Protein AF-A0A139Y897-F1 (afdb_monomer_lite)

InterPro domains:
  IPR004273 Dynein heavy chain, D6 P-loop domain [PF03028] (336-416)
  IPR026983 Dynein heavy chain [PTHR22878] (2-415)
  IPR027417 P-loop containing nucleoside triphosphate hydrolase [G3DSA:3.40.50.300] (324-421)
  IPR035706 Dynein heavy chain, ATP-binding dynein motor region [PF12781] (3-88)

Organism: NCBI:txid1074872

Foldseek 3Di:
DPPDDDDDPDADLVNQLVVVLLVLCCLPPVVLSVVLVVLVVLLVVLVVLLVVLVVVLVVLVVPDDDDCVPPPVNVVSNVVSVVVNVVSVVVNVVSVVSNVVSVVVSVLLSLLSSLLSLLVCLQCCCCVVPVQSHDDPVLSVLQLNVLLVPFDDDPDSVVSSVSSSLSSNLSSLLVSLLSDDPVCLLVSLLSSLQSVCVSVVNDDVLLVVCLPPQQPDPDDDDDDDPLVVLADPSLSNSLVVLCVSDVLNPCVVVVCVVPVVQQVVLLPDPQSLPPAHPDVSNNVSDDLSSSLSNCCSGPVVCNSVNSQVSSCVSRRNSSSDRDDDDVVVVVVSDDPLHDDDDDDDPPDDCVVVVVVVCVVVVQDDPQEAEDEDDPPCLVVLLVVVVCCLVPVGHYHYHPVVNPVVCVVVVVVSSVVSVVVPD

pLDDT: mean 90.71, std 8.41, range [31.39, 98.44]

Sequence (422 aa):
MGKTVVINYAVTMSGLAEQLLGHVVGFELPELEKERQEIVQNMSDCHQMMKHLEDVILHELAVSKGSILDNQDLIQTLQTTKAKATEITITLEEAKKTAAQIEKSRQEYYSVAKRGSIMYFAMSSLRNISSMLEYSLASYLAIFQAALREARPDRILENRLKNVIEKITQLSYDYVCLGLFEKEKLMYTFHMTTMIMDGEGSLDREELEFFFMGNPALDQLREKPARLAWLPDSGWKDLQRLEELNASFRGILESILTAAEAWKTWYDLENLESMPLPEEKWNNKLSPFQKLLLIRVFRVDRVPTALKNFIARRLNEHYVQSPSLQYSKILAQSSAHCPILLILSPGADPQSDIYKLAAARGFVGNNFRFLALGQGMAPLAQKHIEKGCQRGCWVLLQNCHLLASWLKSLAKLLEGGRAEAS

Secondary structure (DSSP, 8-state):
--S------PPPHHHHHHHHHHHHHHHH-HHHHHHHHHHHHHHHHHHHHHHHHHHHHHHHHHH--S-GGG-HHHHHHHHHHHHHHHHHHHHHHHHHHHHHHHHHHHHTTHHHHHHHHHHHHHHHGGGGT-TT----HHHHHHHHHHHHHHSPP-SSHHHHHHHHHHHHHHHHHHHHHTTS-HHHHHHHHHHHHHHHHHHTT---HHHHHHHHH-----S-PPPPPGGGTTS-HHHHHHHHHHHHH-GGGTTHHHHHHHSHHHHHHHHT-TTGGGSPPSSHHHHHHS-HHHHHHHHHHH-GGGHHHHHHHHHHHHS-GGGTSPPPP-HHHHHHH-BTTBPPP----TT---HHHHHHHHHHTT--GGGEEEEE--TT-HHHHHHHHHHHHHHT-EEEEE-GGGGHHHHHHHHHHHHHHHHT--

Radius of gyration: 31.18 Å; chains: 1; bounding box: 70×70×87 Å

Structure (mmCIF, N/CA/C/O backbone):
data_AF-A0A139Y897-F1
#
_entry.id   AF-A0A139Y897-F1
#
loop_
_atom_site.group_PDB
_atom_site.id
_atom_site.type_symbol
_atom_site.label_atom_id
_atom_site.label_alt_id
_atom_site.label_comp_id
_atom_site.label_asym_id
_atom_site.label_entity_id
_atom_site.label_seq_id
_atom_site.pdbx_PDB_ins_code
_atom_site.Cartn_x
_atom_site.Cartn_y
_atom_site.Cartn_z
_atom_site.occupancy
_atom_site.B_iso_or_equiv
_atom_site.auth_seq_id
_atom_site.auth_comp_id
_atom_site.auth_asym_id
_atom_site.auth_atom_id
_atom_site.pdbx_PDB_model_num
ATOM 1 N N . MET A 1 1 ? -28.845 31.264 7.252 1.00 53.44 1 MET A N 1
ATOM 2 C CA . MET A 1 1 ? -28.588 30.062 8.074 1.00 53.44 1 MET A CA 1
ATOM 3 C C . MET A 1 1 ? -28.407 28.879 7.140 1.00 53.44 1 MET A C 1
ATOM 5 O O . MET A 1 1 ? -29.313 28.610 6.358 1.00 53.44 1 MET A O 1
ATOM 9 N N . GLY A 1 2 ? -27.240 28.229 7.150 1.00 67.94 2 GLY A N 1
ATOM 10 C CA . GLY A 1 2 ? -27.051 26.978 6.412 1.00 67.94 2 GLY A CA 1
ATOM 11 C C . GLY A 1 2 ? -27.981 25.910 6.989 1.00 67.94 2 GLY A C 1
ATOM 12 O O . GLY A 1 2 ? -27.930 25.647 8.184 1.00 67.94 2 GLY A O 1
ATOM 13 N N . LYS A 1 3 ? -28.870 25.348 6.162 1.00 79.50 3 LYS A N 1
ATOM 14 C CA . LYS A 1 3 ? -29.869 24.339 6.572 1.00 79.50 3 LYS A CA 1
ATOM 15 C C . LYS A 1 3 ? -29.284 22.925 6.705 1.00 79.50 3 LYS A C 1
ATOM 17 O O . LYS A 1 3 ? -30.020 21.981 6.974 1.00 79.50 3 LYS A O 1
ATOM 22 N N . THR A 1 4 ? -27.984 22.753 6.471 1.00 86.69 4 THR A N 1
ATOM 23 C CA . THR A 1 4 ? -27.337 21.440 6.436 1.00 86.69 4 THR A CA 1
ATOM 24 C C . THR A 1 4 ? -25.897 21.557 6.904 1.00 86.69 4 THR A C 1
ATOM 26 O O . THR A 1 4 ? -25.173 22.453 6.471 1.00 86.69 4 THR A O 1
ATOM 29 N N . VAL A 1 5 ? -25.497 20.635 7.775 1.00 88.31 5 VAL A N 1
ATOM 30 C CA . VAL A 1 5 ? -24.108 20.427 8.183 1.00 88.31 5 VAL A CA 1
ATOM 31 C C . VAL A 1 5 ? -23.614 19.181 7.457 1.00 88.31 5 VAL A C 1
ATOM 33 O O . VAL A 1 5 ? -24.259 18.137 7.517 1.00 88.31 5 VAL A O 1
ATOM 36 N N . VAL A 1 6 ? -22.497 19.296 6.741 1.00 89.25 6 VAL A N 1
ATOM 37 C CA . VAL A 1 6 ? -21.845 18.166 6.069 1.00 89.25 6 VAL A CA 1
ATOM 38 C C . VAL A 1 6 ? -20.714 17.678 6.964 1.00 89.25 6 VAL A C 1
ATOM 40 O O . VAL A 1 6 ? -19.840 18.460 7.330 1.00 89.25 6 VAL A O 1
ATOM 43 N N . ILE A 1 7 ? -20.728 16.392 7.310 1.00 88.88 7 ILE A N 1
ATOM 44 C CA . ILE A 1 7 ? -19.672 15.752 8.099 1.00 88.88 7 ILE A CA 1
ATOM 45 C C . ILE A 1 7 ? -18.819 14.913 7.149 1.00 88.88 7 ILE A C 1
ATOM 47 O O . ILE A 1 7 ? -19.331 14.023 6.470 1.00 88.88 7 ILE A O 1
ATOM 51 N N . ASN A 1 8 ? -17.520 15.207 7.083 1.00 83.00 8 ASN A N 1
ATOM 52 C CA . ASN A 1 8 ? -16.584 14.449 6.264 1.00 83.00 8 ASN A CA 1
ATOM 53 C C . ASN A 1 8 ? -16.067 13.228 7.040 1.00 83.00 8 ASN A C 1
ATOM 55 O O . ASN A 1 8 ? -15.264 13.373 7.956 1.00 83.00 8 ASN A O 1
ATOM 59 N N . TYR A 1 9 ? -16.508 12.035 6.640 1.00 80.62 9 TYR A N 1
ATOM 60 C CA . TYR A 1 9 ? -16.037 10.751 7.176 1.00 80.62 9 TYR A CA 1
ATOM 61 C C . TYR A 1 9 ? -14.867 10.154 6.374 1.00 80.62 9 TYR A C 1
ATOM 63 O O . TYR A 1 9 ? -14.577 8.964 6.492 1.00 80.62 9 TYR A O 1
ATOM 71 N N . ALA A 1 10 ? -14.196 10.948 5.531 1.00 82.94 10 ALA A N 1
ATOM 72 C CA . ALA A 1 10 ? -13.005 10.491 4.829 1.00 82.94 10 ALA A CA 1
ATOM 73 C C . ALA A 1 10 ? -11.908 10.128 5.834 1.00 82.94 10 ALA A C 1
ATOM 75 O O . ALA A 1 10 ? -11.456 10.947 6.635 1.00 82.94 10 ALA A O 1
ATOM 76 N N . VAL A 1 11 ? -11.475 8.876 5.763 1.00 86.94 11 VAL A N 1
ATOM 77 C CA . VAL A 1 11 ? -10.389 8.352 6.581 1.00 86.94 11 VAL A CA 1
ATOM 78 C C . VAL A 1 11 ? -9.076 8.982 6.112 1.00 86.94 11 VAL A C 1
ATOM 80 O O . VAL A 1 11 ? -8.801 9.026 4.913 1.00 86.94 11 VAL A O 1
ATOM 83 N N . THR A 1 12 ? -8.253 9.460 7.046 1.00 93.88 12 THR A N 1
ATOM 84 C CA . THR A 1 12 ? -6.898 9.966 6.773 1.00 93.88 12 THR A CA 1
ATOM 85 C C . THR A 1 12 ? -5.850 8.914 7.133 1.00 93.88 12 THR A C 1
ATOM 87 O O . THR A 1 12 ? -6.109 8.029 7.949 1.00 93.88 12 THR A O 1
ATOM 90 N N . MET A 1 13 ? -4.645 9.003 6.556 1.00 94.19 13 MET A N 1
ATOM 91 C CA . MET A 1 13 ? -3.560 8.058 6.867 1.00 94.19 13 MET A CA 1
ATOM 92 C C . MET A 1 13 ? -3.207 8.042 8.358 1.00 94.19 13 MET A C 1
ATOM 94 O O . MET A 1 13 ? -3.056 6.969 8.940 1.00 94.19 13 MET A O 1
ATOM 98 N N . SER A 1 14 ? -3.108 9.214 8.987 1.00 94.62 14 SER A N 1
ATOM 99 C CA . SER A 1 14 ? -2.840 9.324 10.42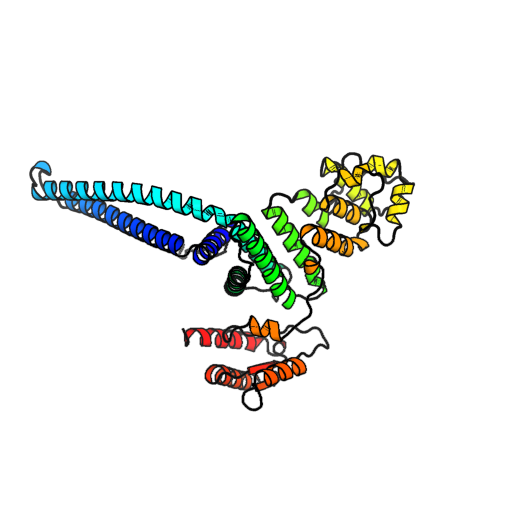3 1.00 94.62 14 SER A CA 1
ATOM 100 C C . SER A 1 14 ? -4.014 8.821 11.261 1.00 94.62 14 SER A C 1
ATOM 102 O O . SER A 1 14 ? -3.805 8.024 12.168 1.00 94.62 14 SER A O 1
ATOM 104 N N . GLY A 1 15 ? -5.249 9.208 10.921 1.00 95.06 15 GLY A N 1
ATOM 105 C CA . GLY A 1 15 ? -6.445 8.769 11.643 1.00 95.06 15 GLY A CA 1
ATOM 106 C C . GLY A 1 15 ? -6.628 7.251 11.606 1.00 95.06 15 GLY A C 1
ATOM 107 O O . GLY A 1 15 ? -6.915 6.637 12.631 1.00 95.06 15 GLY A O 1
ATOM 108 N N . LEU A 1 16 ? -6.383 6.623 10.452 1.00 96.50 16 LEU A N 1
ATOM 109 C CA . LEU A 1 16 ? -6.410 5.166 10.351 1.00 96.50 16 LEU A CA 1
ATOM 110 C C . LEU A 1 16 ? -5.262 4.509 11.112 1.00 96.50 16 LEU A C 1
ATOM 112 O O . LEU A 1 16 ? -5.472 3.459 11.706 1.00 96.50 16 LEU A O 1
ATOM 116 N N . ALA A 1 17 ? -4.060 5.092 11.106 1.00 97.31 17 ALA A N 1
ATOM 117 C CA . ALA A 1 17 ? -2.950 4.553 11.887 1.00 97.31 17 ALA A CA 1
ATOM 118 C C . ALA A 1 17 ? -3.297 4.532 13.385 1.00 97.31 17 ALA A C 1
ATOM 120 O O . ALA A 1 17 ? -3.098 3.511 14.028 1.00 97.31 17 ALA A O 1
ATOM 121 N N . GLU A 1 18 ? -3.913 5.585 13.924 1.00 94.75 18 GLU A N 1
ATOM 122 C CA . GLU A 1 18 ? -4.381 5.595 15.319 1.00 94.75 18 GLU A CA 1
ATOM 123 C C . GLU A 1 18 ? -5.469 4.547 15.590 1.00 94.75 18 GLU A C 1
ATOM 125 O O . GLU A 1 18 ? -5.446 3.855 16.612 1.00 94.75 18 GLU A O 1
ATOM 130 N N . GLN A 1 19 ? -6.402 4.360 14.652 1.00 94.69 19 GLN A N 1
ATOM 131 C CA . GLN A 1 19 ? -7.413 3.309 14.768 1.00 94.69 19 GLN A CA 1
ATOM 132 C C . GLN A 1 19 ? -6.773 1.910 14.762 1.00 94.69 19 GLN A C 1
ATOM 134 O O . GLN A 1 19 ? -7.091 1.066 15.602 1.00 94.69 19 GLN A O 1
ATOM 139 N N . LEU A 1 20 ? -5.854 1.655 13.828 1.00 97.38 20 LEU A N 1
ATOM 140 C CA . LEU A 1 20 ? -5.133 0.387 13.729 1.00 97.38 20 LEU A CA 1
ATOM 141 C C . LEU A 1 20 ? -4.233 0.152 14.939 1.00 97.38 20 LEU A C 1
ATOM 143 O O . LEU A 1 20 ? -4.073 -0.997 15.336 1.00 97.38 20 LEU A O 1
ATOM 147 N N . LEU A 1 21 ? -3.708 1.202 15.573 1.00 97.06 21 LEU A N 1
ATOM 148 C CA . LEU A 1 21 ? -2.955 1.076 16.814 1.00 97.06 21 LEU A CA 1
ATOM 149 C C . LEU A 1 21 ? -3.812 0.449 17.915 1.00 97.06 21 LEU A C 1
ATOM 151 O O . LEU A 1 21 ? -3.357 -0.475 18.582 1.00 97.06 21 LEU A O 1
ATOM 155 N N . GLY A 1 22 ? -5.068 0.883 18.053 1.00 94.44 22 GLY A N 1
ATOM 156 C CA . GLY A 1 22 ? -6.031 0.238 18.952 1.00 94.44 22 GLY A CA 1
ATOM 157 C C . GLY A 1 22 ? -6.233 -1.247 18.634 1.00 94.44 22 GLY A C 1
ATOM 158 O O . GLY A 1 22 ? -6.248 -2.073 19.541 1.00 94.44 22 GLY A O 1
ATOM 159 N N . HIS A 1 23 ? -6.305 -1.616 17.350 1.00 95.06 23 HIS A N 1
ATOM 160 C CA . HIS A 1 23 ? -6.410 -3.024 16.946 1.00 95.06 23 HIS A CA 1
ATOM 161 C C . HIS A 1 23 ? -5.156 -3.848 17.275 1.00 95.06 23 HIS A C 1
ATOM 163 O O . HIS A 1 23 ? -5.288 -4.996 17.693 1.00 95.06 23 HIS A O 1
ATOM 169 N N . VAL A 1 24 ? -3.954 -3.294 17.084 1.00 96.88 24 VAL A N 1
ATOM 170 C CA . VAL A 1 24 ? -2.690 -3.984 17.395 1.00 96.88 24 VAL A CA 1
ATOM 171 C C . VAL A 1 24 ? -2.532 -4.154 18.901 1.00 96.88 24 VAL A C 1
ATOM 173 O O . VAL A 1 24 ? -2.291 -5.264 19.363 1.00 96.88 24 VAL A O 1
ATOM 176 N N . VAL A 1 25 ? -2.710 -3.076 19.669 1.00 96.25 25 VAL A N 1
ATOM 177 C CA . VAL A 1 25 ? -2.575 -3.104 21.131 1.00 96.25 25 VAL A CA 1
ATOM 178 C C . VAL A 1 25 ? -3.643 -3.997 21.747 1.00 96.25 25 VAL A C 1
ATOM 180 O O . VAL A 1 25 ? -3.312 -4.824 22.582 1.00 96.25 25 VAL A O 1
ATOM 183 N N . GLY A 1 26 ? -4.897 -3.922 21.296 1.00 95.44 26 GLY A N 1
ATOM 184 C CA . GLY A 1 26 ? -5.951 -4.813 21.785 1.00 95.44 26 GLY A CA 1
ATOM 185 C C . GLY A 1 26 ? -5.701 -6.294 21.481 1.00 95.44 26 GLY A C 1
ATOM 186 O O . GLY A 1 26 ? -6.225 -7.154 22.184 1.00 95.44 26 GLY A O 1
ATOM 187 N N . PHE A 1 27 ? -4.896 -6.606 20.460 1.00 95.38 27 PHE A N 1
ATOM 188 C CA . PHE A 1 27 ? -4.495 -7.975 20.145 1.00 95.38 27 PHE A CA 1
ATOM 189 C C . PHE A 1 27 ? -3.286 -8.444 20.969 1.00 95.38 27 PHE A C 1
ATOM 191 O O . PHE A 1 27 ? -3.307 -9.549 21.501 1.00 95.38 27 PHE A O 1
ATOM 198 N N . GLU A 1 28 ? -2.235 -7.626 21.064 1.00 94.38 28 GLU A N 1
ATOM 199 C CA . GLU A 1 28 ? -0.976 -7.993 21.734 1.00 94.38 28 GLU A CA 1
ATOM 200 C C . GLU A 1 28 ? -1.040 -7.798 23.265 1.00 94.38 28 GLU A C 1
ATOM 202 O O . GLU A 1 28 ? -0.469 -8.583 24.018 1.00 94.38 28 GLU A O 1
ATOM 207 N N . LEU A 1 29 ? -1.752 -6.768 23.736 1.00 94.44 29 LEU A N 1
ATOM 208 C CA . LEU A 1 29 ? -1.878 -6.349 25.138 1.00 94.44 29 LEU A CA 1
ATOM 209 C C . LEU A 1 29 ? -3.349 -6.033 25.497 1.00 94.44 29 LEU A C 1
ATOM 211 O O . LEU A 1 29 ? -3.696 -4.876 25.755 1.00 94.44 29 LEU A O 1
ATOM 215 N N . PRO A 1 30 ? -4.233 -7.046 25.545 1.00 94.62 30 PRO A N 1
ATOM 216 C CA . PRO A 1 30 ? -5.668 -6.840 25.754 1.00 94.62 30 PRO A CA 1
ATOM 217 C C . PRO A 1 30 ? -5.997 -6.148 27.085 1.00 94.62 30 PRO A C 1
ATOM 219 O O . PRO A 1 30 ? -6.872 -5.287 27.122 1.00 94.62 30 PRO A O 1
ATOM 222 N N . GLU A 1 31 ? -5.271 -6.467 28.162 1.00 93.50 31 GLU A N 1
ATOM 223 C CA . GLU A 1 31 ? -5.479 -5.842 29.477 1.00 93.50 31 GLU A CA 1
ATOM 224 C C . GLU A 1 31 ? -5.147 -4.343 29.465 1.00 93.50 31 GLU A C 1
ATOM 226 O O . GLU A 1 31 ? -5.895 -3.548 30.026 1.00 93.50 31 GLU A O 1
ATOM 231 N N . LEU A 1 32 ? -4.082 -3.938 28.759 1.00 92.69 32 LEU A N 1
ATOM 232 C CA . LEU A 1 32 ? -3.707 -2.526 28.621 1.00 92.69 32 LEU A CA 1
ATOM 233 C C . LEU A 1 32 ? -4.783 -1.742 27.852 1.00 92.69 32 LEU A C 1
ATOM 235 O O . LEU A 1 32 ? -5.118 -0.614 28.206 1.00 92.69 32 LEU A O 1
ATOM 239 N N . GLU A 1 33 ? -5.341 -2.337 26.793 1.00 90.12 33 GLU A N 1
ATOM 240 C CA . GLU A 1 33 ? -6.413 -1.706 26.018 1.00 90.12 33 GLU A CA 1
ATOM 241 C C . GLU A 1 33 ? -7.721 -1.623 26.818 1.00 90.12 33 GLU A C 1
ATOM 243 O O . GLU A 1 33 ? -8.441 -0.628 26.710 1.00 90.12 33 GLU A O 1
ATOM 248 N N . LYS A 1 34 ? -8.010 -2.619 27.663 1.00 92.00 34 LYS A N 1
ATOM 249 C CA . LYS A 1 34 ? -9.146 -2.586 28.590 1.00 92.00 34 LYS A CA 1
ATOM 250 C C . LYS A 1 34 ? -8.982 -1.482 29.638 1.00 92.00 34 LYS A C 1
ATOM 252 O O . LYS A 1 34 ? -9.889 -0.669 29.798 1.00 92.00 34 LYS A O 1
ATOM 257 N N . GLU A 1 35 ? -7.816 -1.391 30.275 1.00 92.62 35 GLU A N 1
ATOM 258 C CA . GLU A 1 35 ? -7.492 -0.327 31.236 1.00 92.62 35 GLU A CA 1
ATOM 259 C C . GLU A 1 35 ? -7.620 1.063 30.591 1.00 92.62 35 GLU A C 1
ATOM 261 O O . GLU A 1 35 ? -8.206 1.982 31.167 1.00 92.62 35 GLU A O 1
ATOM 266 N N . ARG A 1 36 ? -7.161 1.216 29.342 1.00 91.75 36 ARG A N 1
ATOM 267 C CA . ARG A 1 36 ? -7.336 2.455 28.572 1.00 91.75 36 ARG A CA 1
ATOM 268 C C . ARG A 1 36 ? -8.812 2.824 28.408 1.00 91.75 36 ARG A C 1
ATOM 270 O O . ARG A 1 36 ? -9.167 3.990 28.568 1.00 91.75 36 ARG A O 1
ATOM 277 N N . GLN A 1 37 ? -9.662 1.862 28.053 1.00 91.06 37 GLN A N 1
ATOM 278 C CA . GLN A 1 37 ? -11.099 2.093 27.873 1.00 91.06 37 GLN A CA 1
ATOM 279 C C . GLN A 1 37 ? -11.773 2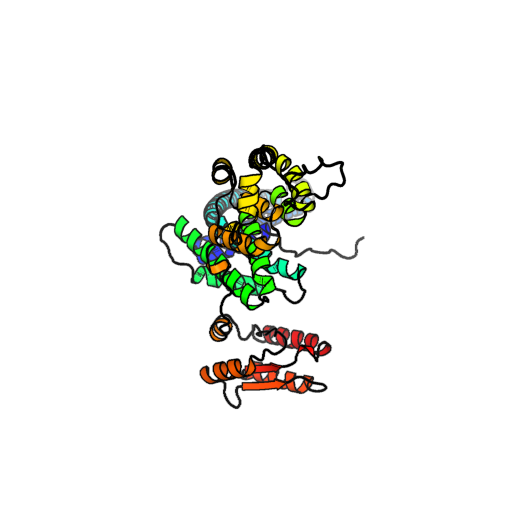.495 29.188 1.00 91.06 37 GLN A C 1
ATOM 281 O O . GLN A 1 37 ? -12.552 3.448 29.198 1.00 91.06 37 GLN A O 1
ATOM 286 N N . GLU A 1 38 ? -11.423 1.834 30.292 1.00 94.00 38 GLU A N 1
ATOM 287 C CA . GLU A 1 38 ? -11.915 2.168 31.633 1.00 94.00 38 GLU A CA 1
ATOM 288 C C . GLU A 1 38 ? -11.497 3.586 32.048 1.00 94.00 38 GLU A C 1
ATOM 290 O O . GLU A 1 38 ? -12.336 4.372 32.484 1.00 94.00 38 GLU A O 1
ATOM 295 N N . ILE A 1 39 ? -10.233 3.970 31.835 1.00 93.38 39 ILE A N 1
ATOM 296 C CA . ILE A 1 39 ? -9.749 5.325 32.142 1.00 93.38 39 ILE A CA 1
ATOM 297 C C . ILE A 1 39 ? -10.460 6.379 31.293 1.00 93.38 39 ILE A C 1
ATOM 299 O O . ILE A 1 39 ? -10.849 7.421 31.818 1.00 93.38 39 ILE A O 1
ATOM 303 N N . VAL A 1 40 ? -10.666 6.125 29.998 1.00 92.12 40 VAL A N 1
ATOM 304 C CA . VAL A 1 40 ? -11.384 7.058 29.115 1.00 92.12 40 VAL A CA 1
ATOM 305 C C . VAL A 1 40 ? -12.830 7.245 29.574 1.00 92.12 40 VAL A C 1
ATOM 307 O O . VAL A 1 40 ? -13.306 8.382 29.617 1.00 92.12 40 VAL A O 1
ATOM 310 N N . GLN A 1 41 ? -13.511 6.162 29.956 1.00 92.88 41 GLN A N 1
ATOM 311 C CA . GLN A 1 41 ? -14.869 6.237 30.490 1.00 92.88 41 GLN A CA 1
ATOM 312 C C . GLN A 1 41 ? -14.901 7.024 31.808 1.00 92.88 41 GLN A C 1
ATOM 314 O O . GLN A 1 41 ? -15.647 7.995 31.916 1.00 92.88 41 GLN A O 1
ATOM 319 N N . ASN A 1 42 ? -14.013 6.699 32.752 1.00 91.94 42 ASN A N 1
ATOM 320 C CA . ASN A 1 42 ? -13.906 7.398 34.034 1.00 91.94 42 ASN A CA 1
ATOM 321 C C . ASN A 1 42 ? -13.626 8.898 33.849 1.00 91.94 42 ASN A C 1
ATOM 323 O O . ASN A 1 42 ? -14.254 9.736 34.491 1.00 91.94 42 ASN A O 1
ATOM 327 N N . MET A 1 43 ? -12.721 9.267 32.935 1.00 91.19 43 MET A N 1
ATOM 328 C CA . MET A 1 43 ? -12.439 10.670 32.622 1.00 91.19 43 MET A CA 1
ATOM 329 C C . MET A 1 43 ? -13.659 11.389 32.039 1.00 91.19 43 MET A C 1
ATOM 331 O O . MET A 1 43 ? -13.890 12.550 32.384 1.00 91.19 43 MET A O 1
ATOM 335 N N . SER A 1 44 ? -14.427 10.729 31.166 1.00 93.69 44 SER A N 1
ATOM 336 C CA . SER A 1 44 ? -15.674 11.271 30.612 1.00 93.69 44 SER A CA 1
ATOM 337 C C . SER A 1 44 ? -16.706 11.516 31.714 1.00 93.69 44 SER A C 1
ATOM 339 O O . SER A 1 44 ? -17.268 12.609 31.795 1.00 93.69 44 SER A O 1
ATOM 341 N N . ASP A 1 45 ? -16.904 10.541 32.600 1.00 93.69 45 ASP A N 1
ATOM 342 C CA . ASP A 1 45 ? -17.861 10.628 33.705 1.00 93.69 45 ASP A CA 1
ATOM 343 C C . ASP A 1 45 ? -17.462 11.730 34.699 1.00 93.69 45 ASP A C 1
ATOM 345 O O . ASP A 1 45 ? -18.296 12.542 35.105 1.00 93.69 45 ASP A O 1
ATOM 349 N N . CYS A 1 46 ? -16.167 11.852 35.013 1.00 91.94 46 CYS A N 1
ATOM 350 C CA . CYS A 1 46 ? -15.630 12.953 35.812 1.00 91.94 46 CYS A CA 1
ATOM 351 C C . CYS A 1 46 ? -15.861 14.325 35.155 1.00 91.94 46 CYS A C 1
ATOM 353 O O . CYS A 1 46 ? -16.249 15.265 35.847 1.00 91.94 46 CYS A O 1
ATOM 355 N N . HIS A 1 47 ? -15.668 14.464 33.836 1.00 91.94 47 HIS A N 1
ATOM 356 C CA . HIS A 1 47 ? -15.945 15.724 33.130 1.00 91.94 47 HIS A CA 1
ATOM 357 C C . HIS A 1 47 ? -17.436 16.074 33.135 1.00 91.94 47 HIS A C 1
ATOM 359 O O . HIS A 1 47 ? -17.790 17.234 33.348 1.00 91.94 47 HIS A O 1
ATOM 365 N N . GLN A 1 48 ? -18.315 15.089 32.926 1.00 93.62 48 GLN A N 1
ATOM 366 C CA . GLN A 1 48 ? -19.762 15.298 33.010 1.00 93.62 48 GLN A CA 1
ATOM 367 C C . GLN A 1 48 ? -20.181 15.725 34.416 1.00 93.62 48 GLN A C 1
ATOM 369 O O . GLN A 1 48 ? -20.936 16.686 34.560 1.00 93.62 48 GLN A O 1
ATOM 374 N N . MET A 1 49 ? -19.651 15.063 35.447 1.00 91.75 49 MET A N 1
ATOM 375 C CA . MET A 1 49 ? -19.913 15.423 36.837 1.00 91.75 49 MET A CA 1
ATOM 376 C C . MET A 1 49 ? -19.405 16.833 37.150 1.00 91.75 49 MET A C 1
ATOM 378 O O . MET A 1 49 ? -20.116 17.608 37.777 1.00 91.75 49 MET A O 1
ATOM 382 N N . MET A 1 50 ? -18.217 17.208 36.675 1.00 91.00 50 MET A N 1
ATOM 383 C CA . MET A 1 50 ? -17.662 18.547 36.884 1.00 91.00 50 MET A CA 1
ATOM 384 C C . MET A 1 50 ? -18.546 19.633 36.263 1.00 91.00 50 MET A C 1
ATOM 386 O O . MET A 1 50 ? -18.891 20.596 36.943 1.00 91.00 50 MET A O 1
ATOM 390 N N . LYS A 1 51 ? -19.012 19.426 35.026 1.00 92.50 51 LYS A N 1
ATOM 391 C CA . LYS A 1 51 ? -19.981 20.323 34.384 1.00 92.50 51 LYS A CA 1
ATOM 392 C C . LYS A 1 51 ? -21.305 20.382 35.152 1.00 92.50 51 LYS A C 1
ATOM 394 O O . LYS A 1 51 ? -21.871 21.453 35.326 1.00 92.50 51 LYS A O 1
ATOM 399 N N . HIS A 1 52 ? -21.789 19.244 35.646 1.00 92.44 52 HIS A N 1
ATOM 400 C CA . HIS A 1 52 ? -23.002 19.209 36.459 1.00 92.44 52 HIS A CA 1
ATOM 401 C C . HIS A 1 52 ? -22.847 20.014 37.758 1.00 92.44 52 HIS A C 1
ATOM 403 O O . HIS A 1 52 ? -23.743 20.774 38.112 1.00 92.44 52 HIS A O 1
ATOM 409 N N . LEU A 1 53 ? -21.707 19.896 38.446 1.00 90.25 53 LEU A N 1
ATOM 410 C CA . LEU A 1 53 ? -21.407 20.690 39.641 1.00 90.25 53 LEU A CA 1
ATOM 411 C C . LEU A 1 53 ? -21.336 22.194 39.318 1.00 90.25 53 LEU A C 1
ATOM 413 O O . LEU A 1 53 ? -21.828 23.000 40.105 1.00 90.25 53 LEU A O 1
ATOM 417 N N . GLU A 1 54 ? -20.783 22.579 38.163 1.00 88.50 54 GLU A N 1
ATOM 418 C CA . GLU A 1 54 ? -20.804 23.970 37.680 1.00 88.50 54 GLU A CA 1
ATOM 419 C C . GLU A 1 54 ? -22.234 24.474 37.436 1.00 88.50 54 GLU A C 1
ATOM 421 O O . GLU A 1 54 ? -22.5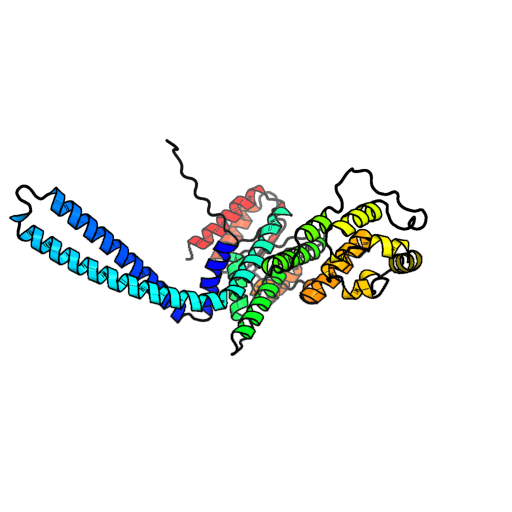95 25.549 37.917 1.00 88.50 54 GLU A O 1
ATOM 426 N N . ASP A 1 55 ? -23.069 23.686 36.753 1.00 90.44 55 ASP A N 1
ATOM 427 C CA . ASP A 1 55 ? -24.471 24.026 36.483 1.00 90.44 55 ASP A CA 1
ATOM 428 C C . ASP A 1 55 ? -25.277 24.176 37.787 1.00 90.44 55 ASP A C 1
ATOM 430 O O . ASP A 1 55 ? -26.090 25.095 37.909 1.00 90.44 55 ASP A O 1
ATOM 434 N N . VAL A 1 56 ? -25.021 23.323 38.790 1.00 87.12 56 VAL A N 1
ATOM 435 C CA . VAL A 1 56 ? -25.629 23.425 40.129 1.00 87.12 56 VAL A CA 1
ATOM 436 C C . VAL A 1 56 ? -25.224 24.730 40.813 1.00 87.12 56 VAL A C 1
ATOM 438 O O . VAL A 1 56 ? -26.092 25.442 41.312 1.00 87.12 56 VAL A O 1
ATOM 441 N N . ILE A 1 57 ? -23.937 25.098 40.792 1.00 85.38 57 ILE A N 1
ATOM 442 C CA . ILE A 1 57 ? -23.467 26.372 41.364 1.00 85.38 57 ILE A CA 1
ATOM 443 C C . ILE A 1 57 ? -24.157 27.557 40.682 1.00 85.38 57 ILE A C 1
ATOM 445 O O . ILE A 1 57 ? -24.641 28.463 41.361 1.00 85.38 57 ILE A O 1
ATOM 449 N N . LEU A 1 58 ? -24.216 27.559 39.348 1.00 87.12 58 LEU A N 1
ATOM 450 C CA . LEU A 1 58 ? -24.845 28.634 38.579 1.00 87.12 58 LEU A CA 1
ATOM 451 C C . LEU A 1 58 ? -26.343 28.742 38.873 1.00 87.12 58 LEU A C 1
ATOM 453 O O . LEU A 1 58 ? -26.858 29.852 39.021 1.00 87.12 58 LEU A O 1
ATOM 457 N N . HIS A 1 59 ? -27.033 27.606 38.979 1.00 86.19 59 HIS A N 1
ATOM 458 C CA . HIS A 1 59 ? -28.452 27.567 39.306 1.00 86.19 59 HIS A CA 1
ATOM 459 C C . HIS A 1 59 ? -28.728 28.115 40.708 1.00 86.19 59 HIS A C 1
ATOM 461 O O . HIS A 1 59 ? -29.545 29.022 40.860 1.00 86.19 59 HIS A O 1
ATOM 467 N N . GLU A 1 60 ? -28.011 27.618 41.714 1.00 82.81 60 GLU A N 1
ATOM 468 C CA . GLU A 1 60 ? -28.167 28.028 43.111 1.00 82.81 60 GLU A CA 1
ATOM 469 C C . GLU A 1 60 ? -27.879 29.528 43.303 1.00 82.81 60 GLU A C 1
ATOM 471 O O . GLU A 1 60 ? -28.634 30.237 43.972 1.00 82.81 60 GLU A O 1
ATOM 476 N N . LEU A 1 61 ? -26.853 30.063 42.627 1.00 82.06 61 LEU A N 1
ATOM 477 C CA . LEU A 1 61 ? -26.568 31.502 42.621 1.00 82.06 61 LEU A CA 1
ATOM 478 C C . LEU A 1 61 ? -27.686 32.320 41.956 1.00 82.06 61 LEU A C 1
ATOM 480 O O . LEU A 1 61 ? -28.050 33.379 42.469 1.00 82.06 61 LEU A O 1
ATOM 484 N N . ALA A 1 62 ? -28.244 31.838 40.841 1.00 84.88 62 ALA A N 1
ATOM 485 C CA . ALA A 1 62 ? -29.293 32.532 40.094 1.00 84.88 62 ALA A CA 1
ATOM 486 C C . ALA A 1 62 ? -30.664 32.508 40.793 1.00 84.88 62 ALA A C 1
ATOM 488 O O . ALA A 1 62 ? -31.447 33.449 40.647 1.00 84.88 62 ALA A O 1
ATOM 489 N N . VAL A 1 63 ? -30.972 31.436 41.530 1.00 81.75 63 VAL A N 1
ATOM 490 C CA . VAL A 1 63 ? -32.239 31.268 42.260 1.00 81.75 63 VAL A CA 1
ATOM 491 C C . VAL A 1 63 ? -32.210 31.966 43.621 1.00 81.75 63 VAL A C 1
ATOM 493 O O . VAL A 1 63 ? -33.268 32.362 44.120 1.00 81.75 63 VAL A O 1
ATOM 496 N N . SER A 1 64 ? -31.025 32.175 44.208 1.00 76.81 64 SER A N 1
ATOM 497 C CA . SER A 1 64 ? -30.901 32.869 45.490 1.00 76.81 64 SER A CA 1
ATOM 498 C C . SER A 1 64 ? -31.476 34.297 45.420 1.00 76.81 64 SER A C 1
ATOM 500 O O . SER A 1 64 ? -31.061 35.133 44.618 1.00 76.81 64 SER A O 1
ATOM 502 N N . LYS A 1 65 ? -32.484 34.582 46.257 1.00 66.75 65 LYS A N 1
ATOM 503 C CA . LYS A 1 65 ? -33.089 35.914 46.417 1.00 66.75 65 LYS A CA 1
ATOM 504 C C . LYS A 1 65 ? -32.785 36.434 47.818 1.00 66.75 65 LYS A C 1
ATOM 506 O O . LYS A 1 65 ? -33.163 35.798 48.796 1.00 66.75 65 LYS A O 1
ATOM 511 N N . GLY A 1 66 ? -32.148 37.600 47.908 1.00 68.38 66 GLY A N 1
ATOM 512 C CA . GLY A 1 66 ? -31.717 38.208 49.172 1.00 68.38 66 GLY A CA 1
ATOM 513 C C . GLY A 1 66 ? -30.193 38.259 49.312 1.00 68.38 66 GLY A C 1
ATOM 514 O O . GLY A 1 66 ? -29.466 38.092 48.336 1.00 68.38 66 GLY A O 1
ATOM 515 N N . SER A 1 67 ? -29.706 38.533 50.522 1.00 70.44 67 SER A N 1
ATOM 516 C CA . SER A 1 67 ? -28.272 38.555 50.828 1.00 70.44 67 SER A CA 1
ATOM 517 C C . SER A 1 67 ? -27.710 37.131 50.786 1.00 70.44 67 SER A C 1
ATOM 519 O O . SER A 1 67 ? -28.055 36.284 51.606 1.00 70.44 67 SER A O 1
ATOM 521 N N . ILE A 1 68 ? -26.837 36.867 49.811 1.00 71.75 68 ILE A N 1
ATOM 522 C CA . ILE A 1 68 ? -26.181 35.565 49.578 1.00 71.75 68 ILE A CA 1
ATOM 523 C C . ILE A 1 68 ? -25.419 35.085 50.825 1.00 71.75 68 ILE A C 1
ATOM 525 O O . ILE A 1 68 ? -25.285 33.886 51.051 1.00 71.75 68 ILE A O 1
ATOM 529 N N . LEU A 1 69 ? -24.950 36.024 51.651 1.00 72.25 69 LEU A N 1
ATOM 530 C CA . LEU A 1 69 ? -24.198 35.747 52.874 1.00 72.25 69 LEU A CA 1
ATOM 531 C C . LEU A 1 69 ? -25.064 35.160 53.999 1.00 72.25 69 LEU A C 1
ATOM 533 O O . LEU A 1 69 ? -24.521 34.524 54.897 1.00 72.25 69 LEU A O 1
ATOM 537 N N . ASP A 1 70 ? -26.386 35.336 53.934 1.00 76.31 70 ASP A N 1
ATOM 538 C CA . ASP A 1 70 ? -27.311 34.908 54.990 1.00 76.31 70 ASP A CA 1
ATOM 539 C C . ASP A 1 70 ? -27.980 33.557 54.680 1.00 76.31 70 ASP A C 1
ATOM 541 O O . ASP A 1 70 ? -28.643 32.972 55.537 1.00 76.31 70 ASP A O 1
ATOM 545 N N . ASN A 1 71 ? -27.794 33.026 53.465 1.00 80.31 71 ASN A N 1
ATOM 546 C CA . ASN A 1 71 ? -28.351 31.740 53.056 1.00 80.31 71 ASN A CA 1
ATOM 547 C C . ASN A 1 71 ? -27.400 30.588 53.437 1.00 80.31 71 ASN A C 1
ATOM 549 O O . ASN A 1 71 ? -26.515 30.206 52.669 1.00 80.31 71 ASN A O 1
ATOM 553 N N . GLN A 1 72 ? -27.581 30.032 54.639 1.00 80.00 72 GLN A N 1
ATOM 554 C CA . GLN A 1 72 ? -26.752 28.929 55.145 1.00 80.00 72 GLN A CA 1
ATOM 555 C C . GLN A 1 72 ? -26.824 27.663 54.275 1.00 80.00 72 GLN A C 1
ATOM 557 O O . GLN A 1 72 ? -25.797 27.011 54.082 1.00 80.00 72 GLN A O 1
ATOM 562 N N . ASP A 1 73 ? -27.988 27.349 53.700 1.00 78.75 73 ASP A N 1
ATOM 563 C CA . ASP A 1 73 ? -28.168 26.175 52.836 1.00 78.75 73 ASP A CA 1
ATOM 564 C C . ASP A 1 73 ? -27.373 26.316 51.530 1.00 78.75 73 ASP A C 1
ATOM 566 O O . ASP A 1 73 ? -26.713 25.373 51.078 1.00 78.75 73 ASP A O 1
ATOM 570 N N . LEU A 1 74 ? -27.355 27.527 50.962 1.00 81.19 74 LEU A N 1
ATOM 571 C CA . LEU A 1 74 ? -26.536 27.864 49.800 1.00 81.19 74 LEU A CA 1
ATOM 572 C C . LEU A 1 74 ? -25.043 27.745 50.123 1.00 81.19 74 LEU A C 1
ATOM 574 O O . LEU A 1 74 ? -24.296 27.130 49.364 1.00 81.19 74 LEU A O 1
ATOM 578 N N . ILE A 1 75 ? -24.597 28.281 51.263 1.00 82.88 75 ILE A N 1
ATOM 579 C CA . ILE A 1 75 ? -23.191 28.200 51.687 1.00 82.88 75 ILE A CA 1
ATOM 580 C C . ILE A 1 75 ? -22.759 26.736 51.851 1.00 82.88 75 ILE A C 1
ATOM 582 O O . ILE A 1 75 ? -21.697 26.351 51.355 1.00 82.88 75 ILE A O 1
ATOM 586 N N . GLN A 1 76 ? -23.587 25.903 52.485 1.00 83.81 76 GLN A N 1
ATOM 587 C CA . GLN A 1 76 ? -23.297 24.484 52.689 1.00 83.81 76 GLN A CA 1
ATOM 588 C C . GLN A 1 76 ? -23.242 23.711 51.363 1.00 83.81 76 GLN A C 1
ATOM 590 O O . GLN A 1 76 ? -22.347 22.883 51.148 1.00 83.81 76 GLN A O 1
ATOM 595 N N . THR A 1 77 ? -24.166 24.004 50.447 1.00 84.00 77 THR A N 1
ATOM 596 C CA . THR A 1 77 ? -24.210 23.395 49.112 1.00 84.00 77 THR A CA 1
ATOM 597 C C . THR A 1 77 ? -22.988 23.798 48.289 1.00 84.00 77 THR A C 1
ATOM 599 O O . THR A 1 77 ? -22.336 22.935 47.697 1.00 84.00 77 THR A O 1
ATOM 602 N N . LEU A 1 78 ? -22.592 25.075 48.321 1.00 84.81 78 LEU A N 1
ATOM 603 C CA . LEU A 1 78 ? -21.382 25.572 47.660 1.00 84.81 78 LEU A CA 1
ATOM 604 C C . LEU A 1 78 ? -20.110 24.936 48.234 1.00 84.81 78 LEU A C 1
ATOM 606 O O . LEU A 1 78 ? -19.228 24.542 47.472 1.00 84.81 78 LEU A O 1
ATOM 610 N N . GLN A 1 79 ? -20.010 24.781 49.558 1.00 86.31 79 GLN A N 1
ATOM 611 C CA . GLN A 1 79 ? -18.868 24.117 50.197 1.00 86.31 79 GLN A CA 1
ATOM 612 C C . GLN A 1 79 ? -18.774 22.638 49.811 1.00 86.31 79 GLN A C 1
ATOM 614 O O . GLN A 1 79 ? -17.696 22.166 49.446 1.00 86.31 79 GLN A O 1
ATOM 619 N N . THR A 1 80 ? -19.899 21.920 49.828 1.00 88.06 80 THR A N 1
ATOM 620 C CA . THR A 1 80 ? -19.953 20.497 49.454 1.00 88.06 80 THR A CA 1
ATOM 621 C C . THR A 1 80 ? -19.610 20.302 47.977 1.00 88.06 80 THR A C 1
ATOM 623 O O . THR A 1 80 ? -18.834 19.413 47.621 1.00 88.06 80 THR A O 1
ATOM 626 N N . THR A 1 81 ? -20.138 21.169 47.112 1.00 89.12 81 THR A N 1
ATOM 627 C CA . THR A 1 81 ? -19.874 21.150 45.669 1.00 89.12 81 THR A CA 1
ATOM 628 C C . THR A 1 81 ? -18.410 21.463 45.372 1.00 89.12 81 THR A C 1
ATOM 630 O O . THR A 1 81 ? -17.777 20.754 44.593 1.00 89.12 81 THR A O 1
ATOM 633 N N . LYS A 1 82 ? -17.825 22.453 46.059 1.00 88.19 82 LYS A N 1
ATOM 634 C CA . LYS A 1 82 ? -16.398 22.786 45.954 1.00 88.19 82 LYS A CA 1
ATOM 635 C C . LYS A 1 82 ? -15.497 21.637 46.409 1.00 88.19 82 LYS A C 1
ATOM 637 O O . LYS A 1 82 ? -14.492 21.364 45.753 1.00 88.19 82 LYS A O 1
ATOM 642 N N . ALA A 1 83 ? -15.839 20.962 47.508 1.00 91.31 83 ALA A N 1
ATOM 643 C CA . ALA A 1 83 ? -15.080 19.812 47.997 1.00 91.31 83 ALA A CA 1
ATOM 644 C C . ALA A 1 83 ? -15.073 18.671 46.965 1.00 91.31 83 ALA A C 1
ATOM 646 O O . ALA A 1 83 ? -13.998 18.224 46.567 1.00 91.31 83 ALA A O 1
ATOM 647 N N . LYS A 1 84 ? -16.250 18.291 46.445 1.00 91.44 84 LYS A N 1
ATOM 648 C CA . LYS A 1 84 ? -16.377 17.277 45.383 1.00 91.44 84 LYS A CA 1
ATOM 649 C C . LYS A 1 84 ? -15.652 17.674 44.097 1.00 91.44 84 LYS A C 1
ATOM 651 O O . LYS A 1 84 ? -14.970 16.848 43.504 1.00 91.44 84 LYS A O 1
ATOM 656 N N . ALA A 1 85 ? -15.750 18.935 43.676 1.00 91.62 85 ALA A N 1
ATOM 657 C CA . ALA A 1 85 ? -15.035 19.426 42.497 1.00 91.62 85 ALA A CA 1
ATOM 658 C C . ALA A 1 85 ? -13.508 19.330 42.668 1.00 91.62 85 ALA A C 1
ATOM 660 O O . ALA A 1 85 ? -12.799 18.963 41.731 1.00 91.62 85 ALA A O 1
ATOM 661 N N . THR A 1 86 ? -13.000 19.608 43.873 1.00 92.25 86 THR A N 1
ATOM 662 C CA . THR A 1 86 ? -11.568 19.481 44.188 1.00 92.25 86 THR A CA 1
ATOM 663 C C . THR A 1 86 ? -11.120 18.018 44.128 1.00 92.25 86 THR A C 1
ATOM 665 O O . THR A 1 86 ? -10.089 17.726 43.529 1.00 92.25 86 THR A O 1
ATOM 668 N N . GLU A 1 87 ? -11.911 17.096 44.682 1.00 92.62 87 GLU A N 1
ATOM 669 C CA . GLU A 1 87 ? -11.653 15.652 44.614 1.00 92.62 87 GLU A CA 1
ATOM 670 C C . GLU A 1 87 ? -11.624 15.150 43.163 1.00 92.62 87 GLU A C 1
ATOM 672 O O . GLU A 1 87 ? -10.632 14.561 42.740 1.00 92.62 87 GLU A O 1
ATOM 677 N N . ILE A 1 88 ? -12.644 15.488 42.363 1.00 92.75 88 ILE A N 1
ATOM 678 C CA . ILE A 1 88 ? -12.712 15.135 40.934 1.00 92.75 88 ILE A CA 1
ATOM 679 C C . ILE A 1 88 ? -11.503 15.684 40.170 1.00 92.75 88 ILE A C 1
ATOM 681 O O . ILE A 1 88 ? -10.961 15.002 39.302 1.00 92.75 88 ILE A O 1
ATOM 685 N N . THR A 1 89 ? -11.053 16.898 40.496 1.00 92.06 89 THR A N 1
ATOM 686 C CA . THR A 1 89 ? -9.871 17.500 39.862 1.00 92.06 89 THR A CA 1
ATOM 687 C C . THR A 1 89 ? -8.609 16.686 40.153 1.00 92.06 89 THR A C 1
ATOM 689 O O . THR A 1 89 ? -7.824 16.437 39.240 1.00 92.06 89 THR A O 1
ATOM 692 N N . ILE A 1 90 ? -8.424 16.225 41.394 1.00 92.31 90 ILE A N 1
ATOM 693 C CA . ILE A 1 90 ? -7.287 15.372 41.771 1.00 92.31 90 ILE A CA 1
ATOM 694 C C . ILE A 1 90 ? -7.354 14.038 41.015 1.00 92.31 90 ILE A C 1
ATOM 696 O O . ILE A 1 90 ? -6.374 13.655 40.375 1.00 92.31 90 ILE A O 1
ATOM 700 N N . THR A 1 91 ? -8.516 13.377 41.008 1.00 91.12 91 THR A N 1
ATOM 701 C CA . THR A 1 91 ? -8.717 12.113 40.280 1.00 91.12 91 THR A CA 1
ATOM 702 C C . THR A 1 91 ? -8.465 12.271 38.778 1.00 91.12 91 THR A C 1
ATOM 704 O O . THR A 1 91 ? -7.842 11.409 38.160 1.00 91.12 91 THR A O 1
ATOM 707 N N . LEU A 1 92 ? -8.892 13.387 38.177 1.00 92.19 92 LEU A N 1
ATOM 708 C CA . LEU A 1 92 ? -8.630 13.688 36.768 1.00 92.19 92 LEU A CA 1
ATOM 709 C C . LEU A 1 92 ? -7.135 13.863 36.482 1.00 92.19 92 LEU A C 1
ATOM 711 O O . LEU A 1 92 ? -6.661 13.392 35.449 1.00 92.19 92 LEU A O 1
ATOM 715 N N . GLU A 1 93 ? -6.383 14.521 37.364 1.00 93.25 93 GLU A N 1
ATOM 716 C CA . GLU A 1 93 ? -4.934 14.680 37.196 1.00 93.25 93 GLU A CA 1
ATOM 717 C C . GLU A 1 93 ? -4.178 13.350 37.322 1.00 93.25 93 GLU A C 1
ATOM 719 O O . GLU A 1 93 ? -3.230 13.101 36.574 1.00 93.25 93 GLU A O 1
ATOM 724 N N . GLU A 1 94 ? -4.610 12.457 38.212 1.00 92.44 94 GLU A N 1
ATOM 725 C CA . GLU A 1 94 ? -4.061 11.100 38.308 1.00 92.44 94 GLU A CA 1
ATOM 726 C C . GLU A 1 94 ? -4.393 10.268 37.063 1.00 92.44 94 GLU A C 1
ATOM 728 O O . GLU A 1 94 ? -3.489 9.700 36.446 1.00 92.44 94 GLU A O 1
ATOM 733 N N . ALA A 1 95 ? -5.655 10.279 36.622 1.00 92.88 95 ALA A N 1
ATOM 734 C CA . ALA A 1 95 ? -6.093 9.588 35.411 1.00 92.88 95 ALA A CA 1
ATOM 735 C C . ALA A 1 95 ? -5.326 10.059 34.164 1.00 92.88 95 ALA A C 1
ATOM 737 O O . ALA A 1 95 ? -4.925 9.234 33.344 1.00 92.88 95 ALA A O 1
ATOM 738 N N . LYS A 1 96 ? -5.041 11.365 34.039 1.00 93.25 96 LYS A N 1
ATOM 739 C CA . LYS A 1 96 ? -4.215 11.916 32.948 1.00 93.25 96 LYS A CA 1
ATOM 740 C C . LYS A 1 96 ? -2.787 11.370 32.961 1.00 93.25 96 LYS A C 1
ATOM 742 O O . LYS A 1 96 ? -2.253 11.058 31.897 1.00 93.25 96 LYS A O 1
ATOM 747 N N . LYS A 1 97 ? -2.158 11.248 34.137 1.00 94.00 97 LYS A N 1
ATOM 748 C CA . LYS A 1 97 ? -0.803 10.679 34.260 1.00 94.00 97 LYS A CA 1
ATOM 749 C C . LYS A 1 97 ? -0.785 9.212 33.841 1.00 94.00 97 LYS A C 1
ATOM 751 O O . LYS A 1 97 ? 0.081 8.820 33.061 1.00 94.00 97 LYS A O 1
ATOM 756 N N . THR A 1 98 ? -1.758 8.427 34.303 1.00 92.19 98 THR A N 1
ATOM 757 C CA . THR A 1 98 ? -1.890 7.016 33.918 1.00 92.19 98 THR A CA 1
ATOM 758 C C . THR A 1 98 ? -2.165 6.878 32.4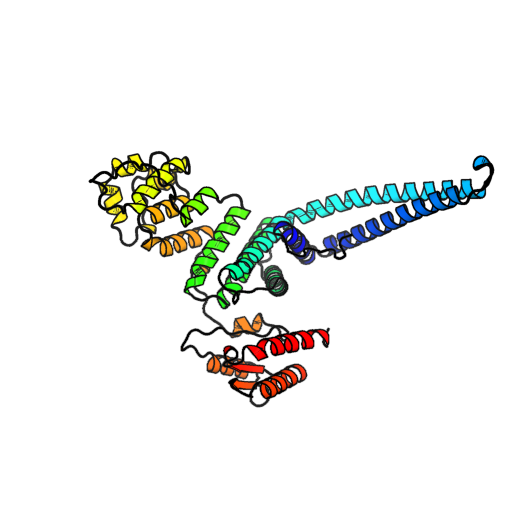21 1.00 92.19 98 THR A C 1
ATOM 760 O O . THR A 1 98 ? -1.486 6.110 31.745 1.00 92.19 98 THR A O 1
ATOM 763 N N . ALA A 1 99 ? -3.067 7.693 31.864 1.00 92.00 99 ALA A N 1
ATOM 764 C CA . ALA A 1 99 ? -3.353 7.715 30.431 1.00 92.00 99 ALA A CA 1
ATOM 765 C C . ALA A 1 99 ? -2.105 8.036 29.592 1.00 92.00 99 ALA A C 1
ATOM 767 O O . ALA A 1 99 ? -1.870 7.386 28.577 1.00 92.00 99 ALA A O 1
ATOM 768 N N . ALA A 1 100 ? -1.271 8.987 30.026 1.00 94.12 100 ALA A N 1
ATOM 769 C CA . ALA A 1 100 ? -0.020 9.313 29.341 1.00 94.12 100 ALA A CA 1
ATOM 770 C C . ALA A 1 100 ? 0.988 8.150 29.371 1.00 94.12 100 ALA A C 1
ATOM 772 O O . ALA A 1 100 ? 1.687 7.909 28.385 1.00 94.12 100 ALA A O 1
ATOM 773 N N . GLN A 1 101 ? 1.052 7.409 30.481 1.00 93.69 101 GLN A N 1
ATOM 774 C CA . GLN A 1 101 ? 1.909 6.230 30.591 1.00 93.69 101 GLN A CA 1
ATOM 775 C C . GLN A 1 101 ? 1.420 5.087 29.691 1.00 93.69 101 GLN A C 1
ATOM 777 O O . GLN A 1 101 ? 2.229 4.484 28.987 1.00 93.69 101 GLN A O 1
ATOM 782 N N . ILE A 1 102 ? 0.108 4.833 29.664 1.00 93.12 102 ILE A N 1
ATOM 783 C CA . ILE A 1 102 ? -0.508 3.867 28.747 1.00 93.12 102 ILE A CA 1
ATOM 784 C C . ILE A 1 102 ? -0.220 4.265 27.303 1.00 93.12 102 ILE A C 1
ATOM 786 O O . ILE A 1 102 ? 0.211 3.431 26.511 1.00 93.12 102 ILE A O 1
ATOM 790 N N . GLU A 1 103 ? -0.395 5.541 26.961 1.00 93.06 103 GLU A N 1
ATOM 791 C CA . GLU A 1 103 ? -0.146 6.030 25.609 1.00 93.06 103 GLU A CA 1
ATOM 792 C C . GLU A 1 103 ? 1.306 5.809 25.191 1.00 93.06 103 GLU A C 1
ATOM 794 O O . GLU A 1 103 ? 1.565 5.307 24.100 1.00 93.06 103 GLU A O 1
ATOM 799 N N . LYS A 1 104 ? 2.263 6.070 26.084 1.00 94.12 104 LYS A N 1
ATOM 800 C CA . LYS A 1 104 ? 3.677 5.783 25.829 1.00 94.12 104 LYS A CA 1
ATOM 801 C C . LYS A 1 104 ? 3.915 4.308 25.489 1.00 94.12 104 LYS A C 1
ATOM 803 O O . LYS A 1 104 ? 4.631 4.025 24.532 1.00 94.12 104 LYS A O 1
ATOM 808 N N . SER A 1 105 ? 3.300 3.385 26.229 1.00 93.25 105 SER A N 1
ATOM 809 C CA . SER A 1 105 ? 3.388 1.947 25.943 1.00 93.25 105 SER A CA 1
ATOM 810 C C . SER A 1 105 ? 2.699 1.564 24.631 1.00 93.25 105 SER A C 1
ATOM 812 O O . SER A 1 105 ? 3.210 0.723 23.895 1.00 93.25 105 SER A O 1
ATOM 814 N N . ARG A 1 106 ? 1.575 2.205 24.281 1.00 94.81 106 ARG A N 1
ATOM 815 C CA . ARG A 1 106 ? 0.905 1.992 22.986 1.00 94.81 106 ARG A CA 1
ATOM 816 C C . ARG A 1 106 ? 1.808 2.398 21.829 1.00 94.81 106 ARG A C 1
ATOM 818 O O . ARG A 1 106 ? 1.922 1.654 20.860 1.00 94.81 106 ARG A O 1
ATOM 825 N N . GLN A 1 107 ? 2.493 3.532 21.942 1.00 95.19 107 GLN A N 1
ATOM 826 C CA . GLN A 1 107 ? 3.331 4.073 20.871 1.00 95.19 107 GLN A CA 1
ATOM 827 C C . GLN A 1 107 ? 4.486 3.144 20.451 1.00 95.19 107 GLN A C 1
ATOM 829 O O . GLN A 1 107 ? 4.946 3.229 19.312 1.00 95.19 107 GLN A O 1
ATOM 834 N N . GLU A 1 108 ? 4.897 2.181 21.284 1.00 96.25 108 GLU A N 1
ATOM 835 C CA . GLU A 1 108 ? 5.857 1.135 20.890 1.00 96.25 108 GLU A CA 1
ATOM 836 C C . GLU A 1 108 ? 5.354 0.289 19.700 1.00 96.25 108 GLU A C 1
ATOM 838 O O . GLU A 1 108 ? 6.141 -0.141 18.856 1.00 96.25 108 GLU A O 1
ATOM 843 N N . TYR A 1 109 ? 4.033 0.124 19.566 1.00 97.25 109 TYR A N 1
ATOM 844 C CA . TYR A 1 109 ? 3.377 -0.638 18.497 1.00 97.25 109 TYR A CA 1
ATOM 845 C C . TYR A 1 109 ? 3.016 0.215 17.270 1.00 97.25 109 TYR A C 1
ATOM 847 O O . TYR A 1 109 ? 2.532 -0.311 16.262 1.00 97.25 109 TYR A O 1
ATOM 855 N N . TYR A 1 110 ? 3.266 1.529 17.309 1.00 97.31 110 TYR A N 1
ATOM 856 C CA . TYR A 1 110 ? 2.847 2.466 16.261 1.00 97.31 110 TYR A CA 1
ATOM 857 C C . TYR A 1 110 ? 3.410 2.123 14.878 1.00 97.31 110 TYR A C 1
ATOM 859 O O . TYR A 1 110 ? 2.742 2.316 13.864 1.00 97.31 110 TYR A O 1
ATOM 867 N N . SER A 1 111 ? 4.616 1.553 14.813 1.00 97.44 111 SER A N 1
ATOM 868 C CA . SER A 1 111 ? 5.251 1.138 13.554 1.00 97.44 111 SER A CA 1
ATOM 869 C C . SER A 1 111 ? 4.395 0.143 12.752 1.00 97.44 111 SER A C 1
ATOM 871 O O . SER A 1 111 ? 4.273 0.274 11.530 1.00 97.44 111 SER A O 1
ATOM 873 N N . VAL A 1 112 ? 3.736 -0.796 13.438 1.00 98.19 112 VAL A N 1
ATOM 874 C CA . VAL A 1 112 ? 2.810 -1.769 12.842 1.00 98.19 112 VAL A CA 1
ATOM 875 C C . VAL A 1 112 ? 1.568 -1.066 12.309 1.00 98.19 112 VAL A C 1
ATOM 877 O O . VAL A 1 112 ? 1.154 -1.297 11.172 1.00 98.19 112 VAL A O 1
ATOM 880 N N . ALA A 1 113 ? 0.988 -0.175 13.109 1.00 98.00 113 ALA A N 1
ATOM 881 C CA . ALA A 1 113 ? -0.222 0.549 12.748 1.00 98.00 113 ALA A CA 1
ATOM 882 C C . ALA A 1 113 ? 0.006 1.508 11.568 1.00 98.00 113 ALA A C 1
ATOM 884 O O . ALA A 1 113 ? -0.791 1.553 10.628 1.00 98.00 113 ALA A O 1
ATOM 885 N N . LYS A 1 114 ? 1.154 2.197 11.553 1.00 98.25 114 LYS A N 1
ATOM 886 C CA . LYS A 1 114 ? 1.613 3.031 10.438 1.00 98.25 114 LYS A CA 1
ATOM 887 C C . LYS A 1 114 ? 1.774 2.212 9.159 1.00 98.25 114 LYS A C 1
ATOM 889 O O . LYS A 1 114 ? 1.262 2.623 8.119 1.00 98.25 114 LYS A O 1
ATOM 894 N N . ARG A 1 115 ? 2.416 1.034 9.224 1.00 98.44 115 ARG A N 1
ATOM 895 C CA . ARG A 1 115 ? 2.492 0.110 8.077 1.00 98.44 115 ARG A CA 1
ATOM 896 C C . ARG A 1 115 ? 1.101 -0.293 7.603 1.00 98.44 115 ARG A C 1
ATOM 898 O O . ARG A 1 115 ? 0.829 -0.229 6.409 1.00 98.44 115 ARG A O 1
ATOM 905 N N . GLY A 1 116 ? 0.226 -0.677 8.528 1.00 98.19 116 GLY A N 1
ATOM 906 C CA . GLY A 1 116 ? -1.150 -1.049 8.226 1.00 98.19 116 GLY A CA 1
ATOM 907 C C . GLY A 1 116 ? -1.917 0.061 7.511 1.00 98.19 116 GLY A C 1
ATOM 908 O O . GLY A 1 116 ? -2.614 -0.206 6.537 1.00 98.19 116 GLY A O 1
ATOM 909 N N . SER A 1 117 ? -1.748 1.311 7.933 1.00 98.25 117 SER A N 1
ATOM 910 C CA . SER A 1 117 ? -2.370 2.450 7.259 1.00 98.25 117 SER A CA 1
ATOM 911 C C . SER A 1 117 ? -1.820 2.626 5.839 1.00 98.25 117 SER A C 1
ATOM 913 O O . SER A 1 117 ? -2.594 2.682 4.885 1.00 98.25 117 SER A O 1
ATOM 915 N N . ILE A 1 118 ? -0.494 2.598 5.662 1.00 98.38 118 ILE A N 1
ATOM 916 C CA . ILE A 1 118 ? 0.151 2.681 4.337 1.00 98.38 118 ILE A CA 1
ATOM 917 C C . ILE A 1 118 ? -0.402 1.619 3.379 1.00 98.38 118 ILE A C 1
ATOM 919 O O . ILE A 1 118 ? -0.783 1.944 2.257 1.00 98.38 118 ILE A O 1
ATOM 923 N N . MET A 1 119 ? -0.502 0.369 3.835 1.00 98.19 119 MET A N 1
ATOM 924 C CA . MET A 1 119 ? -1.009 -0.742 3.028 1.00 98.19 119 MET A CA 1
ATOM 925 C C . MET A 1 119 ? -2.481 -0.564 2.626 1.00 98.19 119 MET A C 1
ATOM 927 O O . MET A 1 119 ? -2.835 -0.828 1.477 1.00 98.19 119 MET A O 1
ATOM 931 N N . TYR A 1 120 ? -3.335 -0.053 3.520 1.00 97.50 120 TYR A N 1
ATOM 932 C CA . TYR A 1 120 ? -4.725 0.267 3.177 1.00 97.50 120 TYR A CA 1
ATOM 933 C C . TYR A 1 120 ? -4.825 1.368 2.118 1.00 97.50 120 TYR A C 1
ATOM 935 O O . TYR A 1 120 ? -5.623 1.268 1.183 1.00 97.50 120 TYR A O 1
ATOM 943 N N . PHE A 1 121 ? -4.032 2.432 2.250 1.00 96.94 121 PHE A N 1
ATOM 944 C CA . PHE A 1 121 ? -4.059 3.538 1.294 1.00 96.94 121 PHE A CA 1
ATOM 945 C C . PHE A 1 121 ? -3.451 3.154 -0.060 1.00 96.94 121 PHE A C 1
ATOM 947 O O . PHE A 1 121 ? -3.984 3.574 -1.083 1.00 96.94 121 PHE A O 1
ATOM 954 N N . ALA A 1 122 ? -2.439 2.280 -0.085 1.00 96.50 122 ALA A N 1
ATOM 955 C CA . ALA A 1 122 ? -1.934 1.682 -1.322 1.00 96.50 122 ALA A CA 1
ATOM 956 C C . ALA A 1 122 ? -3.000 0.825 -2.023 1.00 96.50 122 ALA A C 1
ATOM 958 O O . ALA A 1 122 ? -3.130 0.859 -3.242 1.00 96.50 122 ALA A O 1
ATOM 959 N N . MET A 1 123 ? -3.787 0.064 -1.259 1.00 95.00 123 MET A N 1
ATOM 960 C CA . MET A 1 123 ? -4.881 -0.742 -1.800 1.00 95.00 123 MET A CA 1
ATOM 961 C C . MET A 1 123 ? -6.048 0.125 -2.298 1.00 95.00 123 MET A C 1
ATOM 963 O O . MET A 1 123 ? -6.565 -0.092 -3.390 1.00 95.00 123 MET A O 1
ATOM 967 N N . SER A 1 124 ? -6.493 1.103 -1.508 1.00 93.62 124 SER A N 1
ATOM 968 C CA . SER A 1 124 ? -7.661 1.933 -1.841 1.00 93.62 124 SER A CA 1
ATOM 969 C C . SER A 1 124 ? -7.392 2.942 -2.963 1.00 93.62 124 SER A C 1
ATOM 971 O O . SER A 1 124 ? -8.328 3.317 -3.674 1.00 93.62 124 SER A O 1
ATOM 973 N N . SER A 1 125 ? -6.132 3.332 -3.190 1.00 92.00 125 SER A N 1
ATOM 974 C CA . SER A 1 125 ? -5.745 4.193 -4.315 1.00 92.00 125 SER A CA 1
ATOM 975 C C . SER A 1 125 ? -5.963 3.532 -5.682 1.00 92.00 125 SER A C 1
ATOM 977 O O . SER A 1 125 ? -6.103 4.242 -6.678 1.00 92.00 125 SER A O 1
ATOM 979 N N . LEU A 1 126 ? -6.083 2.198 -5.745 1.00 92.12 126 LEU A N 1
ATOM 980 C CA . LEU A 1 126 ? -6.370 1.460 -6.980 1.00 92.12 126 LEU A CA 1
ATOM 981 C C . LEU A 1 126 ? -7.704 1.851 -7.627 1.00 92.12 126 LEU A C 1
ATOM 983 O O . LEU A 1 126 ? -7.835 1.745 -8.849 1.00 92.12 126 LEU A O 1
ATOM 987 N N . ARG A 1 127 ? -8.656 2.392 -6.853 1.00 91.19 127 ARG A N 1
ATOM 988 C CA . ARG A 1 127 ? -9.904 2.951 -7.397 1.00 91.19 127 ARG A CA 1
ATOM 989 C C . ARG A 1 127 ? -9.635 4.065 -8.421 1.00 91.19 127 ARG A C 1
ATOM 991 O O . ARG A 1 127 ? -10.427 4.246 -9.343 1.00 91.19 127 ARG A O 1
ATOM 998 N N . ASN A 1 128 ? -8.514 4.784 -8.300 1.00 89.00 128 ASN A N 1
ATOM 999 C CA . ASN A 1 128 ? -8.120 5.826 -9.254 1.00 89.00 128 ASN A CA 1
ATOM 1000 C C . ASN A 1 128 ? -7.705 5.255 -10.620 1.00 89.00 128 ASN A C 1
ATOM 1002 O O . ASN A 1 128 ? -7.739 5.976 -11.612 1.00 89.00 128 ASN A O 1
ATOM 1006 N N . ILE A 1 129 ? -7.317 3.976 -10.678 1.00 87.31 129 ILE A N 1
ATOM 1007 C CA . ILE A 1 129 ? -6.990 3.275 -11.927 1.00 87.31 129 ILE A CA 1
ATOM 1008 C C . ILE A 1 129 ? -8.271 2.743 -12.573 1.00 87.31 129 ILE A C 1
ATOM 1010 O O . ILE A 1 129 ? -8.485 2.908 -13.772 1.00 87.31 129 ILE A O 1
ATOM 1014 N N . SER A 1 130 ? -9.128 2.094 -11.783 1.00 85.38 130 SER A N 1
ATOM 1015 C CA . SER A 1 130 ? -10.398 1.545 -12.253 1.00 85.38 130 SER A CA 1
ATOM 1016 C C . SER A 1 130 ? -11.414 1.490 -11.122 1.00 85.38 130 SER A C 1
ATOM 1018 O O . SER A 1 130 ? -11.111 1.023 -10.025 1.00 85.38 130 SER A O 1
ATOM 1020 N N . SER A 1 131 ? -12.661 1.860 -11.417 1.00 83.69 131 SER A N 1
ATOM 1021 C CA . SER A 1 131 ? -13.780 1.732 -10.476 1.00 83.69 131 SER A CA 1
ATOM 1022 C C . SER A 1 131 ? -14.085 0.282 -10.079 1.00 83.69 131 SER A C 1
ATOM 1024 O O . SER A 1 131 ? -14.783 0.061 -9.097 1.00 83.69 131 SER A O 1
ATOM 1026 N N . MET A 1 132 ? -13.557 -0.709 -10.809 1.00 84.94 132 MET A N 1
ATOM 1027 C CA . MET A 1 132 ? -13.669 -2.129 -10.451 1.00 84.94 132 MET A CA 1
ATOM 1028 C C . MET A 1 132 ? -12.757 -2.525 -9.279 1.00 84.94 132 MET A C 1
ATOM 1030 O O . MET A 1 132 ? -13.031 -3.521 -8.614 1.00 84.94 132 MET A O 1
ATOM 1034 N N . LEU A 1 133 ? -11.683 -1.768 -9.023 1.00 87.81 133 LEU A N 1
ATOM 1035 C CA . LEU A 1 133 ? -10.689 -2.048 -7.981 1.00 87.81 133 LEU A CA 1
ATOM 1036 C C . LEU A 1 133 ? -11.028 -1.298 -6.694 1.00 87.81 133 LEU A C 1
ATOM 1038 O O . LEU A 1 133 ? -10.268 -0.472 -6.189 1.00 87.81 133 LEU A O 1
ATOM 1042 N N . GLU A 1 134 ? -12.223 -1.573 -6.189 1.00 88.25 134 GLU A N 1
ATOM 1043 C CA . GLU A 1 134 ? -12.744 -0.962 -4.982 1.00 88.25 134 GLU A CA 1
ATOM 1044 C C . GLU A 1 134 ? -12.623 -1.912 -3.794 1.00 88.25 134 GLU A C 1
ATOM 1046 O O . GLU A 1 134 ? -13.148 -3.024 -3.799 1.00 88.25 134 GLU A O 1
ATOM 1051 N N . TYR A 1 135 ? -11.963 -1.435 -2.742 1.00 89.44 135 TYR A N 1
ATOM 1052 C CA . TYR A 1 135 ? -11.747 -2.196 -1.523 1.00 89.44 135 TYR A CA 1
ATOM 1053 C C . TYR A 1 135 ? -12.333 -1.459 -0.325 1.00 89.44 135 TYR A C 1
ATOM 1055 O O . TYR A 1 135 ? -12.128 -0.258 -0.153 1.00 89.44 135 TYR A O 1
ATOM 1063 N N . SER A 1 136 ? -13.052 -2.193 0.524 1.00 89.25 136 SER A N 1
ATOM 1064 C CA . SER A 1 136 ? -13.617 -1.641 1.752 1.00 89.25 136 SER A CA 1
ATOM 1065 C C . SER A 1 136 ? -12.618 -1.712 2.909 1.00 89.25 136 SER A C 1
ATOM 1067 O O . SER A 1 136 ? -11.821 -2.651 3.003 1.00 89.25 136 SER A O 1
ATOM 1069 N N . LEU A 1 137 ? -12.711 -0.763 3.845 1.00 91.06 137 LEU A N 1
ATOM 1070 C CA . LEU A 1 137 ? -11.944 -0.819 5.091 1.00 91.06 137 LEU A CA 1
ATOM 1071 C C . LEU A 1 137 ? -12.261 -2.085 5.899 1.00 91.06 137 LEU A C 1
ATOM 1073 O O . LEU A 1 137 ? -11.357 -2.684 6.467 1.00 91.06 137 LEU A O 1
ATOM 1077 N N . ALA A 1 138 ? -13.515 -2.544 5.901 1.00 89.25 138 ALA A N 1
ATOM 1078 C CA . ALA A 1 138 ? -13.905 -3.770 6.596 1.00 89.25 138 ALA A CA 1
ATOM 1079 C C . ALA A 1 138 ? -13.177 -5.011 6.044 1.00 89.25 138 ALA A C 1
ATOM 1081 O O . ALA A 1 138 ? -12.657 -5.816 6.816 1.00 89.25 138 ALA A O 1
ATOM 1082 N N . SER A 1 139 ? -13.079 -5.136 4.714 1.00 88.38 139 SER A N 1
ATOM 1083 C CA . SER A 1 139 ? -12.307 -6.203 4.062 1.00 88.38 139 SER A CA 1
ATOM 1084 C C . SER A 1 139 ? -10.827 -6.126 4.438 1.00 88.38 139 SER A C 1
ATOM 1086 O O . SER A 1 139 ? -10.214 -7.147 4.738 1.00 88.38 139 SER A O 1
ATOM 1088 N N . TYR A 1 140 ? -10.265 -4.915 4.483 1.00 93.75 140 TYR A N 1
ATOM 1089 C CA . TYR A 1 140 ? -8.879 -4.712 4.893 1.00 93.75 140 TYR A CA 1
ATOM 1090 C C . TYR A 1 140 ? -8.619 -5.086 6.354 1.00 93.75 140 TYR A C 1
ATOM 1092 O O . TYR A 1 140 ? -7.635 -5.757 6.654 1.00 93.75 140 TYR A O 1
ATOM 1100 N N . LEU A 1 141 ? -9.509 -4.696 7.271 1.00 94.00 141 LEU A N 1
ATOM 1101 C CA . LEU A 1 141 ? -9.373 -5.012 8.693 1.00 94.00 141 LEU A CA 1
ATOM 1102 C C . LEU A 1 141 ? -9.360 -6.525 8.942 1.00 94.00 141 LEU A C 1
ATOM 1104 O O . LEU A 1 141 ? -8.610 -6.985 9.800 1.00 94.00 141 LEU A O 1
ATOM 1108 N N . ALA A 1 142 ? -10.114 -7.308 8.165 1.00 91.62 142 ALA A N 1
ATOM 1109 C CA . ALA A 1 142 ? -10.062 -8.767 8.244 1.00 91.62 142 ALA A CA 1
ATOM 1110 C C . ALA A 1 142 ? -8.665 -9.318 7.894 1.00 91.62 142 ALA A C 1
ATOM 1112 O O . ALA A 1 142 ? -8.156 -10.198 8.592 1.00 91.62 142 ALA A O 1
ATOM 1113 N N . ILE A 1 143 ? -8.018 -8.763 6.863 1.00 93.25 143 ILE A N 1
ATOM 1114 C CA . ILE A 1 143 ? -6.651 -9.123 6.450 1.00 93.25 143 ILE A CA 1
ATOM 1115 C C . ILE A 1 143 ? -5.643 -8.692 7.514 1.00 93.25 143 ILE A C 1
ATOM 1117 O O . ILE A 1 143 ? -4.775 -9.472 7.896 1.00 93.25 143 ILE A O 1
ATOM 1121 N N . PHE A 1 144 ? -5.783 -7.473 8.032 1.00 96.69 144 PHE A N 1
ATOM 1122 C CA . PHE A 1 144 ? -4.918 -6.936 9.077 1.00 96.69 144 PHE A CA 1
ATOM 1123 C C . PHE A 1 144 ? -4.963 -7.800 10.348 1.00 96.69 144 PHE A C 1
ATOM 1125 O O . PHE A 1 144 ? -3.927 -8.180 10.889 1.00 96.69 144 PHE A O 1
ATOM 1132 N N . GLN A 1 145 ? -6.160 -8.197 10.786 1.00 95.12 145 GLN A N 1
ATOM 1133 C CA . GLN A 1 145 ? -6.335 -9.100 11.926 1.00 95.12 145 GLN A CA 1
ATOM 1134 C C . GLN A 1 145 ? -5.802 -10.511 11.650 1.00 95.12 145 GLN A C 1
ATOM 1136 O O . GLN A 1 145 ? -5.230 -11.134 12.544 1.00 95.12 145 GLN A O 1
ATOM 1141 N N . ALA A 1 146 ? -5.978 -11.032 10.431 1.00 93.88 146 ALA A N 1
ATOM 1142 C CA . ALA A 1 146 ? -5.370 -12.301 10.038 1.00 93.88 146 ALA A CA 1
ATOM 1143 C C . ALA A 1 146 ? -3.840 -12.223 10.108 1.00 93.88 146 ALA A C 1
ATOM 1145 O O . ALA A 1 146 ? -3.209 -13.121 10.659 1.00 93.88 146 ALA A O 1
ATOM 1146 N N . ALA A 1 147 ? -3.252 -11.112 9.663 1.00 96.88 147 ALA A N 1
ATOM 1147 C CA . ALA A 1 147 ? -1.816 -10.901 9.725 1.00 96.88 147 ALA A CA 1
ATOM 1148 C C . ALA A 1 147 ? -1.280 -10.878 11.163 1.00 96.88 147 ALA A C 1
ATOM 1150 O O . ALA A 1 147 ? -0.249 -11.491 11.421 1.00 96.88 147 ALA A O 1
ATOM 1151 N N . LEU A 1 148 ? -1.988 -10.246 12.107 1.00 97.06 148 LEU A N 1
ATOM 1152 C CA . LEU A 1 148 ? -1.615 -10.262 13.529 1.00 97.06 148 LEU A CA 1
ATOM 1153 C C . LEU A 1 148 ? -1.569 -11.689 14.101 1.00 97.06 148 LEU A C 1
ATOM 1155 O O . LEU A 1 148 ? -0.623 -12.043 14.811 1.00 97.06 148 LEU A O 1
ATOM 1159 N N . ARG A 1 149 ? -2.552 -12.525 13.738 1.00 95.88 149 ARG A N 1
ATOM 1160 C CA . ARG A 1 149 ? -2.631 -13.933 14.164 1.00 95.88 149 ARG A CA 1
ATOM 1161 C C . ARG A 1 149 ? -1.579 -14.826 13.507 1.00 95.88 149 ARG A C 1
ATOM 1163 O O . ARG A 1 149 ? -1.026 -15.696 14.167 1.00 95.88 149 ARG A O 1
ATOM 1170 N N . GLU A 1 150 ? -1.330 -14.643 12.212 1.00 96.00 150 GLU A N 1
ATOM 1171 C CA . GLU A 1 150 ? -0.438 -15.500 11.416 1.00 96.00 150 GLU A CA 1
ATOM 1172 C C . GLU A 1 150 ? 1.035 -15.074 11.464 1.00 96.00 150 GLU A C 1
ATOM 1174 O O . GLU A 1 150 ? 1.923 -15.826 11.045 1.00 96.00 150 GLU A O 1
ATOM 1179 N N . ALA A 1 151 ? 1.323 -13.860 11.936 1.00 97.69 151 ALA A N 1
ATOM 1180 C CA . ALA A 1 151 ? 2.685 -13.395 12.126 1.00 97.69 151 ALA A CA 1
ATOM 1181 C C . ALA A 1 151 ? 3.418 -14.290 13.129 1.00 97.69 151 ALA A C 1
ATOM 1183 O O . ALA A 1 151 ? 2.866 -14.687 14.157 1.00 97.69 151 ALA A O 1
ATOM 1184 N N . ARG A 1 152 ? 4.696 -14.573 12.859 1.00 97.25 152 ARG A N 1
ATOM 1185 C CA . ARG A 1 152 ? 5.513 -15.421 13.734 1.00 97.25 152 ARG A CA 1
ATOM 1186 C C . ARG A 1 152 ? 5.649 -14.776 15.123 1.00 97.25 152 ARG A C 1
ATOM 1188 O O . ARG A 1 152 ? 5.996 -13.590 15.198 1.00 97.25 152 ARG A O 1
ATOM 1195 N N . PRO A 1 153 ? 5.362 -15.504 16.215 1.00 95.88 153 PRO A N 1
ATOM 1196 C CA . PRO A 1 153 ? 5.567 -14.986 17.560 1.00 95.88 153 PRO A CA 1
ATOM 1197 C C . PRO A 1 153 ? 7.066 -14.849 17.846 1.00 95.88 153 PRO A C 1
ATOM 1199 O O . PRO A 1 153 ? 7.865 -15.666 17.389 1.00 95.88 153 PRO A O 1
ATOM 1202 N N . ASP A 1 154 ? 7.439 -13.827 18.610 1.00 97.06 154 ASP A N 1
ATOM 1203 C CA . ASP A 1 154 ? 8.804 -13.620 19.094 1.00 97.06 154 ASP A CA 1
ATOM 1204 C C . ASP A 1 154 ? 8.742 -13.004 20.499 1.00 97.06 154 ASP A C 1
ATOM 1206 O O . ASP A 1 154 ? 7.804 -12.273 20.815 1.00 97.06 154 ASP A O 1
ATOM 1210 N N . ARG A 1 155 ? 9.719 -13.328 21.351 1.00 94.88 155 ARG A N 1
ATOM 1211 C CA . ARG A 1 155 ? 9.821 -12.782 22.714 1.00 94.88 155 ARG A CA 1
ATOM 1212 C C . ARG A 1 155 ? 10.411 -11.375 22.720 1.00 94.88 155 ARG A C 1
ATOM 1214 O O . ARG A 1 155 ? 10.157 -10.616 23.648 1.00 94.88 155 ARG A O 1
ATOM 1221 N N . ILE A 1 156 ? 11.225 -11.045 21.720 1.00 96.81 156 ILE A N 1
ATOM 1222 C CA . ILE A 1 156 ? 11.796 -9.714 21.553 1.00 96.81 156 ILE A CA 1
ATOM 1223 C C . ILE A 1 156 ? 10.770 -8.876 20.798 1.00 96.81 156 ILE A C 1
ATOM 1225 O O . ILE A 1 156 ? 10.470 -9.163 19.637 1.00 96.81 156 ILE A O 1
ATOM 1229 N N . LEU A 1 157 ? 10.259 -7.825 21.448 1.00 95.25 157 LEU A N 1
ATOM 1230 C CA . LEU A 1 157 ? 9.219 -6.959 20.888 1.00 95.25 157 LEU A CA 1
ATOM 1231 C C . LEU A 1 157 ? 9.598 -6.454 19.492 1.00 95.25 157 LEU A C 1
ATOM 1233 O O . LEU A 1 157 ? 8.821 -6.596 18.559 1.00 95.25 157 LEU A O 1
ATOM 1237 N N . GLU A 1 158 ? 10.820 -5.955 19.307 1.00 97.00 158 GLU A N 1
ATOM 1238 C CA . GLU A 1 158 ? 11.272 -5.441 18.010 1.00 97.00 158 GLU A CA 1
ATOM 1239 C C . GLU A 1 158 ? 11.174 -6.489 16.883 1.00 97.00 158 GLU A C 1
ATOM 1241 O O . GLU A 1 158 ? 10.698 -6.186 15.787 1.00 97.00 158 GLU A O 1
ATOM 1246 N N . ASN A 1 159 ? 11.563 -7.739 17.153 1.00 97.75 159 ASN A N 1
ATOM 1247 C CA . ASN A 1 159 ? 11.446 -8.830 16.184 1.00 97.75 159 ASN A CA 1
ATOM 1248 C C . ASN A 1 159 ? 9.982 -9.211 15.946 1.00 97.75 159 ASN A C 1
ATOM 1250 O O . ASN A 1 159 ? 9.586 -9.451 14.805 1.00 97.75 159 ASN A O 1
ATOM 1254 N N . ARG A 1 160 ? 9.155 -9.211 17.000 1.00 97.31 160 ARG A N 1
ATOM 1255 C CA . ARG A 1 160 ? 7.712 -9.439 16.880 1.00 97.31 160 ARG A CA 1
ATOM 1256 C C . ARG A 1 160 ? 7.069 -8.393 15.968 1.00 97.31 160 ARG A C 1
ATOM 1258 O O . ARG A 1 160 ? 6.355 -8.771 15.041 1.00 97.31 160 ARG A O 1
ATOM 1265 N N . LEU A 1 161 ? 7.364 -7.108 16.168 1.00 97.88 161 LEU A N 1
ATOM 1266 C CA . LEU A 1 161 ? 6.834 -6.020 15.340 1.00 97.88 161 LEU A CA 1
ATOM 1267 C C . LEU A 1 161 ? 7.284 -6.154 13.878 1.00 97.88 161 LEU A C 1
ATOM 1269 O O . LEU A 1 161 ? 6.458 -5.995 12.980 1.00 97.88 161 LEU A O 1
ATOM 1273 N N . LYS A 1 162 ? 8.549 -6.521 13.622 1.00 97.88 162 LYS A N 1
ATOM 1274 C CA . LYS A 1 162 ? 9.050 -6.811 12.263 1.00 97.88 162 LYS A CA 1
ATOM 1275 C C . LYS A 1 162 ? 8.279 -7.958 11.605 1.00 97.88 162 LYS A C 1
ATOM 1277 O O . LYS A 1 162 ? 7.761 -7.778 10.505 1.00 97.88 162 LYS A O 1
ATOM 1282 N N . ASN A 1 163 ? 8.107 -9.084 12.301 1.00 98.31 163 ASN A N 1
ATOM 1283 C CA . ASN A 1 163 ? 7.349 -10.234 11.795 1.00 98.31 163 ASN A CA 1
ATOM 1284 C C . ASN A 1 163 ? 5.900 -9.859 11.441 1.00 98.31 163 ASN A C 1
ATOM 1286 O O . ASN A 1 163 ? 5.352 -10.332 10.442 1.00 98.31 163 ASN A O 1
ATOM 1290 N N . VAL A 1 164 ? 5.268 -9.014 12.260 1.00 98.38 164 VAL A N 1
ATOM 1291 C CA . VAL A 1 164 ? 3.904 -8.525 12.027 1.00 98.38 164 VAL A CA 1
ATOM 1292 C C . VAL A 1 164 ? 3.852 -7.584 10.819 1.00 98.38 164 VAL A C 1
ATOM 1294 O O . VAL A 1 164 ? 3.007 -7.770 9.944 1.00 98.38 164 VAL A O 1
ATOM 1297 N N . ILE A 1 165 ? 4.772 -6.621 10.719 1.00 98.38 165 ILE A N 1
ATOM 1298 C CA . ILE A 1 165 ? 4.900 -5.697 9.576 1.00 98.38 165 ILE A CA 1
ATOM 1299 C C . ILE A 1 165 ? 5.078 -6.468 8.263 1.00 98.38 165 ILE A C 1
ATOM 1301 O O . ILE A 1 165 ? 4.392 -6.180 7.275 1.00 98.38 165 ILE A O 1
ATOM 1305 N N . GLU A 1 166 ? 5.959 -7.468 8.251 1.00 97.94 166 GLU A N 1
ATOM 1306 C CA . GLU A 1 166 ? 6.188 -8.335 7.094 1.00 97.94 166 GLU A CA 1
ATOM 1307 C C . GLU A 1 166 ? 4.921 -9.104 6.716 1.00 97.94 166 GLU A C 1
ATOM 1309 O O . GLU A 1 166 ? 4.535 -9.124 5.546 1.00 97.94 166 GLU A O 1
ATOM 1314 N N . LYS A 1 167 ? 4.228 -9.691 7.701 1.00 97.94 167 LYS A N 1
ATOM 1315 C CA . LYS A 1 167 ? 3.011 -10.468 7.453 1.00 97.94 167 LYS A CA 1
ATOM 1316 C C . LYS A 1 167 ? 1.860 -9.604 6.934 1.00 97.94 167 LYS A C 1
ATOM 1318 O O . LYS A 1 167 ? 1.174 -10.028 6.007 1.00 97.94 167 LYS A O 1
ATOM 1323 N N . ILE A 1 168 ? 1.670 -8.400 7.478 1.00 98.00 168 ILE A N 1
ATOM 1324 C CA . ILE A 1 168 ? 0.661 -7.444 6.992 1.00 98.00 168 ILE A CA 1
ATOM 1325 C C . ILE A 1 168 ? 0.951 -7.076 5.539 1.00 98.00 168 ILE A C 1
ATOM 1327 O O . ILE A 1 168 ? 0.043 -7.108 4.710 1.00 98.00 168 ILE A O 1
ATOM 1331 N N . THR A 1 169 ? 2.211 -6.761 5.227 1.00 98.00 169 THR A N 1
ATOM 1332 C CA . THR A 1 169 ? 2.629 -6.399 3.865 1.00 98.00 169 THR A CA 1
ATOM 1333 C C . THR A 1 169 ? 2.367 -7.556 2.898 1.00 98.00 169 THR A C 1
ATOM 1335 O O . THR A 1 169 ? 1.746 -7.349 1.856 1.00 98.00 169 THR A O 1
ATOM 1338 N N . GLN A 1 170 ? 2.745 -8.780 3.282 1.00 95.81 170 GLN A N 1
ATOM 1339 C CA . GLN A 1 170 ? 2.541 -9.987 2.482 1.00 95.81 170 GLN A CA 1
ATOM 1340 C C . GLN A 1 170 ? 1.056 -10.271 2.224 1.00 95.81 170 GLN A C 1
ATOM 1342 O O . GLN A 1 170 ? 0.651 -10.371 1.070 1.00 95.81 170 GLN A O 1
ATOM 1347 N N . LEU A 1 171 ? 0.232 -10.381 3.275 1.00 94.38 171 LEU A N 1
ATOM 1348 C CA . LEU A 1 171 ? -1.182 -10.740 3.114 1.00 94.38 171 LEU A CA 1
ATOM 1349 C C . LEU A 1 171 ? -1.972 -9.658 2.371 1.00 94.38 171 LEU A C 1
ATOM 1351 O O . LEU A 1 171 ? -2.863 -9.983 1.589 1.00 94.38 171 LEU A O 1
ATOM 1355 N N . SER A 1 172 ? -1.629 -8.382 2.573 1.00 95.19 172 SER A N 1
ATOM 1356 C CA . SER A 1 172 ? -2.248 -7.276 1.834 1.00 95.19 172 SER A CA 1
ATOM 1357 C C . SER A 1 172 ? -1.885 -7.322 0.349 1.00 95.19 172 SER A C 1
ATOM 1359 O O . SER A 1 172 ? -2.760 -7.165 -0.500 1.00 95.19 172 SER A O 1
ATOM 1361 N N . TYR A 1 173 ? -0.611 -7.567 0.019 1.00 95.00 173 TYR A N 1
ATOM 1362 C CA . TYR A 1 173 ? -0.163 -7.739 -1.365 1.00 95.00 173 TYR A CA 1
ATOM 1363 C C . TYR A 1 173 ? -0.848 -8.931 -2.040 1.00 95.00 173 TYR A C 1
ATOM 1365 O O . TYR A 1 173 ? -1.399 -8.776 -3.131 1.00 95.00 173 TYR A O 1
ATOM 1373 N N . ASP A 1 174 ? -0.862 -10.089 -1.375 1.00 92.06 174 ASP A N 1
ATOM 1374 C CA . ASP A 1 174 ? -1.465 -11.313 -1.901 1.00 92.06 174 ASP A CA 1
ATOM 1375 C C . ASP A 1 174 ? -2.953 -11.106 -2.178 1.00 92.06 174 ASP A C 1
ATOM 1377 O O . ASP A 1 174 ? -3.425 -11.427 -3.267 1.00 92.06 174 ASP A O 1
ATOM 1381 N N . TYR A 1 175 ? -3.679 -10.511 -1.227 1.00 90.56 175 TYR A N 1
ATOM 1382 C CA . TYR A 1 175 ? -5.106 -10.243 -1.364 1.00 90.56 175 TYR A CA 1
ATOM 1383 C C . TYR A 1 175 ? -5.421 -9.328 -2.551 1.00 90.56 175 TYR A C 1
ATOM 1385 O O . TYR A 1 175 ? -6.322 -9.620 -3.335 1.00 90.56 175 TYR A O 1
ATOM 1393 N N . VAL A 1 176 ? -4.658 -8.248 -2.725 1.00 92.06 176 VAL A N 1
ATOM 1394 C CA . VAL A 1 176 ? -4.855 -7.325 -3.849 1.00 92.06 176 VAL A CA 1
ATOM 1395 C C . VAL A 1 176 ? -4.503 -7.988 -5.179 1.00 92.06 176 VAL A C 1
ATOM 1397 O O . VAL A 1 176 ? -5.247 -7.861 -6.150 1.00 92.06 176 VAL A O 1
ATOM 1400 N N . CYS A 1 177 ? -3.419 -8.765 -5.233 1.00 90.94 177 CYS A N 1
ATOM 1401 C CA . CYS A 1 177 ? -3.001 -9.453 -6.454 1.00 90.94 177 CYS A CA 1
ATOM 1402 C C . CYS A 1 177 ? -3.991 -10.517 -6.945 1.00 90.94 177 CYS A C 1
ATOM 1404 O O . CYS A 1 177 ? -3.936 -10.867 -8.124 1.00 90.94 177 CYS A O 1
ATOM 1406 N N . LEU A 1 178 ? -4.898 -11.010 -6.091 1.00 87.69 178 LEU A N 1
ATOM 1407 C CA . LEU A 1 178 ? -6.005 -11.877 -6.514 1.00 87.69 178 LEU A CA 1
ATOM 1408 C C . LEU A 1 178 ? -7.004 -11.151 -7.428 1.00 87.69 178 LEU A C 1
ATOM 1410 O O . LEU A 1 178 ? -7.622 -11.795 -8.272 1.00 87.69 178 LEU A O 1
ATOM 1414 N N . GLY A 1 179 ? -7.177 -9.838 -7.247 1.00 86.56 179 GLY A N 1
ATOM 1415 C CA . GLY A 1 179 ? -8.128 -9.018 -8.003 1.00 86.56 179 GLY A CA 1
ATOM 1416 C C . GLY A 1 179 ? -7.526 -8.263 -9.193 1.00 86.56 179 GLY A C 1
ATOM 1417 O O . GLY A 1 179 ? -8.277 -7.723 -10.001 1.00 86.56 179 GLY A O 1
ATOM 1418 N N . LEU A 1 180 ? -6.195 -8.208 -9.307 1.00 90.00 180 LEU A N 1
ATOM 1419 C CA . LEU A 1 180 ? -5.492 -7.453 -10.349 1.00 90.00 180 LEU A CA 1
ATOM 1420 C C . LEU A 1 180 ? -5.218 -8.280 -11.607 1.00 90.00 180 LEU A C 1
ATOM 1422 O O . LEU A 1 180 ? -4.824 -9.449 -11.535 1.00 90.00 180 LEU A O 1
ATOM 1426 N N . PHE A 1 181 ? -5.296 -7.633 -12.774 1.00 88.19 181 PHE A N 1
ATOM 1427 C CA . PHE A 1 181 ? -4.761 -8.216 -14.001 1.00 88.19 181 PHE A CA 1
ATOM 1428 C C . PHE A 1 181 ? -3.230 -8.239 -13.974 1.00 88.19 181 PHE A C 1
ATOM 1430 O O . PHE A 1 181 ? -2.578 -7.421 -13.329 1.00 88.19 181 PHE A O 1
ATOM 1437 N N . GLU A 1 182 ? -2.630 -9.140 -14.752 1.00 87.12 182 GLU A N 1
ATOM 1438 C CA . GLU A 1 182 ? -1.174 -9.339 -14.777 1.00 87.12 182 GLU A CA 1
ATOM 1439 C C . GLU A 1 182 ? -0.386 -8.049 -15.067 1.00 87.12 182 GLU A C 1
ATOM 1441 O O . GLU A 1 182 ? 0.619 -7.763 -14.419 1.00 87.12 182 GLU A O 1
ATOM 1446 N N . LYS A 1 183 ? -0.898 -7.218 -15.982 1.00 86.12 183 LYS A N 1
ATOM 1447 C CA . LYS A 1 183 ? -0.316 -5.914 -16.339 1.00 86.12 183 LYS A CA 1
ATOM 1448 C C . LYS A 1 183 ? -0.327 -4.892 -15.191 1.00 86.12 183 LYS A C 1
ATOM 1450 O O . LYS A 1 183 ? 0.491 -3.980 -15.188 1.00 86.12 183 LYS A O 1
ATOM 1455 N N . GLU A 1 184 ? -1.250 -5.019 -14.239 1.00 90.25 184 GLU A N 1
ATOM 1456 C CA . GLU A 1 184 ? -1.437 -4.067 -13.135 1.00 90.25 184 GLU A CA 1
ATOM 1457 C C . GLU A 1 184 ? -0.595 -4.410 -11.910 1.00 90.25 184 GLU A C 1
ATOM 1459 O O . GLU A 1 184 ? -0.252 -3.513 -11.141 1.00 90.25 184 GLU A O 1
ATOM 1464 N N . LYS A 1 185 ? -0.210 -5.681 -11.744 1.00 92.56 185 LYS A N 1
ATOM 1465 C CA . LYS A 1 185 ? 0.516 -6.154 -10.557 1.00 92.56 185 LYS A CA 1
ATOM 1466 C C . LYS A 1 185 ? 1.821 -5.398 -10.336 1.00 92.56 185 LYS A C 1
ATOM 1468 O O . LYS A 1 185 ? 2.029 -4.870 -9.253 1.00 92.56 185 LYS A O 1
ATOM 1473 N N . LEU A 1 186 ? 2.662 -5.260 -11.366 1.00 94.50 186 LEU A N 1
ATOM 1474 C CA . LEU A 1 186 ? 3.939 -4.547 -11.231 1.00 94.50 186 LEU A CA 1
ATOM 1475 C C . LEU A 1 186 ? 3.742 -3.063 -10.879 1.00 94.50 186 LEU A C 1
ATOM 1477 O O . LEU A 1 186 ? 4.494 -2.524 -10.068 1.00 94.50 186 LEU A O 1
ATOM 1481 N N . MET A 1 187 ? 2.722 -2.415 -11.454 1.00 93.31 187 MET A N 1
ATOM 1482 C CA . MET A 1 187 ? 2.394 -1.019 -11.147 1.00 93.31 187 MET A CA 1
ATOM 1483 C C . MET A 1 187 ? 1.966 -0.864 -9.687 1.00 93.31 187 MET A C 1
ATOM 1485 O O . MET A 1 187 ? 2.465 0.018 -8.989 1.00 93.31 187 MET A O 1
ATOM 1489 N N . TYR A 1 188 ? 1.090 -1.753 -9.212 1.00 95.19 188 TYR A N 1
ATOM 1490 C CA . TYR A 1 188 ? 0.659 -1.773 -7.819 1.00 95.19 188 TYR A CA 1
ATOM 1491 C C . TYR A 1 188 ? 1.828 -2.035 -6.869 1.00 95.19 188 TYR A C 1
ATOM 1493 O O . TYR A 1 188 ? 2.004 -1.291 -5.908 1.00 95.19 188 TYR A O 1
ATOM 1501 N N . THR A 1 189 ? 2.670 -3.033 -7.147 1.00 96.06 189 THR A N 1
ATOM 1502 C CA . THR A 1 189 ? 3.814 -3.332 -6.282 1.00 96.06 189 THR A CA 1
ATOM 1503 C C . THR A 1 189 ? 4.789 -2.164 -6.217 1.00 96.06 189 THR A C 1
ATOM 1505 O O . THR A 1 189 ? 5.286 -1.839 -5.136 1.00 96.06 189 THR A O 1
ATOM 1508 N N . PHE A 1 190 ? 5.058 -1.499 -7.344 1.00 96.75 190 PHE A N 1
ATOM 1509 C CA . PHE A 1 190 ? 5.899 -0.308 -7.345 1.00 96.75 190 PHE A CA 1
ATOM 1510 C C . PHE A 1 190 ? 5.274 0.816 -6.511 1.00 96.75 190 PHE A C 1
ATOM 1512 O O . PHE A 1 190 ? 5.953 1.370 -5.651 1.00 96.75 190 PHE A O 1
ATOM 1519 N N . HIS A 1 191 ? 3.977 1.089 -6.688 1.00 96.12 191 HIS A N 1
ATOM 1520 C CA . HIS A 1 191 ? 3.248 2.085 -5.900 1.00 96.12 191 HIS A CA 1
ATOM 1521 C C . HIS A 1 191 ? 3.273 1.781 -4.395 1.00 96.12 191 HIS A C 1
ATOM 1523 O O . HIS A 1 191 ? 3.589 2.644 -3.582 1.00 96.12 191 HIS A O 1
ATOM 1529 N N . MET A 1 192 ? 3.008 0.534 -4.014 1.00 97.06 192 MET A N 1
ATOM 1530 C CA . MET A 1 192 ? 3.105 0.073 -2.632 1.00 97.06 192 MET A CA 1
ATOM 1531 C C . MET A 1 192 ? 4.524 0.277 -2.080 1.00 97.06 192 MET A C 1
ATOM 1533 O O . MET A 1 192 ? 4.689 0.769 -0.966 1.00 97.06 192 MET A O 1
ATOM 1537 N N . THR A 1 193 ? 5.553 -0.057 -2.864 1.00 97.94 193 THR A N 1
ATOM 1538 C CA . THR A 1 193 ? 6.960 0.095 -2.463 1.00 97.94 193 THR A CA 1
ATOM 1539 C C . THR A 1 193 ? 7.329 1.563 -2.249 1.00 97.94 193 THR A C 1
ATOM 1541 O O . THR A 1 193 ? 7.965 1.885 -1.247 1.00 97.94 193 THR A O 1
ATOM 1544 N N . THR A 1 194 ? 6.901 2.471 -3.132 1.00 97.81 194 THR A N 1
ATOM 1545 C CA . THR A 1 194 ? 7.170 3.907 -2.967 1.00 97.81 194 THR A CA 1
ATOM 1546 C C . THR A 1 194 ? 6.407 4.497 -1.785 1.00 97.81 194 THR A C 1
ATOM 1548 O O . THR A 1 194 ? 6.994 5.256 -1.020 1.00 97.81 194 THR A O 1
ATOM 1551 N N . MET A 1 195 ? 5.156 4.090 -1.544 1.00 97.69 195 MET A N 1
ATOM 1552 C CA . MET A 1 195 ? 4.410 4.503 -0.347 1.00 97.69 195 MET A CA 1
ATOM 1553 C C . MET A 1 195 ? 5.061 4.020 0.955 1.00 97.69 195 MET A C 1
ATOM 1555 O O . MET A 1 195 ? 5.084 4.747 1.948 1.00 97.69 195 MET A O 1
ATOM 1559 N N . ILE A 1 196 ? 5.614 2.806 0.957 1.00 98.12 196 ILE A N 1
ATOM 1560 C CA . ILE A 1 196 ? 6.405 2.282 2.074 1.00 98.12 196 ILE A CA 1
ATOM 1561 C C . ILE A 1 196 ? 7.637 3.163 2.315 1.00 98.12 196 ILE A C 1
ATOM 1563 O O . ILE A 1 196 ? 7.871 3.584 3.447 1.00 98.12 196 ILE A O 1
ATOM 1567 N N . MET A 1 197 ? 8.395 3.472 1.260 1.00 97.81 197 MET A N 1
ATOM 1568 C CA . MET A 1 197 ? 9.606 4.289 1.360 1.00 97.81 197 MET A CA 1
ATOM 1569 C C . MET A 1 197 ? 9.317 5.721 1.820 1.00 97.81 197 MET A C 1
ATOM 1571 O O . MET A 1 197 ? 10.077 6.250 2.633 1.00 97.81 197 MET A O 1
ATOM 1575 N N . ASP A 1 198 ? 8.228 6.328 1.339 1.00 96.69 198 ASP A N 1
ATOM 1576 C CA . ASP A 1 198 ? 7.754 7.652 1.764 1.00 96.69 198 ASP A CA 1
ATOM 1577 C C . ASP A 1 198 ? 7.366 7.635 3.248 1.00 96.69 198 ASP A C 1
ATOM 1579 O O . ASP A 1 198 ? 7.804 8.478 4.027 1.00 96.69 198 ASP A O 1
ATOM 1583 N N . GLY A 1 199 ? 6.641 6.598 3.683 1.00 95.62 199 GLY A N 1
ATOM 1584 C CA . GLY A 1 199 ? 6.312 6.391 5.092 1.00 95.62 199 GLY A CA 1
ATOM 1585 C C . GLY A 1 199 ? 7.540 6.220 5.993 1.00 95.62 199 GLY A C 1
ATOM 1586 O O . GLY A 1 199 ? 7.498 6.599 7.164 1.00 95.62 199 GLY A O 1
ATOM 1587 N N . GLU A 1 200 ? 8.635 5.678 5.470 1.00 95.19 200 GLU A N 1
ATOM 1588 C CA . GLU A 1 200 ? 9.924 5.538 6.161 1.00 95.19 200 GLU A CA 1
ATOM 1589 C C . GLU A 1 200 ? 10.802 6.800 6.069 1.00 95.19 200 GLU A C 1
ATOM 1591 O O . GLU A 1 200 ? 11.840 6.856 6.723 1.00 95.19 200 GLU A O 1
ATOM 1596 N N . GLY A 1 201 ? 10.406 7.808 5.283 1.00 95.12 201 GLY A N 1
ATOM 1597 C CA . GLY A 1 201 ? 11.197 9.021 5.043 1.00 95.12 201 GLY A CA 1
ATOM 1598 C C . GLY A 1 201 ? 12.435 8.794 4.168 1.00 95.12 201 GLY A C 1
ATOM 1599 O O . GLY A 1 201 ? 13.372 9.583 4.213 1.00 95.12 201 GLY A O 1
ATOM 1600 N N . SER A 1 202 ? 12.463 7.700 3.401 1.00 94.75 202 SER A N 1
ATOM 1601 C CA . SER A 1 202 ? 13.602 7.296 2.557 1.00 94.75 202 SER A CA 1
ATOM 1602 C C . SER A 1 202 ? 13.388 7.545 1.060 1.00 94.75 202 SER A C 1
ATOM 1604 O O . SER A 1 202 ? 14.272 7.245 0.258 1.00 94.75 202 SER A O 1
ATOM 1606 N N . LEU A 1 203 ? 12.216 8.059 0.681 1.00 95.69 203 LEU A N 1
ATOM 1607 C CA . LEU A 1 203 ? 11.883 8.421 -0.691 1.00 95.69 203 LEU A CA 1
ATOM 1608 C C . LEU A 1 203 ? 12.091 9.921 -0.907 1.00 95.69 203 LEU A C 1
ATOM 1610 O O . LEU A 1 203 ? 11.493 10.738 -0.209 1.00 95.69 203 LEU A O 1
ATOM 1614 N N . ASP A 1 204 ? 12.868 10.267 -1.925 1.00 95.88 204 ASP A N 1
ATOM 1615 C CA . ASP A 1 204 ? 12.900 11.622 -2.459 1.00 95.88 204 ASP A CA 1
ATOM 1616 C C . ASP A 1 204 ? 11.723 11.799 -3.437 1.00 95.88 204 ASP A C 1
ATOM 1618 O O . ASP A 1 204 ? 11.585 11.070 -4.426 1.00 95.88 204 ASP A O 1
ATOM 1622 N N . ARG A 1 205 ? 10.819 12.732 -3.117 1.00 95.25 205 ARG A N 1
ATOM 1623 C CA . ARG A 1 205 ? 9.605 12.969 -3.908 1.00 95.25 205 ARG A CA 1
ATOM 1624 C C . ARG A 1 205 ? 9.908 13.639 -5.244 1.00 95.25 205 ARG A C 1
ATOM 1626 O O . ARG A 1 205 ? 9.237 13.311 -6.217 1.00 95.25 205 ARG A O 1
ATOM 1633 N N . GLU A 1 206 ? 10.929 14.491 -5.318 1.00 95.19 206 GLU A N 1
ATOM 1634 C CA . GLU A 1 206 ? 11.339 15.113 -6.581 1.00 95.19 206 GLU A CA 1
ATOM 1635 C C . GLU A 1 206 ? 11.947 14.063 -7.521 1.00 95.19 206 GLU A C 1
ATOM 1637 O O . GLU A 1 206 ? 11.674 14.060 -8.723 1.00 95.19 206 GLU A O 1
ATOM 1642 N N . GLU A 1 207 ? 12.702 13.105 -6.971 1.00 96.56 207 GLU A N 1
ATOM 1643 C CA . GLU A 1 207 ? 13.193 11.944 -7.722 1.00 96.56 207 GLU A CA 1
ATOM 1644 C C . GLU A 1 207 ? 12.055 11.062 -8.250 1.00 96.56 207 GLU A C 1
ATOM 1646 O O . GLU A 1 207 ? 12.100 10.610 -9.399 1.00 96.56 207 GLU A O 1
ATOM 1651 N N . LEU A 1 208 ? 11.014 10.823 -7.443 1.00 97.00 208 LEU A N 1
ATOM 1652 C CA . LEU A 1 208 ? 9.846 10.058 -7.884 1.00 97.00 208 LEU A CA 1
ATOM 1653 C C . LEU A 1 208 ? 9.046 10.802 -8.964 1.00 97.00 208 LEU A C 1
ATOM 1655 O O . LEU A 1 208 ? 8.624 10.191 -9.947 1.00 97.00 208 LEU A O 1
ATOM 1659 N N . GLU A 1 209 ? 8.846 12.108 -8.815 1.00 95.88 209 GLU A N 1
ATOM 1660 C CA . GLU A 1 209 ? 8.184 12.933 -9.829 1.00 95.88 209 GLU A CA 1
ATOM 1661 C C . GLU A 1 209 ? 8.965 12.931 -11.147 1.00 95.88 209 GLU A C 1
ATOM 1663 O O . GLU A 1 209 ? 8.375 12.727 -12.214 1.00 95.88 209 GLU A O 1
ATOM 1668 N N . PHE A 1 210 ? 10.295 13.049 -11.083 1.00 96.19 210 PHE A N 1
ATOM 1669 C CA . PHE A 1 210 ? 11.169 12.918 -12.247 1.00 96.19 210 PHE A CA 1
ATOM 1670 C C . PHE A 1 210 ? 11.061 11.534 -12.901 1.00 96.19 210 PHE A C 1
ATOM 1672 O O . PHE A 1 210 ? 11.029 11.438 -14.128 1.00 96.19 210 PHE A O 1
ATOM 1679 N N . PHE A 1 211 ? 10.956 10.450 -12.126 1.00 96.81 211 PHE A N 1
ATOM 1680 C CA . PHE A 1 211 ? 10.764 9.109 -12.689 1.00 96.81 211 PHE A CA 1
ATOM 1681 C C . PHE A 1 211 ? 9.518 9.022 -13.584 1.00 96.81 211 PHE A C 1
ATOM 1683 O O . PHE A 1 211 ? 9.552 8.376 -14.635 1.00 96.81 211 PHE A O 1
ATOM 1690 N N . PHE A 1 212 ? 8.428 9.694 -13.206 1.00 93.94 212 PHE A N 1
ATOM 1691 C CA . PHE A 1 212 ? 7.201 9.708 -14.000 1.00 93.94 212 PHE A CA 1
ATOM 1692 C C . PHE A 1 212 ? 7.266 10.696 -15.166 1.00 93.94 212 PHE A C 1
ATOM 1694 O O . PHE A 1 212 ? 6.972 10.322 -16.301 1.00 93.94 212 PHE A O 1
ATOM 1701 N N . MET A 1 213 ? 7.673 11.937 -14.904 1.00 92.75 213 MET A N 1
ATOM 1702 C CA . MET A 1 213 ? 7.501 13.049 -15.846 1.00 92.75 213 MET A CA 1
ATOM 1703 C C . MET A 1 213 ? 8.758 13.375 -16.658 1.00 92.75 213 MET A C 1
ATOM 1705 O O . MET A 1 213 ? 8.664 13.992 -17.716 1.00 92.75 213 MET A O 1
ATOM 1709 N N . GLY A 1 214 ? 9.935 12.943 -16.205 1.00 92.38 214 GLY A N 1
ATOM 1710 C CA . GLY A 1 214 ? 11.220 13.352 -1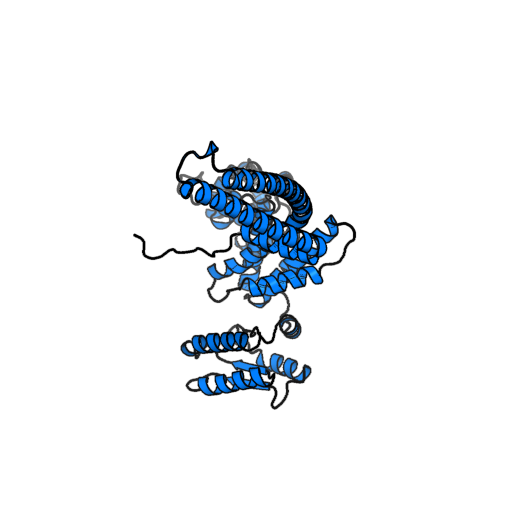6.765 1.00 92.38 214 GLY A CA 1
ATOM 1711 C C . GLY A 1 214 ? 11.431 14.852 -16.636 1.00 92.38 214 GLY A C 1
ATOM 1712 O O . GLY A 1 214 ? 11.072 15.459 -15.629 1.00 92.38 214 GLY A O 1
ATOM 1713 N N . ASN A 1 215 ? 12.020 15.454 -17.661 1.00 89.69 215 ASN A N 1
ATOM 1714 C CA . ASN A 1 215 ? 12.209 16.889 -17.754 1.00 89.69 215 ASN A CA 1
ATOM 1715 C C . ASN A 1 215 ? 11.069 17.548 -18.565 1.00 89.69 215 ASN A C 1
ATOM 1717 O O . ASN A 1 215 ? 11.069 17.486 -19.805 1.00 89.69 215 ASN A O 1
ATOM 1721 N N . PRO A 1 216 ? 10.120 18.240 -17.905 1.00 83.62 216 PRO A N 1
ATOM 1722 C CA . PRO A 1 216 ? 9.022 18.916 -18.590 1.00 83.62 216 PRO A CA 1
ATOM 1723 C C . PRO A 1 216 ? 9.431 20.253 -19.230 1.00 83.62 216 PRO A C 1
ATOM 1725 O O . PRO A 1 216 ? 8.671 20.776 -20.041 1.00 83.62 216 PRO A O 1
ATOM 1728 N N . ALA A 1 217 ? 10.604 20.813 -18.903 1.00 81.69 217 ALA A N 1
ATOM 1729 C CA . ALA A 1 217 ? 10.990 22.165 -19.310 1.00 81.69 217 ALA A CA 1
ATOM 1730 C C . ALA A 1 217 ? 11.073 22.320 -20.838 1.00 81.69 217 ALA A C 1
ATOM 1732 O O . ALA A 1 217 ? 11.473 21.397 -21.549 1.00 81.69 217 ALA A O 1
ATOM 1733 N N . LEU A 1 218 ? 10.698 23.495 -21.347 1.00 70.88 218 LEU A N 1
ATOM 1734 C CA . LEU A 1 218 ? 10.764 23.850 -22.774 1.00 70.88 218 LEU A CA 1
ATOM 1735 C C . LEU A 1 218 ? 11.984 24.730 -23.105 1.00 70.88 218 LEU A C 1
ATOM 1737 O O . LEU A 1 218 ? 12.084 25.244 -24.217 1.00 70.88 218 LEU A O 1
ATOM 1741 N N . ASP A 1 219 ? 12.883 24.919 -22.138 1.00 74.06 219 ASP A N 1
ATOM 1742 C CA . ASP A 1 219 ? 14.017 25.838 -22.231 1.00 74.06 219 ASP A CA 1
ATOM 1743 C C . ASP A 1 219 ? 15.053 25.401 -23.279 1.00 74.06 219 ASP A C 1
ATOM 1745 O O . ASP A 1 219 ? 15.080 24.252 -23.728 1.00 74.06 219 ASP A O 1
ATOM 1749 N N . GLN A 1 220 ? 15.944 26.327 -23.657 1.00 68.94 220 GLN A N 1
ATOM 1750 C CA . GLN A 1 220 ? 17.093 26.032 -24.517 1.00 68.94 220 GLN A CA 1
ATOM 1751 C C . GLN A 1 220 ? 18.060 25.081 -23.800 1.00 68.94 220 GLN A C 1
ATOM 1753 O O . GLN A 1 220 ? 18.901 25.486 -23.000 1.00 68.94 220 GLN A O 1
ATOM 1758 N N . LEU A 1 221 ? 17.916 23.794 -24.098 1.00 78.56 221 LEU A N 1
ATOM 1759 C CA . LEU A 1 221 ? 18.794 22.730 -23.630 1.00 78.56 221 LEU A CA 1
ATOM 1760 C C . LEU A 1 221 ? 20.177 22.843 -24.277 1.00 78.56 221 LEU A C 1
ATOM 1762 O O . LEU A 1 221 ? 20.308 23.286 -25.420 1.00 78.56 221 LEU A O 1
ATOM 1766 N N . ARG A 1 222 ? 21.212 22.352 -23.584 1.00 84.50 222 ARG A N 1
ATOM 1767 C CA . ARG A 1 222 ? 22.526 22.143 -24.204 1.00 84.50 222 ARG A CA 1
ATOM 1768 C C . ARG A 1 222 ? 22.370 21.210 -25.401 1.00 84.50 222 ARG A C 1
ATOM 1770 O O . ARG A 1 222 ? 21.717 20.166 -25.293 1.00 84.50 222 ARG A O 1
ATOM 1777 N N . GLU A 1 223 ? 23.002 21.561 -26.517 1.00 87.69 223 GLU A N 1
ATOM 1778 C CA . GLU A 1 223 ? 22.991 20.726 -27.717 1.00 87.69 223 GLU A CA 1
ATOM 1779 C C . GLU A 1 223 ? 23.625 19.358 -27.440 1.00 87.69 223 GLU A C 1
ATOM 1781 O O . GLU A 1 223 ? 24.649 19.252 -26.758 1.00 87.69 223 GLU A O 1
ATOM 1786 N N . LYS A 1 224 ? 23.002 18.299 -27.972 1.00 91.62 224 LYS A N 1
ATOM 1787 C CA . LYS A 1 224 ? 23.499 16.928 -27.839 1.00 91.62 224 LYS A CA 1
ATOM 1788 C C . LYS A 1 224 ? 24.750 16.749 -28.704 1.00 91.62 224 LYS A C 1
ATOM 1790 O O . LYS A 1 224 ? 24.657 16.882 -29.924 1.00 91.62 224 LYS A O 1
ATOM 1795 N N . PRO A 1 225 ? 25.911 16.391 -28.130 1.00 93.25 225 PRO A N 1
ATOM 1796 C CA . PRO A 1 225 ? 27.114 16.168 -28.924 1.00 93.25 225 PRO A CA 1
ATOM 1797 C C . PRO A 1 225 ? 26.963 14.972 -29.868 1.00 93.25 225 PRO A C 1
ATOM 1799 O O . PRO A 1 225 ? 26.411 13.941 -29.484 1.00 93.25 225 PRO A O 1
ATOM 1802 N N . ALA A 1 226 ? 27.547 15.057 -31.067 1.00 91.62 226 ALA A N 1
ATOM 1803 C CA . ALA A 1 226 ? 27.446 14.008 -32.092 1.00 91.62 226 ALA A CA 1
ATOM 1804 C C . ALA A 1 226 ? 27.919 12.619 -31.612 1.00 91.62 226 ALA A C 1
ATOM 1806 O O . ALA A 1 226 ? 27.361 11.599 -32.006 1.00 91.62 226 ALA A O 1
ATOM 1807 N N . ARG A 1 227 ? 28.902 12.563 -30.701 1.00 91.69 227 ARG A N 1
ATOM 1808 C CA . ARG A 1 227 ? 29.384 11.302 -30.098 1.00 91.69 227 ARG A CA 1
ATOM 1809 C C . ARG A 1 227 ? 28.342 10.571 -29.238 1.00 91.69 227 ARG A C 1
ATOM 1811 O O . ARG A 1 227 ? 28.513 9.392 -28.954 1.00 91.69 227 ARG A O 1
ATOM 1818 N N . LEU A 1 228 ? 27.270 11.255 -28.832 1.00 94.12 228 LEU A N 1
ATOM 1819 C CA . LEU A 1 228 ? 26.133 10.693 -28.097 1.00 94.12 228 LEU A CA 1
ATOM 1820 C C . LEU A 1 228 ? 24.905 10.500 -29.000 1.00 94.12 228 LEU A C 1
ATOM 1822 O O . LEU A 1 228 ? 23.778 10.468 -28.515 1.00 94.12 228 LEU A O 1
ATOM 1826 N N . ALA A 1 229 ? 25.094 10.362 -30.318 1.00 93.12 229 ALA A N 1
ATOM 1827 C CA . ALA A 1 229 ? 23.996 10.122 -31.261 1.00 93.12 229 ALA A CA 1
ATOM 1828 C C . ALA A 1 229 ? 23.173 8.858 -30.941 1.00 93.12 229 ALA A C 1
ATOM 1830 O O . ALA A 1 229 ? 22.002 8.793 -31.303 1.00 93.12 229 ALA A O 1
ATOM 1831 N N . TRP A 1 230 ? 23.768 7.885 -30.243 1.00 94.12 230 TRP A N 1
ATOM 1832 C CA . TRP A 1 230 ? 23.112 6.657 -29.786 1.00 94.12 230 TRP A CA 1
ATOM 1833 C C . TRP A 1 230 ? 22.118 6.875 -28.632 1.00 94.12 230 TRP A C 1
ATOM 1835 O O . TRP A 1 230 ? 21.241 6.039 -28.436 1.00 94.12 230 TRP A O 1
ATOM 1845 N N . LEU A 1 231 ? 22.219 7.984 -27.888 1.00 93.81 231 LEU A N 1
ATOM 1846 C CA . LEU A 1 231 ? 21.275 8.327 -26.825 1.00 93.81 231 LEU A CA 1
ATOM 1847 C C . LEU A 1 231 ? 20.048 9.043 -27.426 1.00 93.81 231 LEU A C 1
ATOM 1849 O O . LEU A 1 231 ? 20.224 10.021 -28.167 1.00 93.81 231 LEU A O 1
ATOM 1853 N N . PRO A 1 232 ? 18.812 8.630 -27.090 1.00 91.94 232 PRO A N 1
ATOM 1854 C CA . PRO A 1 232 ? 17.605 9.335 -27.515 1.00 91.94 232 PRO A CA 1
ATOM 1855 C C . PRO A 1 232 ? 17.587 10.797 -27.049 1.00 91.94 232 PRO A C 1
ATOM 1857 O O . PRO A 1 232 ? 18.066 11.116 -25.961 1.00 91.94 232 PRO A O 1
ATOM 1860 N N . ASP A 1 233 ? 16.984 11.693 -27.835 1.00 91.31 233 ASP A N 1
ATOM 1861 C CA . ASP A 1 233 ? 16.909 13.122 -27.485 1.00 91.31 233 ASP A CA 1
ATOM 1862 C C . ASP A 1 233 ? 16.138 13.369 -26.181 1.00 91.31 233 ASP A C 1
ATOM 1864 O O . ASP A 1 233 ? 16.524 14.225 -25.385 1.00 91.31 233 ASP A O 1
ATOM 1868 N N . SER A 1 234 ? 15.099 12.570 -25.915 1.00 91.62 234 SER A N 1
ATOM 1869 C CA . SER A 1 234 ? 14.384 12.581 -24.634 1.00 91.62 234 SER A CA 1
ATOM 1870 C C . SER A 1 234 ? 15.300 12.209 -23.466 1.00 91.62 234 SER A C 1
ATOM 1872 O O . SER A 1 234 ? 15.289 12.884 -22.442 1.00 91.62 234 SER A O 1
ATOM 1874 N N . GLY A 1 235 ? 16.148 11.191 -23.640 1.00 93.00 235 GLY A N 1
ATOM 1875 C CA . GLY A 1 235 ? 17.140 10.789 -22.644 1.00 93.00 235 GLY A CA 1
ATOM 1876 C C . GLY A 1 235 ? 18.182 11.881 -22.406 1.00 93.00 235 GLY A C 1
ATOM 1877 O O . GLY A 1 235 ? 18.500 12.198 -21.266 1.00 93.00 235 GLY A O 1
ATOM 1878 N N . TRP A 1 236 ? 18.666 12.538 -23.463 1.00 93.06 236 TRP A N 1
ATOM 1879 C CA . TRP A 1 236 ? 19.592 13.667 -23.326 1.00 93.06 236 TRP A CA 1
ATOM 1880 C C . TRP A 1 236 ? 18.978 14.847 -22.562 1.00 93.06 236 TRP A C 1
ATOM 1882 O O . TRP A 1 236 ? 19.626 15.447 -21.701 1.00 93.06 236 TRP A O 1
ATOM 1892 N N . LYS A 1 237 ? 17.715 15.166 -22.853 1.00 92.50 237 LYS A N 1
ATOM 1893 C CA . LYS A 1 237 ? 16.955 16.198 -22.143 1.00 92.50 237 LYS A CA 1
ATOM 1894 C C . LYS A 1 237 ? 16.779 15.857 -20.659 1.00 92.50 237 LYS A C 1
ATOM 1896 O O . LYS A 1 237 ? 16.952 16.727 -19.801 1.00 92.50 237 LYS A O 1
ATOM 1901 N N . ASP A 1 238 ? 16.450 14.607 -20.359 1.00 94.44 238 ASP A N 1
ATOM 1902 C CA . ASP A 1 238 ? 16.260 14.135 -18.989 1.00 94.44 238 ASP A CA 1
ATOM 1903 C C . ASP A 1 238 ? 17.580 14.097 -18.209 1.00 94.44 238 ASP A C 1
ATOM 1905 O O . ASP A 1 238 ? 17.607 14.457 -17.036 1.00 94.44 238 ASP A O 1
ATOM 1909 N N . LEU A 1 239 ? 18.687 13.743 -18.864 1.00 93.31 239 LEU A N 1
ATOM 1910 C CA . LEU A 1 239 ? 20.022 13.704 -18.267 1.00 93.31 239 LEU A CA 1
ATOM 1911 C C . LEU A 1 239 ? 20.485 15.084 -17.774 1.00 93.31 239 LEU A C 1
ATOM 1913 O O . LEU A 1 239 ? 21.089 15.182 -16.707 1.00 93.31 239 LEU A O 1
ATOM 1917 N N . GLN A 1 240 ? 20.169 16.147 -18.521 1.00 91.25 240 GLN A N 1
ATOM 1918 C CA . GLN A 1 240 ? 20.461 17.524 -18.106 1.00 91.25 240 GLN A CA 1
ATOM 1919 C C . GLN A 1 240 ? 19.719 17.901 -16.824 1.00 91.25 240 GLN A C 1
ATOM 1921 O O . GLN A 1 240 ? 20.325 18.444 -15.906 1.00 91.25 240 GLN A O 1
ATOM 1926 N N . ARG A 1 241 ? 18.433 17.545 -16.718 1.00 92.00 241 ARG A N 1
ATOM 1927 C CA . ARG A 1 241 ? 17.666 17.768 -15.485 1.00 92.00 241 ARG A CA 1
ATOM 1928 C C . ARG A 1 241 ? 18.172 16.900 -14.338 1.00 92.00 241 ARG A C 1
ATOM 1930 O O . ARG A 1 241 ? 18.214 17.365 -13.204 1.00 92.00 241 ARG A O 1
ATOM 1937 N N . LEU A 1 242 ? 18.556 15.657 -14.624 1.00 93.38 242 LEU A N 1
ATOM 1938 C CA . LEU A 1 242 ? 19.015 14.706 -13.617 1.00 93.38 242 LEU A CA 1
ATOM 1939 C C . LEU A 1 242 ? 20.266 15.203 -12.877 1.00 93.38 242 LEU A C 1
ATOM 1941 O O . LEU A 1 242 ? 20.354 15.022 -11.667 1.00 93.38 242 LEU A O 1
ATOM 1945 N N . GLU A 1 243 ? 21.201 15.864 -13.570 1.00 91.94 243 GLU A N 1
ATOM 1946 C CA . GLU A 1 243 ? 22.412 16.437 -12.956 1.00 91.94 243 GLU A CA 1
ATOM 1947 C C . GLU A 1 243 ? 22.100 17.504 -11.888 1.00 91.94 243 GLU A C 1
ATOM 1949 O O . GLU A 1 243 ? 22.833 17.632 -10.904 1.00 91.94 243 GLU A O 1
ATOM 1954 N N . GLU A 1 244 ? 21.003 18.241 -12.065 1.00 90.94 244 GLU A N 1
ATOM 1955 C CA . GLU A 1 244 ? 20.559 19.311 -11.165 1.00 90.94 244 GLU A CA 1
ATOM 1956 C C . GLU A 1 244 ? 19.569 18.831 -10.098 1.00 90.94 244 GLU A C 1
ATOM 1958 O O . GLU A 1 244 ? 19.396 19.504 -9.085 1.00 90.94 244 GLU A O 1
ATOM 1963 N N . LEU A 1 245 ? 18.923 17.681 -10.319 1.00 92.44 245 LEU A N 1
ATOM 1964 C CA . LEU A 1 245 ? 17.862 17.147 -9.465 1.00 92.44 245 LEU A CA 1
ATOM 1965 C C . LEU A 1 245 ? 18.363 16.812 -8.058 1.00 92.44 245 LEU A C 1
ATOM 1967 O O . LEU A 1 245 ? 17.734 17.163 -7.069 1.00 92.44 245 LEU A O 1
ATOM 1971 N N . ASN A 1 246 ? 19.506 16.132 -7.965 1.00 93.38 246 ASN A N 1
ATOM 1972 C CA . ASN A 1 246 ? 20.088 15.729 -6.691 1.00 93.38 246 ASN A CA 1
ATOM 1973 C C . ASN A 1 246 ? 21.621 15.763 -6.770 1.00 93.38 246 ASN A C 1
ATOM 1975 O O . ASN A 1 246 ? 22.223 15.377 -7.775 1.00 93.38 246 ASN A O 1
ATOM 1979 N N . ALA A 1 247 ? 22.284 16.178 -5.686 1.00 93.94 247 ALA A N 1
ATOM 1980 C CA . ALA A 1 247 ? 23.745 16.265 -5.612 1.00 93.94 247 ALA A CA 1
ATOM 1981 C C . ALA A 1 247 ? 24.454 14.926 -5.913 1.00 93.94 247 ALA A C 1
ATOM 1983 O O . ALA A 1 247 ? 25.592 14.912 -6.405 1.00 93.94 247 ALA A O 1
ATOM 1984 N N . SER A 1 248 ? 23.776 13.798 -5.677 1.00 95.19 248 SER A N 1
ATOM 1985 C CA . SER A 1 248 ? 24.256 12.466 -6.045 1.00 95.19 248 SER A CA 1
ATOM 1986 C C . SER A 1 248 ? 24.537 12.319 -7.544 1.00 95.19 248 SER A C 1
ATOM 1988 O O . SER A 1 248 ? 25.475 11.609 -7.906 1.00 95.19 248 SER A O 1
ATOM 1990 N N . PHE A 1 249 ? 23.844 13.052 -8.417 1.00 95.75 249 PHE A N 1
ATOM 1991 C CA . PHE A 1 249 ? 24.043 13.004 -9.871 1.00 95.75 249 PHE A CA 1
ATOM 1992 C C . PHE A 1 249 ? 25.052 14.020 -10.411 1.00 95.75 249 PHE A C 1
ATOM 1994 O O . PHE A 1 249 ? 25.435 13.928 -11.574 1.00 95.75 249 PHE A O 1
ATOM 2001 N N . ARG A 1 250 ? 25.544 14.959 -9.593 1.00 94.75 250 ARG A N 1
ATOM 2002 C CA . ARG A 1 250 ? 26.506 15.973 -10.054 1.00 94.75 250 ARG A CA 1
ATOM 2003 C C . ARG A 1 250 ? 27.726 15.329 -10.727 1.00 94.75 250 ARG A C 1
ATOM 2005 O O . ARG A 1 250 ? 28.375 14.475 -10.110 1.00 94.75 250 ARG A O 1
ATOM 2012 N N . GLY A 1 251 ? 28.041 15.769 -11.948 1.00 94.56 251 GLY A N 1
ATOM 2013 C CA . GLY A 1 251 ? 29.149 15.269 -12.766 1.00 94.56 251 GLY A CA 1
ATOM 2014 C C . GLY A 1 251 ? 28.784 14.082 -13.665 1.00 94.56 251 GLY A C 1
ATOM 2015 O O . GLY A 1 251 ? 29.667 13.531 -14.326 1.00 94.56 251 GLY A O 1
ATOM 2016 N N . ILE A 1 252 ? 27.514 13.650 -13.693 1.00 95.38 252 ILE A N 1
ATOM 2017 C CA . ILE A 1 252 ? 27.072 12.527 -14.535 1.00 95.38 252 ILE A CA 1
ATOM 2018 C C . ILE A 1 252 ? 27.182 12.868 -16.019 1.00 95.38 252 ILE A C 1
ATOM 2020 O O . ILE A 1 252 ? 27.639 12.040 -16.805 1.00 95.38 252 ILE A O 1
ATOM 2024 N N . LEU A 1 253 ? 26.853 14.107 -16.395 1.00 93.62 253 LEU A N 1
ATOM 2025 C CA . LEU A 1 253 ? 26.981 14.571 -17.772 1.00 93.62 253 LEU A CA 1
ATOM 2026 C C . LEU A 1 253 ? 28.441 14.550 -18.221 1.00 93.62 253 LEU A C 1
ATOM 2028 O O . LEU A 1 253 ? 28.751 14.018 -19.283 1.00 93.62 253 LEU A O 1
ATOM 2032 N N . GLU A 1 254 ? 29.349 15.073 -17.397 1.00 93.75 254 GLU A N 1
ATOM 2033 C CA . GLU A 1 254 ? 30.785 15.059 -17.684 1.00 93.75 254 GLU A CA 1
ATOM 2034 C C . GLU A 1 254 ? 31.334 13.630 -17.804 1.00 93.75 254 GLU A C 1
ATOM 2036 O O . GLU A 1 254 ? 32.077 13.333 -18.737 1.00 93.75 254 GLU A O 1
ATOM 2041 N N . SER A 1 255 ? 30.926 12.721 -16.915 1.00 94.88 255 SER A N 1
ATOM 2042 C CA . SER A 1 255 ? 31.275 11.293 -16.973 1.00 94.88 255 SER A CA 1
ATOM 2043 C C . SER A 1 255 ? 30.832 10.632 -18.283 1.00 94.88 255 SER A C 1
ATOM 2045 O O . SER A 1 255 ? 31.631 9.981 -18.951 1.00 94.88 255 SER A O 1
ATOM 2047 N N . ILE A 1 256 ? 29.592 10.863 -18.719 1.00 94.69 256 ILE A N 1
ATOM 2048 C CA . ILE A 1 256 ? 29.081 10.321 -19.988 1.00 94.69 256 ILE A CA 1
ATOM 2049 C C . ILE A 1 256 ? 29.810 10.933 -21.185 1.00 94.69 256 ILE A C 1
ATOM 2051 O O . ILE A 1 256 ? 30.097 10.257 -22.171 1.00 94.69 256 ILE A O 1
ATOM 2055 N N . LEU A 1 257 ? 30.140 12.220 -21.106 1.00 92.94 257 LEU A N 1
ATOM 2056 C CA . LEU A 1 257 ? 30.848 12.929 -22.163 1.00 92.94 257 LEU A CA 1
ATOM 2057 C C . LEU A 1 257 ? 32.307 12.486 -22.301 1.00 92.94 257 LEU A C 1
ATOM 2059 O O . LEU A 1 257 ? 32.798 12.435 -23.428 1.00 92.94 257 LEU A O 1
ATOM 2063 N N . THR A 1 258 ? 32.984 12.194 -21.191 1.00 94.50 258 THR A N 1
ATOM 2064 C CA . THR A 1 258 ? 34.396 11.781 -21.160 1.00 94.50 258 THR A CA 1
ATOM 2065 C C . THR A 1 258 ? 34.567 10.299 -21.480 1.00 94.50 258 THR A C 1
ATOM 2067 O O . THR A 1 258 ? 35.458 9.947 -22.248 1.00 94.50 258 THR A O 1
ATOM 2070 N N . ALA A 1 259 ? 33.681 9.438 -20.973 1.00 94.88 259 ALA A N 1
ATOM 2071 C CA . ALA A 1 259 ? 33.727 7.989 -21.157 1.00 94.88 259 ALA A CA 1
ATOM 2072 C C . ALA A 1 259 ? 32.634 7.470 -22.116 1.00 94.88 259 ALA A C 1
ATOM 2074 O O . ALA A 1 259 ? 32.074 6.393 -21.903 1.00 94.88 259 ALA A O 1
ATOM 2075 N N . ALA A 1 260 ? 32.322 8.223 -23.177 1.00 94.94 260 ALA A N 1
ATOM 2076 C CA . ALA A 1 260 ? 31.176 7.966 -24.061 1.00 94.94 260 ALA A CA 1
ATOM 2077 C C . ALA A 1 260 ? 31.102 6.526 -24.605 1.00 94.94 260 ALA A C 1
ATOM 2079 O O . ALA A 1 260 ? 30.018 5.948 -24.632 1.00 94.94 260 ALA A O 1
ATOM 2080 N N . GLU A 1 261 ? 32.234 5.923 -24.982 1.00 95.44 261 GLU A N 1
ATOM 2081 C CA . GLU A 1 261 ? 32.273 4.541 -25.491 1.00 95.44 261 GLU A CA 1
ATOM 2082 C C . GLU A 1 261 ? 31.931 3.496 -24.418 1.00 95.44 261 GLU A C 1
ATOM 2084 O O . GLU A 1 261 ? 31.245 2.515 -24.703 1.00 95.44 261 GLU A O 1
ATOM 2089 N N . ALA A 1 262 ? 32.349 3.708 -23.165 1.00 96.25 262 ALA A N 1
ATOM 2090 C CA . ALA A 1 262 ? 32.016 2.803 -22.063 1.00 96.25 262 ALA A CA 1
ATOM 2091 C C . ALA A 1 262 ? 30.517 2.864 -21.734 1.00 96.25 262 ALA A C 1
ATOM 2093 O O . ALA A 1 262 ? 29.874 1.831 -21.546 1.00 96.25 262 ALA A O 1
ATOM 2094 N N . TRP A 1 263 ? 29.945 4.072 -21.730 1.00 96.88 263 TRP A N 1
ATOM 2095 C CA . TRP A 1 263 ? 28.508 4.273 -21.545 1.00 96.88 263 TRP A CA 1
ATOM 2096 C C . TRP A 1 263 ? 27.680 3.709 -22.693 1.00 96.88 263 TRP A C 1
ATOM 2098 O O . TRP A 1 263 ? 26.653 3.084 -22.439 1.00 96.88 263 TRP A O 1
ATOM 2108 N N . LYS A 1 264 ? 28.150 3.854 -23.935 1.00 96.81 264 LYS A N 1
ATOM 2109 C CA . LYS A 1 264 ? 27.526 3.229 -25.102 1.00 96.81 264 LYS A CA 1
ATOM 2110 C C . LYS A 1 264 ? 27.562 1.703 -25.011 1.00 96.81 264 LYS A C 1
ATOM 2112 O O . LYS A 1 264 ? 26.537 1.061 -25.193 1.00 96.81 264 LYS A O 1
ATOM 2117 N N . THR A 1 265 ? 28.713 1.135 -24.648 1.00 97.31 265 THR A N 1
ATOM 2118 C CA . THR A 1 265 ? 28.864 -0.318 -24.463 1.00 97.31 265 THR A CA 1
ATOM 2119 C C . THR A 1 265 ? 27.870 -0.846 -23.432 1.00 97.31 265 THR A C 1
ATOM 2121 O O . THR A 1 265 ? 27.246 -1.872 -23.665 1.00 97.31 265 THR A O 1
ATOM 2124 N N . TRP A 1 266 ? 27.685 -0.136 -22.314 1.00 97.19 266 TRP A N 1
ATOM 2125 C CA . TRP A 1 266 ? 26.685 -0.491 -21.305 1.00 97.19 266 TRP A CA 1
ATOM 2126 C C . TRP A 1 266 ? 25.243 -0.310 -21.801 1.00 97.19 266 TRP A C 1
ATOM 2128 O O . TRP A 1 266 ? 24.404 -1.172 -21.553 1.00 97.19 266 TRP A O 1
ATOM 2138 N N . TYR A 1 267 ? 24.957 0.770 -22.533 1.00 96.62 267 TYR A N 1
ATOM 2139 C CA . TYR A 1 267 ? 23.649 1.036 -23.141 1.00 96.62 267 TYR A CA 1
ATOM 2140 C C . TYR A 1 267 ? 23.219 -0.057 -24.135 1.00 96.62 267 TYR A C 1
ATOM 2142 O O . TYR A 1 267 ? 22.034 -0.402 -24.193 1.00 96.62 267 TYR A O 1
ATOM 2150 N N . ASP A 1 268 ? 24.174 -0.608 -24.889 1.00 96.69 268 ASP A N 1
ATOM 2151 C CA . ASP A 1 268 ? 23.948 -1.650 -25.895 1.00 96.69 268 ASP A CA 1
ATOM 2152 C C . ASP A 1 268 ? 23.738 -3.051 -25.277 1.00 96.69 268 ASP A C 1
ATOM 2154 O O . ASP A 1 268 ? 23.325 -3.975 -25.980 1.00 96.69 268 ASP A O 1
ATOM 2158 N N . LEU A 1 269 ? 23.963 -3.236 -23.967 1.00 97.38 269 LEU A N 1
ATOM 2159 C CA . LEU A 1 269 ? 23.713 -4.516 -23.295 1.00 97.38 269 LEU A CA 1
ATOM 2160 C C . LEU A 1 269 ? 22.216 -4.837 -23.255 1.00 97.38 269 LEU A C 1
ATOM 2162 O O . LEU A 1 269 ? 21.380 -4.010 -22.885 1.00 97.38 269 LEU A O 1
ATOM 2166 N N . GLU A 1 270 ? 21.873 -6.092 -23.543 1.00 95.81 270 GLU A N 1
ATOM 2167 C CA . GLU A 1 270 ? 20.487 -6.556 -23.460 1.00 95.81 270 GLU A CA 1
ATOM 2168 C C . GLU A 1 270 ? 19.946 -6.555 -22.030 1.00 95.81 270 GLU A C 1
ATOM 2170 O O . GLU A 1 270 ? 18.742 -6.438 -21.855 1.00 95.81 270 GLU A O 1
ATOM 2175 N N . ASN A 1 271 ? 20.805 -6.686 -21.017 1.00 95.69 271 ASN A N 1
ATOM 2176 C CA . ASN A 1 271 ? 20.456 -6.834 -19.601 1.00 95.69 271 ASN A CA 1
ATOM 2177 C C . ASN A 1 271 ? 21.100 -5.759 -18.707 1.00 95.69 271 ASN A C 1
ATOM 2179 O O . ASN A 1 271 ? 21.457 -6.038 -17.559 1.00 95.69 271 ASN A O 1
ATOM 2183 N N . LEU A 1 272 ? 21.279 -4.544 -19.231 1.00 95.81 272 LEU A N 1
ATOM 2184 C CA . LEU A 1 272 ? 21.993 -3.445 -18.569 1.00 95.81 272 LEU A CA 1
ATOM 2185 C C . LEU A 1 272 ? 21.537 -3.161 -17.125 1.00 95.81 272 LEU A C 1
ATOM 2187 O O . LEU A 1 272 ? 22.350 -2.773 -16.293 1.00 95.81 272 LEU A O 1
ATOM 2191 N N . GLU A 1 273 ? 20.265 -3.408 -16.792 1.00 95.38 273 GLU A N 1
ATOM 2192 C CA . GLU A 1 273 ? 19.708 -3.208 -15.450 1.00 95.38 273 GLU A CA 1
ATOM 2193 C C . GLU A 1 273 ? 20.269 -4.157 -14.379 1.00 95.38 273 GLU A C 1
ATOM 2195 O O . GLU A 1 273 ? 20.096 -3.914 -13.183 1.00 95.38 273 GLU A O 1
ATOM 2200 N N . SER A 1 274 ? 20.920 -5.237 -14.807 1.00 94.56 274 SER A N 1
ATOM 2201 C CA . SER A 1 274 ? 21.603 -6.210 -13.948 1.00 94.56 274 SER A CA 1
ATOM 2202 C C . SER A 1 274 ? 23.122 -6.019 -13.949 1.00 94.56 274 SER A C 1
ATOM 2204 O O . SER A 1 274 ? 23.831 -6.714 -13.223 1.00 94.56 274 SER A O 1
ATOM 2206 N N . MET A 1 275 ? 23.629 -5.090 -14.759 1.00 96.19 275 MET A N 1
ATOM 2207 C CA . MET A 1 275 ? 25.055 -4.841 -14.936 1.00 96.19 275 MET A CA 1
ATOM 2208 C C . MET A 1 275 ? 25.481 -3.602 -14.139 1.00 96.19 275 MET A C 1
ATOM 2210 O O . MET A 1 275 ? 24.693 -2.663 -13.988 1.00 96.19 275 MET A O 1
ATOM 2214 N N . PRO A 1 276 ? 26.718 -3.566 -13.612 1.00 95.69 276 PRO A N 1
ATOM 2215 C CA . PRO A 1 276 ? 27.228 -2.378 -12.936 1.00 95.69 276 PRO A CA 1
ATOM 2216 C C . PRO A 1 276 ? 27.244 -1.182 -13.894 1.00 95.69 276 PRO A C 1
ATOM 2218 O O . PRO A 1 276 ? 27.491 -1.337 -15.092 1.00 95.69 276 PRO A O 1
ATOM 2221 N N . LEU A 1 277 ? 26.999 0.016 -13.357 1.00 96.06 277 LEU A N 1
ATOM 2222 C CA . LEU A 1 277 ? 27.111 1.254 -14.126 1.00 96.06 277 LEU A CA 1
ATOM 2223 C C . LEU A 1 277 ? 28.556 1.445 -14.615 1.00 96.06 277 LEU A C 1
ATOM 2225 O O . LEU A 1 277 ? 29.486 1.049 -13.900 1.00 96.06 277 LEU A O 1
ATOM 2229 N N . PRO A 1 278 ? 28.760 2.085 -15.781 1.00 93.44 278 PRO A N 1
ATOM 2230 C CA . PRO A 1 278 ? 30.080 2.523 -16.218 1.00 93.44 278 PRO A CA 1
ATOM 2231 C C . PRO A 1 278 ? 30.710 3.417 -15.155 1.00 93.44 278 PRO A C 1
ATOM 2233 O O . PRO A 1 278 ? 30.020 4.244 -14.578 1.00 93.44 278 PRO A O 1
ATOM 2236 N N . GLU A 1 279 ? 32.013 3.262 -14.924 1.00 92.50 279 GLU A N 1
ATOM 2237 C CA . GLU A 1 279 ? 32.766 3.901 -13.835 1.00 92.50 279 GLU A CA 1
ATOM 2238 C C . GLU A 1 279 ? 32.269 3.554 -12.416 1.00 92.50 279 GLU A C 1
ATOM 2240 O O . GLU A 1 279 ? 31.193 3.943 -11.960 1.00 92.50 279 GLU A O 1
ATOM 2245 N N . GLU A 1 280 ? 33.143 2.910 -11.642 1.00 92.62 280 GLU A N 1
ATOM 2246 C CA . GLU A 1 280 ? 32.822 2.353 -10.321 1.00 92.62 280 GLU A CA 1
ATOM 2247 C C . GLU A 1 280 ? 32.279 3.375 -9.304 1.00 92.62 280 GLU A C 1
ATOM 2249 O O . GLU A 1 280 ? 31.507 3.038 -8.403 1.00 92.62 280 GLU A O 1
ATOM 2254 N N . LYS A 1 281 ? 32.616 4.659 -9.473 1.00 94.19 281 LYS A N 1
ATOM 2255 C CA . LYS A 1 281 ? 32.131 5.743 -8.609 1.00 94.19 281 LYS A CA 1
ATOM 2256 C C . LYS A 1 281 ? 30.600 5.812 -8.553 1.00 94.19 281 LYS A C 1
ATOM 2258 O O . LYS A 1 281 ? 30.047 6.055 -7.483 1.00 94.19 281 LYS A O 1
ATOM 2263 N N . TRP A 1 282 ? 29.900 5.554 -9.661 1.00 95.50 282 TRP A N 1
ATOM 2264 C CA . TRP A 1 282 ? 28.437 5.644 -9.710 1.00 95.50 282 TRP A CA 1
ATOM 2265 C C . TRP A 1 282 ? 27.755 4.461 -9.030 1.00 95.50 282 TRP A C 1
ATOM 2267 O O . TRP A 1 282 ? 26.675 4.615 -8.458 1.00 95.50 282 TRP A O 1
ATOM 2277 N N . ASN A 1 283 ? 28.403 3.293 -9.018 1.00 94.62 283 ASN A N 1
ATOM 2278 C CA . ASN A 1 283 ? 27.880 2.122 -8.324 1.00 94.62 283 ASN A CA 1
ATOM 2279 C C . ASN A 1 283 ? 27.828 2.319 -6.807 1.00 94.62 283 ASN A C 1
ATOM 2281 O O . ASN A 1 283 ? 26.891 1.822 -6.179 1.00 94.62 283 ASN A O 1
ATOM 2285 N N . ASN A 1 284 ? 28.785 3.067 -6.258 1.00 94.06 284 ASN A N 1
ATOM 2286 C CA . ASN A 1 284 ? 28.903 3.332 -4.826 1.00 94.06 284 ASN A CA 1
ATOM 2287 C C . ASN A 1 284 ? 28.193 4.625 -4.392 1.00 94.06 284 ASN A C 1
ATOM 2289 O O . ASN A 1 284 ? 27.726 4.713 -3.261 1.00 94.06 284 ASN A O 1
ATOM 2293 N N . LYS A 1 285 ? 28.084 5.618 -5.287 1.00 95.19 285 LYS A N 1
ATOM 2294 C CA . LYS A 1 285 ? 27.451 6.915 -4.998 1.00 95.19 285 LYS A CA 1
ATOM 2295 C C . LYS A 1 285 ? 25.920 6.874 -5.063 1.00 95.19 285 LYS A C 1
ATOM 2297 O O . LYS A 1 285 ? 25.271 7.558 -4.279 1.00 95.19 285 LYS A O 1
ATOM 2302 N N . LEU A 1 286 ? 25.345 6.124 -6.007 1.00 96.31 286 LEU A N 1
ATOM 2303 C CA . LEU A 1 286 ? 23.908 6.175 -6.295 1.00 96.31 286 LEU A CA 1
ATOM 2304 C C . LEU A 1 286 ? 23.111 5.128 -5.516 1.00 96.31 286 LEU A C 1
ATOM 2306 O O . LEU A 1 286 ? 23.467 3.945 -5.480 1.00 96.31 286 LEU A O 1
ATOM 2310 N N . SER A 1 287 ? 21.972 5.553 -4.967 1.00 95.56 287 SER A N 1
ATOM 2311 C CA . SER A 1 287 ? 20.995 4.652 -4.354 1.00 95.56 287 SER A CA 1
ATOM 2312 C C . SER A 1 287 ? 20.371 3.706 -5.397 1.00 95.56 287 SER A C 1
ATOM 2314 O O . SER A 1 287 ? 20.376 4.006 -6.594 1.00 95.56 287 SER A O 1
ATOM 2316 N N . PRO A 1 288 ? 19.779 2.566 -4.991 1.00 95.44 288 PRO A N 1
ATOM 2317 C CA . PRO A 1 288 ? 19.070 1.690 -5.925 1.00 95.44 288 PRO A CA 1
ATOM 2318 C C . PRO A 1 288 ? 17.977 2.403 -6.740 1.00 95.44 288 PRO A C 1
ATOM 2320 O O . PRO A 1 288 ? 17.818 2.103 -7.920 1.00 95.44 288 PRO A O 1
ATOM 2323 N N . PHE A 1 289 ? 17.265 3.368 -6.142 1.00 96.75 289 PHE A N 1
ATOM 2324 C CA . PHE A 1 289 ? 16.250 4.159 -6.844 1.00 96.75 289 PHE A CA 1
ATOM 2325 C C . PHE A 1 289 ? 16.885 5.144 -7.837 1.00 96.75 289 PHE A C 1
ATOM 2327 O O . PHE A 1 289 ? 16.455 5.244 -8.981 1.00 96.75 289 PHE A O 1
ATOM 2334 N N . GLN A 1 290 ? 17.993 5.782 -7.461 1.00 96.75 290 GLN A N 1
ATOM 2335 C CA . GLN A 1 290 ? 18.747 6.668 -8.351 1.00 96.75 290 GLN A CA 1
ATOM 2336 C C . GLN A 1 290 ? 19.338 5.928 -9.564 1.00 96.75 290 GLN A C 1
ATOM 2338 O O . GLN A 1 290 ? 19.357 6.458 -10.675 1.00 96.75 290 GLN A O 1
ATOM 2343 N N . LYS A 1 291 ? 19.770 4.671 -9.392 1.00 96.44 291 LYS A N 1
ATOM 2344 C CA . LYS A 1 291 ? 20.187 3.812 -10.516 1.00 96.44 291 LYS A CA 1
ATOM 2345 C C . LYS A 1 291 ? 19.021 3.488 -11.454 1.00 96.44 291 LYS A C 1
ATOM 2347 O O . LYS A 1 291 ? 19.207 3.469 -12.668 1.00 96.44 291 LYS A O 1
ATOM 2352 N N . LEU A 1 292 ? 17.819 3.286 -10.909 1.00 96.81 292 LEU A N 1
ATOM 2353 C CA . LEU A 1 292 ? 16.601 3.113 -11.702 1.00 96.81 292 LEU A CA 1
ATOM 2354 C C . LEU A 1 292 ? 16.274 4.373 -12.525 1.00 96.81 292 LEU A C 1
ATOM 2356 O O . LEU A 1 292 ? 15.891 4.237 -13.687 1.00 96.81 292 LEU A O 1
ATOM 2360 N N . LEU A 1 293 ? 16.483 5.581 -11.977 1.00 97.19 293 LEU A N 1
ATOM 2361 C CA . LEU A 1 293 ? 16.336 6.829 -12.741 1.00 97.19 293 LEU A CA 1
ATOM 2362 C C . LEU A 1 293 ? 17.274 6.861 -13.951 1.00 97.19 293 LEU A C 1
ATOM 2364 O O . LEU A 1 293 ? 16.825 7.175 -15.051 1.00 97.19 293 LEU A O 1
ATOM 2368 N N . LEU A 1 294 ? 18.546 6.482 -13.778 1.00 95.94 294 LEU A N 1
ATOM 2369 C CA . LEU A 1 294 ? 19.488 6.400 -14.898 1.00 95.94 294 LEU A CA 1
ATOM 2370 C C . LEU A 1 294 ? 19.017 5.405 -15.957 1.00 95.94 294 LEU A C 1
ATOM 2372 O O . LEU A 1 294 ? 18.958 5.757 -17.131 1.00 95.94 294 LEU A O 1
ATOM 2376 N N . ILE A 1 295 ? 18.618 4.194 -15.565 1.00 96.69 295 ILE A N 1
ATOM 2377 C CA . ILE A 1 295 ? 18.100 3.201 -16.517 1.00 96.69 295 ILE A CA 1
ATOM 2378 C C . ILE A 1 295 ? 16.910 3.767 -17.297 1.00 96.69 295 ILE A C 1
ATOM 2380 O O . ILE A 1 295 ? 16.864 3.615 -18.511 1.00 96.69 295 ILE A O 1
ATOM 2384 N N . ARG A 1 296 ? 15.989 4.478 -16.637 1.00 95.88 296 ARG A N 1
ATOM 2385 C CA . ARG A 1 296 ? 14.848 5.135 -17.293 1.00 95.88 296 ARG A CA 1
ATOM 2386 C C . ARG A 1 296 ? 15.285 6.216 -18.291 1.00 95.88 296 ARG A C 1
ATOM 2388 O O . ARG A 1 296 ? 14.682 6.312 -19.353 1.00 95.88 296 ARG A O 1
ATOM 2395 N N . VAL A 1 297 ? 16.333 6.985 -17.989 1.00 95.19 297 VAL A N 1
ATOM 2396 C CA . VAL A 1 297 ? 16.903 7.995 -18.904 1.00 95.19 297 VAL A CA 1
ATOM 2397 C C . VAL A 1 297 ? 17.519 7.357 -20.151 1.00 95.19 297 VAL A C 1
ATOM 2399 O O . VAL A 1 297 ? 17.334 7.860 -21.258 1.00 95.19 297 VAL A O 1
ATOM 2402 N N . PHE A 1 298 ? 18.246 6.253 -19.985 1.00 94.56 298 PHE A N 1
ATOM 2403 C CA . PHE A 1 298 ? 18.920 5.577 -21.091 1.00 94.56 298 PHE A CA 1
ATOM 2404 C C . PHE A 1 298 ? 17.967 4.682 -21.897 1.00 94.56 298 PHE A C 1
ATOM 2406 O O . PHE A 1 298 ? 17.903 4.788 -23.117 1.00 94.56 298 PHE A O 1
ATOM 2413 N N . ARG A 1 299 ? 17.236 3.785 -21.231 1.00 95.06 299 ARG A N 1
ATOM 2414 C CA . ARG A 1 299 ? 16.511 2.653 -21.826 1.00 95.06 299 ARG A CA 1
ATOM 2415 C C . ARG A 1 299 ? 15.174 2.420 -21.117 1.00 95.06 299 ARG A C 1
ATOM 2417 O O . ARG A 1 299 ? 15.039 1.566 -20.237 1.00 95.06 299 ARG A O 1
ATOM 2424 N N . VAL A 1 300 ? 14.154 3.174 -21.534 1.00 94.50 300 VAL A N 1
ATOM 2425 C CA . VAL A 1 300 ? 12.779 3.077 -21.001 1.00 94.50 300 VAL A CA 1
ATOM 2426 C C . VAL A 1 300 ? 12.198 1.664 -21.160 1.00 94.50 300 VAL A C 1
ATOM 2428 O O . VAL A 1 300 ? 11.463 1.191 -20.296 1.00 94.50 300 VAL A O 1
ATOM 2431 N N . ASP A 1 301 ? 12.570 0.948 -22.222 1.00 95.62 301 ASP A N 1
ATOM 2432 C CA . ASP A 1 301 ? 12.152 -0.433 -22.487 1.00 95.62 301 ASP A CA 1
ATOM 2433 C C . ASP A 1 301 ? 12.609 -1.429 -21.406 1.00 95.62 301 ASP A C 1
ATOM 2435 O O . ASP A 1 301 ? 11.947 -2.443 -21.186 1.00 95.62 301 ASP A O 1
ATOM 2439 N N . ARG A 1 302 ? 13.703 -1.133 -20.687 1.00 96.56 302 ARG A N 1
ATOM 2440 C CA . ARG A 1 302 ? 14.228 -1.974 -19.596 1.00 96.56 302 ARG A CA 1
ATOM 2441 C C . ARG A 1 302 ? 13.646 -1.641 -18.225 1.00 96.56 302 ARG A C 1
ATOM 2443 O O . ARG A 1 302 ? 13.854 -2.399 -17.276 1.00 96.56 302 ARG A O 1
ATOM 2450 N N . VAL A 1 303 ? 12.875 -0.558 -18.105 1.00 96.56 303 VAL A N 1
ATOM 2451 C CA . VAL A 1 303 ? 12.283 -0.112 -16.832 1.00 96.56 303 VAL A CA 1
ATOM 2452 C C . VAL A 1 303 ? 11.439 -1.195 -16.149 1.00 96.56 303 VAL A C 1
ATOM 2454 O O . VAL A 1 303 ? 11.608 -1.361 -14.943 1.00 96.56 303 VAL A O 1
ATOM 2457 N N . PRO A 1 304 ? 10.593 -1.991 -16.837 1.00 95.81 304 PRO A N 1
ATOM 2458 C CA . PRO A 1 304 ? 9.838 -3.054 -16.171 1.00 95.81 304 PRO A CA 1
ATOM 2459 C C . PRO A 1 304 ? 10.727 -4.087 -15.463 1.00 95.81 304 PRO A C 1
ATOM 2461 O O . PRO A 1 304 ? 10.418 -4.500 -14.346 1.00 95.81 304 PRO A O 1
ATOM 2464 N N . THR A 1 305 ? 11.847 -4.487 -16.071 1.00 96.62 305 THR A N 1
ATOM 2465 C CA . THR A 1 305 ? 12.798 -5.428 -15.454 1.00 96.62 305 THR A CA 1
ATOM 2466 C C . THR A 1 305 ? 13.593 -4.757 -14.337 1.00 96.62 305 THR A C 1
ATOM 2468 O O . THR A 1 305 ? 13.736 -5.325 -13.256 1.00 96.62 305 THR A O 1
ATOM 2471 N N . ALA A 1 306 ? 14.031 -3.514 -14.545 1.00 97.38 306 ALA A N 1
ATOM 2472 C CA . ALA A 1 306 ? 14.729 -2.738 -13.523 1.00 97.38 306 ALA A CA 1
ATOM 2473 C C . ALA A 1 306 ? 13.858 -2.505 -12.276 1.00 97.38 306 ALA A C 1
ATOM 2475 O O . ALA A 1 306 ? 14.346 -2.611 -11.151 1.00 97.38 306 ALA A O 1
ATOM 2476 N N . LEU A 1 307 ? 12.556 -2.258 -12.461 1.00 97.25 307 LEU A N 1
ATOM 2477 C CA . LEU A 1 307 ? 11.574 -2.159 -11.382 1.00 97.25 307 LEU A CA 1
ATOM 2478 C C . LEU A 1 307 ? 11.462 -3.464 -10.600 1.00 97.25 307 LEU A C 1
ATOM 2480 O O . LEU A 1 307 ? 11.457 -3.426 -9.372 1.00 97.25 307 LEU A O 1
ATOM 2484 N N . LYS A 1 308 ? 11.419 -4.616 -11.282 1.00 96.50 308 LYS A N 1
ATOM 2485 C CA . LYS A 1 308 ? 11.421 -5.918 -10.603 1.00 96.50 308 LYS A CA 1
ATOM 2486 C C . LYS A 1 308 ? 12.682 -6.092 -9.755 1.00 96.50 308 LYS A C 1
ATOM 2488 O O . LYS A 1 308 ? 12.571 -6.383 -8.571 1.00 96.50 308 LYS A O 1
ATOM 2493 N N . ASN A 1 309 ? 13.863 -5.814 -10.305 1.00 96.31 309 ASN A N 1
ATOM 2494 C CA . ASN A 1 309 ? 15.119 -5.901 -9.552 1.00 96.31 309 ASN A CA 1
ATOM 2495 C C . ASN A 1 309 ? 15.126 -4.957 -8.335 1.00 96.31 309 ASN A C 1
ATOM 2497 O O . ASN A 1 309 ? 15.542 -5.338 -7.241 1.00 96.31 309 ASN A O 1
ATOM 2501 N N . PHE A 1 310 ? 14.636 -3.727 -8.511 1.00 97.50 310 PHE A N 1
ATOM 2502 C CA . PHE A 1 310 ? 14.524 -2.736 -7.443 1.00 97.50 310 PHE A CA 1
ATOM 2503 C C . PHE A 1 310 ? 13.590 -3.201 -6.317 1.00 97.50 310 PHE A C 1
ATOM 2505 O O . PHE A 1 310 ? 13.976 -3.184 -5.147 1.00 97.50 310 PHE A O 1
ATOM 2512 N N . ILE A 1 311 ? 12.388 -3.663 -6.667 1.00 97.69 311 ILE A N 1
ATOM 2513 C CA . ILE A 1 311 ? 11.387 -4.161 -5.718 1.00 97.69 311 ILE A CA 1
ATOM 2514 C C . ILE A 1 311 ? 11.899 -5.416 -5.008 1.00 97.69 311 ILE A C 1
ATOM 2516 O O . ILE A 1 311 ? 11.805 -5.494 -3.786 1.00 97.69 311 ILE A O 1
ATOM 2520 N N . ALA A 1 312 ? 12.478 -6.371 -5.740 1.00 96.75 312 ALA A N 1
ATOM 2521 C CA . ALA A 1 312 ? 13.028 -7.595 -5.166 1.00 96.75 312 ALA A CA 1
ATOM 2522 C C . ALA A 1 312 ? 14.154 -7.296 -4.170 1.00 96.75 312 ALA A C 1
ATOM 2524 O O . ALA A 1 312 ? 14.224 -7.903 -3.106 1.00 96.75 312 ALA A O 1
ATOM 2525 N N . ARG A 1 313 ? 15.000 -6.302 -4.461 1.00 95.31 313 ARG A N 1
ATOM 2526 C CA . ARG A 1 313 ? 16.049 -5.863 -3.536 1.00 95.31 313 ARG A CA 1
ATOM 2527 C C . ARG A 1 313 ? 15.499 -5.128 -2.311 1.00 95.31 313 ARG A C 1
ATOM 2529 O O . ARG A 1 313 ? 16.092 -5.229 -1.240 1.00 95.31 313 ARG A O 1
ATOM 2536 N N . ARG A 1 314 ? 14.427 -4.343 -2.464 1.00 95.38 314 ARG A N 1
ATOM 2537 C CA . ARG A 1 314 ? 13.847 -3.545 -1.369 1.00 95.38 314 ARG A CA 1
ATOM 2538 C C . ARG A 1 314 ? 12.955 -4.371 -0.445 1.00 95.38 314 ARG A C 1
ATOM 2540 O O . ARG A 1 314 ? 12.978 -4.146 0.760 1.00 95.38 314 ARG A O 1
ATOM 2547 N N . LEU A 1 315 ? 12.160 -5.269 -1.016 1.00 95.31 315 LEU A N 1
ATOM 2548 C CA . LEU A 1 315 ? 11.229 -6.135 -0.305 1.00 95.31 315 LEU A CA 1
ATOM 2549 C C . LEU A 1 315 ? 11.743 -7.579 -0.342 1.00 95.31 315 LEU A C 1
ATOM 2551 O O . LEU A 1 315 ? 12.407 -8.002 0.598 1.00 95.31 315 LEU A O 1
ATOM 2555 N N . ASN A 1 316 ? 11.424 -8.326 -1.404 1.00 95.25 316 ASN A N 1
ATOM 2556 C CA . ASN A 1 316 ? 11.978 -9.636 -1.775 1.00 95.25 316 ASN A CA 1
ATOM 2557 C C . ASN A 1 316 ? 11.319 -10.133 -3.084 1.00 95.25 316 ASN A C 1
ATOM 2559 O O . ASN A 1 316 ? 10.400 -9.504 -3.616 1.00 95.25 316 ASN A O 1
ATOM 2563 N N . GLU A 1 317 ? 11.767 -11.288 -3.578 1.00 94.94 317 GLU A N 1
ATOM 2564 C CA . GLU A 1 317 ? 11.280 -11.943 -4.804 1.00 94.94 317 GLU A CA 1
ATOM 2565 C C . GLU A 1 317 ? 9.765 -12.222 -4.833 1.00 94.94 317 GLU A C 1
ATOM 2567 O O . GLU A 1 317 ? 9.162 -12.234 -5.905 1.00 94.94 317 GLU A O 1
ATOM 2572 N N . HIS A 1 318 ? 9.114 -12.398 -3.676 1.00 94.50 318 HIS A N 1
ATOM 2573 C CA . HIS A 1 318 ? 7.669 -12.676 -3.600 1.00 94.50 318 HIS A CA 1
ATOM 2574 C C . HIS A 1 318 ? 6.830 -11.578 -4.267 1.00 94.50 318 HIS A C 1
ATOM 2576 O O . HIS A 1 318 ? 5.793 -11.852 -4.862 1.00 94.50 318 HIS A O 1
ATOM 2582 N N . TYR A 1 319 ? 7.297 -10.331 -4.205 1.00 95.81 319 TYR A N 1
ATOM 2583 C CA . TYR A 1 319 ? 6.551 -9.160 -4.671 1.00 95.81 319 TYR A CA 1
ATOM 2584 C C . TYR A 1 319 ? 6.671 -8.902 -6.180 1.00 95.81 319 TYR A C 1
ATOM 2586 O O . TYR A 1 319 ? 5.979 -8.043 -6.726 1.00 95.81 319 TYR A O 1
ATOM 2594 N N . VAL A 1 320 ? 7.543 -9.636 -6.872 1.00 93.75 320 VAL A N 1
ATOM 2595 C CA . VAL A 1 320 ? 7.737 -9.529 -8.330 1.00 93.75 320 VAL A CA 1
ATOM 2596 C C . VAL A 1 320 ? 7.341 -10.800 -9.071 1.00 93.75 320 VAL A C 1
ATOM 2598 O O . VAL A 1 320 ? 7.328 -10.824 -10.304 1.00 93.75 320 VAL A O 1
ATOM 2601 N N . GLN A 1 321 ? 6.991 -11.839 -8.316 1.00 88.25 321 GLN A N 1
ATOM 2602 C CA . GLN A 1 321 ? 6.431 -13.080 -8.815 1.00 88.25 321 GLN A CA 1
ATOM 2603 C C . GLN A 1 321 ? 4.912 -13.025 -8.704 1.00 88.25 321 GLN A C 1
ATOM 2605 O O . GLN A 1 321 ? 4.344 -12.727 -7.652 1.00 88.25 321 GLN A O 1
ATOM 2610 N N . SER A 1 322 ? 4.239 -13.328 -9.808 1.00 78.62 322 SER A N 1
ATOM 2611 C CA . SER A 1 322 ? 2.785 -13.364 -9.819 1.00 78.62 322 SER A CA 1
ATOM 2612 C C . SER A 1 322 ? 2.285 -14.576 -9.035 1.00 78.62 322 SER A C 1
ATOM 2614 O O . SER A 1 322 ? 2.634 -15.708 -9.385 1.00 78.62 322 SER A O 1
ATOM 2616 N N . PRO A 1 323 ? 1.454 -14.380 -7.994 1.00 77.81 323 PRO A N 1
ATOM 2617 C CA . PRO A 1 323 ? 0.933 -15.496 -7.223 1.00 77.81 323 PRO A CA 1
ATOM 2618 C C . PRO A 1 323 ? 0.046 -16.375 -8.109 1.00 77.81 323 PRO A C 1
ATOM 2620 O O . PRO A 1 323 ? -0.770 -15.882 -8.893 1.00 77.81 323 PRO A O 1
ATOM 2623 N N . SER A 1 324 ? 0.189 -17.695 -7.973 1.00 79.81 324 SER A N 1
ATOM 2624 C CA . SER A 1 324 ? -0.686 -18.650 -8.655 1.00 79.81 324 SER A CA 1
ATOM 2625 C C . SER A 1 324 ? -2.103 -18.566 -8.084 1.00 79.81 324 SER A C 1
ATOM 2627 O O . SER A 1 324 ? -2.272 -18.650 -6.862 1.00 79.81 324 SER A O 1
ATOM 2629 N N . LEU A 1 325 ? -3.117 -18.478 -8.946 1.00 82.88 325 LEU A N 1
ATOM 2630 C CA . LEU A 1 325 ? -4.519 -18.474 -8.529 1.00 82.88 325 LEU A CA 1
ATOM 2631 C C . LEU A 1 325 ? -4.893 -19.819 -7.884 1.00 82.88 325 LEU A C 1
ATOM 2633 O O . LEU A 1 325 ? -4.787 -20.870 -8.511 1.00 82.88 325 LEU A O 1
ATOM 2637 N N . GLN A 1 326 ? -5.340 -19.789 -6.625 1.00 86.00 326 GLN A N 1
ATOM 2638 C CA . GLN A 1 326 ? -5.740 -20.984 -5.874 1.00 86.00 326 GLN A CA 1
ATOM 2639 C C . GLN A 1 326 ? -7.102 -20.764 -5.208 1.00 86.00 326 GLN A C 1
ATOM 2641 O O . GLN A 1 326 ? -7.193 -20.171 -4.133 1.00 86.00 326 GLN A O 1
ATOM 2646 N N . TYR A 1 327 ? -8.172 -21.289 -5.816 1.00 89.75 327 TYR A N 1
ATOM 2647 C CA . TYR A 1 327 ? -9.547 -21.108 -5.324 1.00 89.75 327 TYR A CA 1
ATOM 2648 C C . TYR A 1 327 ? -9.765 -21.607 -3.888 1.00 89.75 327 TYR A C 1
ATOM 2650 O O . TYR A 1 327 ? -10.572 -21.047 -3.152 1.00 89.75 327 TYR A O 1
ATOM 2658 N N . SER A 1 328 ? -9.024 -22.630 -3.456 1.00 87.69 328 SER A N 1
ATOM 2659 C CA . SER A 1 328 ? -9.084 -23.137 -2.081 1.00 87.69 328 SER A CA 1
ATOM 2660 C C . SER A 1 328 ? -8.622 -22.107 -1.044 1.00 87.69 328 SER A C 1
ATOM 2662 O O . SER A 1 328 ? -9.221 -22.033 0.029 1.00 87.69 328 SER A O 1
ATOM 2664 N N . LYS A 1 329 ? -7.598 -21.302 -1.364 1.00 84.75 329 LYS A N 1
ATOM 2665 C CA . LYS A 1 329 ? -7.114 -20.211 -0.505 1.00 84.75 329 LYS A CA 1
ATOM 2666 C C . LYS A 1 329 ? -8.096 -19.046 -0.480 1.00 84.75 329 LYS A C 1
ATOM 2668 O O . LYS A 1 329 ? -8.397 -18.549 0.599 1.00 84.75 329 LYS A O 1
ATOM 2673 N N . ILE A 1 330 ? -8.656 -18.688 -1.640 1.00 87.56 330 ILE A N 1
ATOM 2674 C CA . ILE A 1 330 ? -9.703 -17.658 -1.743 1.00 87.56 330 ILE A CA 1
ATOM 2675 C C . ILE A 1 330 ? -10.893 -18.035 -0.856 1.00 87.56 330 ILE A C 1
ATOM 2677 O O . ILE A 1 330 ? -11.355 -17.224 -0.061 1.00 87.56 330 ILE A O 1
ATOM 2681 N N . LEU A 1 331 ? -11.348 -19.291 -0.930 1.00 87.62 331 LEU A N 1
ATOM 2682 C CA . LEU A 1 331 ? -12.438 -19.779 -0.089 1.00 87.62 331 LEU A CA 1
ATOM 2683 C C . LEU A 1 331 ? -12.098 -19.690 1.406 1.00 87.62 331 LEU A C 1
ATOM 2685 O O . LEU A 1 331 ? -12.941 -19.264 2.189 1.00 87.62 331 LEU A O 1
ATOM 2689 N N . ALA A 1 332 ? -10.879 -20.067 1.803 1.00 83.19 332 ALA A N 1
ATOM 2690 C CA . ALA A 1 332 ? -10.448 -20.013 3.202 1.00 83.19 332 ALA A CA 1
ATOM 2691 C C . ALA A 1 332 ? -10.403 -18.583 3.771 1.00 83.19 332 ALA A C 1
ATOM 2693 O O . ALA A 1 332 ? -10.559 -18.406 4.975 1.00 83.19 332 ALA A O 1
ATOM 2694 N N . GLN A 1 333 ? -10.209 -17.580 2.911 1.00 77.38 333 GLN A N 1
ATOM 2695 C CA . GLN A 1 333 ? -10.207 -16.157 3.269 1.00 77.38 333 GLN A CA 1
ATOM 2696 C C . GLN A 1 333 ? -11.583 -15.486 3.103 1.00 77.38 333 GLN A C 1
ATOM 2698 O O . GLN A 1 333 ? -11.753 -14.325 3.470 1.00 77.38 333 GLN A O 1
ATOM 2703 N N . SER A 1 334 ? -12.564 -16.194 2.540 1.00 83.81 334 SER A N 1
ATOM 2704 C CA . SER A 1 334 ? -13.919 -15.684 2.315 1.00 83.81 334 SER A CA 1
ATOM 2705 C C . SER A 1 334 ? -14.833 -15.905 3.524 1.00 83.81 334 SER A C 1
ATOM 2707 O O . SER A 1 334 ? -14.525 -16.673 4.435 1.00 83.81 334 SER A O 1
ATOM 2709 N N . SER A 1 335 ? -15.995 -15.253 3.523 1.00 83.12 335 SER A N 1
ATOM 2710 C CA . SER A 1 335 ? -17.050 -15.486 4.510 1.00 83.12 335 SER A CA 1
ATOM 2711 C C . SER A 1 335 ? -18.403 -15.609 3.820 1.00 83.12 335 SER A C 1
ATOM 2713 O O . SER A 1 335 ? -18.595 -15.092 2.722 1.00 83.12 335 SER A O 1
ATOM 2715 N N . ALA A 1 336 ? -19.376 -16.242 4.479 1.00 83.88 336 ALA A N 1
ATOM 2716 C CA . ALA A 1 336 ? -20.738 -16.352 3.947 1.00 83.88 336 ALA A CA 1
ATOM 2717 C C . ALA A 1 336 ? -21.409 -14.982 3.721 1.00 83.88 336 ALA A C 1
ATOM 2719 O O . ALA A 1 336 ? -22.321 -14.862 2.908 1.00 83.88 336 ALA A O 1
ATOM 2720 N N . HIS A 1 337 ? -20.933 -13.940 4.408 1.00 80.31 337 HIS A N 1
ATOM 2721 C CA . HIS A 1 337 ? -21.424 -12.572 4.266 1.00 80.31 337 HIS A CA 1
ATOM 2722 C C . HIS A 1 337 ? -20.700 -11.785 3.168 1.00 80.31 337 HIS A C 1
ATOM 2724 O O . HIS A 1 337 ? -21.115 -10.667 2.864 1.00 80.31 337 HIS A O 1
ATOM 2730 N N . CYS A 1 338 ? -19.615 -12.313 2.594 1.00 80.44 338 CYS A N 1
ATOM 2731 C CA . CYS A 1 338 ? -18.808 -11.648 1.577 1.00 80.44 338 CYS A CA 1
ATOM 2732 C C . CYS A 1 338 ? -18.834 -12.463 0.271 1.00 80.44 338 CYS A C 1
ATOM 2734 O O . CYS A 1 338 ? -18.139 -13.476 0.171 1.00 80.44 338 CYS A O 1
ATOM 2736 N N . PRO A 1 339 ? -19.638 -12.061 -0.732 1.00 88.50 339 PRO A N 1
ATOM 2737 C CA . PRO A 1 339 ? -19.682 -12.762 -2.010 1.00 88.50 339 PRO A CA 1
ATOM 2738 C C . PRO A 1 339 ? -18.324 -12.682 -2.718 1.00 88.50 339 PRO A C 1
ATOM 2740 O O . PRO A 1 339 ? -17.641 -11.660 -2.671 1.00 88.50 339 PRO A O 1
ATOM 2743 N N . ILE A 1 340 ? -17.955 -13.751 -3.422 1.00 90.38 340 ILE A N 1
ATOM 2744 C CA . ILE A 1 340 ? -16.730 -13.791 -4.226 1.00 90.38 340 ILE A CA 1
ATOM 2745 C C . ILE A 1 340 ? -17.064 -13.314 -5.640 1.00 90.38 340 ILE A C 1
ATOM 2747 O O . ILE A 1 340 ? -17.857 -13.942 -6.343 1.00 90.38 340 ILE A O 1
ATOM 2751 N N . LEU A 1 341 ? -16.443 -12.213 -6.063 1.00 89.88 341 LEU A N 1
ATOM 2752 C CA . LEU A 1 341 ? -16.526 -11.711 -7.431 1.00 89.88 341 LEU A CA 1
ATOM 2753 C C . LEU A 1 341 ? -15.333 -12.222 -8.243 1.00 89.88 341 LEU A C 1
ATOM 2755 O O . LEU A 1 341 ? -14.185 -12.021 -7.857 1.00 89.88 341 LEU A O 1
ATOM 2759 N N . LEU A 1 342 ? -15.607 -12.858 -9.381 1.00 90.12 342 LEU A N 1
ATOM 2760 C CA . LEU A 1 342 ? -14.584 -13.331 -10.312 1.00 90.12 342 LEU A CA 1
ATOM 2761 C C . LEU A 1 342 ? -14.606 -12.460 -11.567 1.00 90.12 342 LEU A C 1
ATOM 2763 O O . LEU A 1 342 ? -15.590 -12.456 -12.308 1.00 90.12 342 LEU A O 1
ATOM 2767 N N . ILE A 1 343 ? -13.521 -11.722 -11.793 1.00 88.25 343 ILE A N 1
ATOM 2768 C CA . ILE A 1 343 ? -13.337 -10.886 -12.981 1.00 88.25 343 ILE A CA 1
ATOM 2769 C C . ILE A 1 343 ? -12.519 -11.690 -13.988 1.00 88.25 343 ILE A C 1
ATOM 2771 O O . ILE A 1 343 ? -11.403 -12.113 -13.699 1.00 88.25 343 ILE A O 1
ATOM 2775 N N . LEU A 1 344 ? -13.098 -11.935 -15.161 1.00 88.56 344 LEU A N 1
ATOM 2776 C CA . LEU A 1 344 ? -12.529 -12.836 -16.159 1.00 88.56 344 LEU A CA 1
ATOM 2777 C C . LEU A 1 344 ? -11.931 -12.050 -17.321 1.00 88.56 344 LEU A C 1
ATOM 2779 O O . LEU A 1 344 ? -12.533 -11.100 -17.823 1.00 88.56 344 LEU A O 1
ATOM 2783 N N . SER A 1 345 ? -10.761 -12.485 -17.782 1.00 86.19 345 SER A N 1
ATOM 2784 C CA . SER A 1 345 ? -10.264 -12.113 -19.106 1.00 86.19 345 SER A CA 1
ATOM 2785 C C . SER A 1 345 ? -11.047 -12.867 -20.191 1.00 86.19 345 SER A C 1
ATOM 2787 O O . SER A 1 345 ? -11.538 -13.970 -19.933 1.00 86.19 345 SER A O 1
ATOM 2789 N N . PRO A 1 346 ? -11.157 -12.319 -21.415 1.00 85.25 346 PRO A N 1
ATOM 2790 C CA . PRO A 1 346 ? -11.799 -13.017 -22.525 1.00 85.25 346 PRO A CA 1
ATOM 2791 C C . PRO A 1 346 ? -11.227 -14.429 -22.719 1.00 85.25 346 PRO A C 1
ATOM 2793 O O . PRO A 1 346 ? -10.012 -14.604 -22.787 1.00 85.25 346 PRO A O 1
ATOM 2796 N N . GLY A 1 347 ? -12.106 -15.431 -22.795 1.00 85.06 347 GLY A N 1
ATOM 2797 C CA . GLY A 1 347 ? -11.731 -16.838 -22.980 1.00 85.06 347 GLY A CA 1
ATOM 2798 C C . GLY A 1 347 ? -11.414 -17.622 -21.699 1.00 85.06 347 GLY A C 1
ATOM 2799 O O . GLY A 1 347 ? -11.258 -18.837 -21.780 1.00 85.06 347 GLY A O 1
ATOM 2800 N N . ALA A 1 348 ? -11.356 -16.981 -20.526 1.00 87.69 348 ALA A N 1
ATOM 2801 C CA . ALA A 1 348 ? -11.225 -17.681 -19.248 1.00 87.69 348 ALA A CA 1
ATOM 2802 C C . ALA A 1 348 ? -12.601 -18.109 -18.707 1.00 87.69 348 ALA A C 1
ATOM 2804 O O . ALA A 1 348 ? -13.517 -17.290 -18.642 1.00 87.69 348 ALA A O 1
ATOM 2805 N N . ASP A 1 349 ? -12.731 -19.363 -18.262 1.00 88.38 349 ASP A N 1
ATOM 2806 C CA . ASP A 1 349 ? -13.924 -19.868 -17.571 1.00 88.38 349 ASP A CA 1
ATOM 2807 C C . ASP A 1 349 ? -13.533 -20.682 -16.319 1.00 88.38 349 ASP A C 1
ATOM 2809 O O . ASP A 1 349 ? -12.984 -21.780 -16.442 1.00 88.38 349 ASP A O 1
ATOM 2813 N N . PRO A 1 350 ? -13.810 -20.178 -15.101 1.00 91.31 350 PRO A N 1
ATOM 2814 C CA . PRO A 1 350 ? -13.453 -20.850 -13.856 1.00 91.31 350 PRO A CA 1
ATOM 2815 C C . PRO A 1 350 ? -14.464 -21.933 -13.439 1.00 91.31 350 PRO A C 1
ATOM 2817 O O . PRO A 1 350 ? -14.282 -22.570 -12.400 1.00 91.31 350 PRO A O 1
ATOM 2820 N N . GLN A 1 351 ? -15.554 -22.141 -14.190 1.00 90.75 351 GLN A N 1
ATOM 2821 C CA . GLN A 1 351 ? -16.691 -22.961 -13.762 1.00 90.75 351 GLN A CA 1
ATOM 2822 C C . GLN A 1 351 ? -16.296 -24.386 -13.361 1.00 90.75 351 GLN A C 1
ATOM 2824 O O . GLN A 1 351 ? -16.729 -24.867 -12.312 1.00 90.75 351 GLN A O 1
ATOM 2829 N N . SER A 1 352 ? -15.473 -25.063 -14.169 1.00 91.75 352 SER A N 1
ATOM 2830 C CA . SER A 1 352 ? -15.026 -26.434 -13.881 1.00 91.75 352 SER A CA 1
ATOM 2831 C C . SER A 1 352 ? -14.253 -26.511 -12.559 1.00 91.75 352 SER A C 1
ATOM 2833 O O . SER A 1 352 ? -14.479 -27.419 -11.758 1.00 91.75 352 SER A O 1
ATOM 2835 N N . ASP A 1 353 ? -13.366 -25.551 -12.299 1.00 92.69 353 ASP A N 1
ATOM 2836 C CA . ASP A 1 353 ? -12.536 -25.554 -11.094 1.00 92.69 353 ASP A CA 1
ATOM 2837 C C . ASP A 1 353 ? -13.349 -25.215 -9.842 1.00 92.69 353 ASP A C 1
ATOM 2839 O O . ASP A 1 353 ? -13.183 -25.860 -8.804 1.00 92.69 353 ASP A O 1
ATOM 2843 N N . ILE A 1 354 ? -14.295 -24.277 -9.952 1.00 93.69 354 ILE A N 1
ATOM 2844 C CA . ILE A 1 354 ? -15.246 -23.962 -8.877 1.00 93.69 354 ILE A CA 1
ATOM 2845 C C . ILE A 1 354 ? -16.121 -25.176 -8.567 1.00 93.69 354 ILE A C 1
ATOM 2847 O O . ILE A 1 354 ? -16.338 -25.486 -7.397 1.00 93.69 354 ILE A O 1
ATOM 2851 N N . TYR A 1 355 ? -16.600 -25.888 -9.590 1.00 92.31 355 TYR A N 1
ATOM 2852 C CA . TYR A 1 355 ? -17.406 -27.091 -9.400 1.00 92.31 355 TYR A CA 1
ATOM 2853 C C . TYR A 1 355 ? -16.615 -28.195 -8.687 1.00 92.31 355 TYR A C 1
ATOM 2855 O O . TYR A 1 355 ? -17.111 -28.784 -7.727 1.00 92.31 355 TYR A O 1
ATOM 2863 N N . LYS A 1 356 ? -15.362 -28.440 -9.096 1.00 94.06 356 LYS A N 1
ATOM 2864 C CA . LYS A 1 356 ? -14.467 -29.392 -8.416 1.00 94.06 356 LYS A CA 1
ATOM 2865 C C . LYS A 1 356 ? -14.237 -29.000 -6.956 1.00 94.06 356 LYS A C 1
ATOM 2867 O O . LYS A 1 356 ? -14.297 -29.862 -6.080 1.00 94.06 356 LYS A O 1
ATOM 2872 N N . LEU A 1 357 ? -14.015 -27.713 -6.682 1.00 94.38 357 LEU A N 1
ATOM 2873 C CA . LEU A 1 357 ? -13.851 -27.209 -5.318 1.00 94.38 357 LEU A CA 1
ATOM 2874 C C . LEU A 1 357 ? -15.127 -27.394 -4.485 1.00 94.38 357 LEU A C 1
ATOM 2876 O O . LEU A 1 357 ? -15.047 -27.857 -3.349 1.00 94.38 357 LEU A O 1
ATOM 2880 N N . ALA A 1 358 ? -16.291 -27.064 -5.045 1.00 93.38 358 ALA A N 1
ATOM 2881 C CA . ALA A 1 358 ? -17.583 -27.237 -4.391 1.00 93.38 358 ALA A CA 1
ATOM 2882 C C . ALA A 1 358 ? -17.825 -28.711 -4.040 1.00 93.38 358 ALA A C 1
ATOM 2884 O O . ALA A 1 358 ? -18.137 -29.033 -2.892 1.00 93.38 358 ALA A O 1
ATOM 2885 N N . ALA A 1 359 ? -17.581 -29.614 -4.995 1.00 93.25 359 ALA A N 1
ATOM 2886 C CA . ALA A 1 359 ? -17.708 -31.051 -4.794 1.00 93.25 359 ALA A CA 1
ATOM 2887 C C . ALA A 1 359 ? -16.768 -31.568 -3.695 1.00 93.25 359 ALA A C 1
ATOM 2889 O O . ALA A 1 359 ? -17.211 -32.290 -2.803 1.00 93.25 359 ALA A O 1
ATOM 2890 N N . ALA A 1 360 ? -15.505 -31.128 -3.689 1.00 93.88 360 ALA A N 1
ATOM 2891 C CA . ALA A 1 360 ? -14.533 -31.468 -2.647 1.00 93.88 360 ALA A CA 1
ATOM 2892 C C . ALA A 1 360 ? -14.934 -30.963 -1.247 1.00 93.88 360 ALA A C 1
ATOM 2894 O O . ALA A 1 360 ? -14.485 -31.504 -0.239 1.00 93.88 360 ALA A O 1
ATOM 2895 N N . ARG A 1 361 ? -15.786 -29.935 -1.170 1.00 91.88 361 ARG A N 1
ATOM 2896 C CA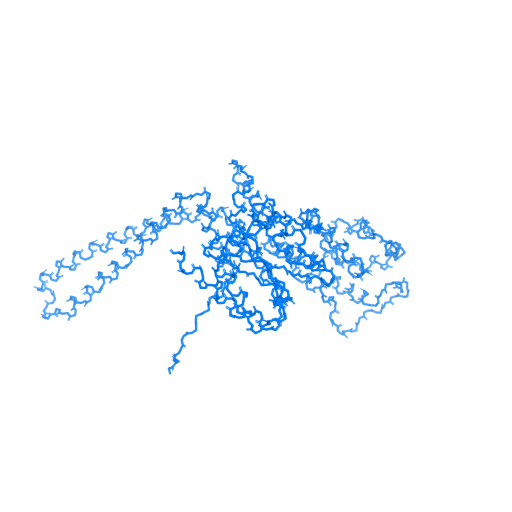 . ARG A 1 361 ? -16.340 -29.382 0.076 1.00 91.88 361 ARG A CA 1
ATOM 2897 C C . ARG A 1 361 ? -17.728 -29.935 0.424 1.00 91.88 361 ARG A C 1
ATOM 2899 O O . ARG A 1 361 ? -18.339 -29.460 1.374 1.00 91.88 361 ARG A O 1
ATOM 2906 N N . GLY A 1 362 ? -18.228 -30.923 -0.322 1.00 91.00 362 GLY A N 1
ATOM 2907 C CA . GLY A 1 362 ? -19.538 -31.544 -0.092 1.00 91.00 362 GLY A CA 1
ATOM 2908 C C . GLY A 1 362 ? -20.730 -30.762 -0.660 1.00 91.00 362 GLY A C 1
ATOM 2909 O O . GLY A 1 362 ? -21.880 -31.159 -0.464 1.00 91.00 362 GLY A O 1
ATOM 2910 N N . PHE A 1 363 ? -20.492 -29.679 -1.404 1.00 89.06 363 PHE A N 1
ATOM 2911 C CA . PHE A 1 363 ? -21.534 -28.918 -2.093 1.00 89.06 363 PHE A CA 1
ATOM 2912 C C . PHE A 1 363 ? -21.804 -29.536 -3.466 1.00 89.06 363 PHE A C 1
ATOM 2914 O O . PHE A 1 363 ? -21.277 -29.102 -4.487 1.00 89.06 363 PHE A O 1
ATOM 2921 N N . VAL A 1 364 ? -22.641 -30.574 -3.482 1.00 88.31 364 VAL A N 1
ATOM 2922 C CA . VAL A 1 364 ? -23.079 -31.274 -4.700 1.00 88.31 364 VAL A CA 1
ATOM 2923 C C . VAL A 1 364 ? -24.601 -31.278 -4.840 1.00 88.31 364 VAL A C 1
ATOM 2925 O O . VAL A 1 364 ? -25.343 -31.018 -3.887 1.00 88.31 364 VAL A O 1
ATOM 2928 N N . GLY A 1 365 ? -25.083 -31.571 -6.050 1.00 86.62 365 GLY A N 1
ATOM 2929 C CA . GLY A 1 365 ? -26.504 -31.756 -6.346 1.00 86.62 365 GLY A CA 1
ATOM 2930 C C . GLY A 1 365 ? -27.357 -30.553 -5.945 1.00 86.62 365 GLY A C 1
ATOM 2931 O O . GLY A 1 365 ? -27.310 -29.498 -6.571 1.00 86.62 365 GLY A O 1
ATOM 2932 N N . ASN A 1 366 ? -28.162 -30.702 -4.889 1.00 84.62 366 ASN A N 1
ATOM 2933 C CA . ASN A 1 366 ? -29.074 -29.649 -4.448 1.00 84.62 366 ASN A CA 1
ATOM 2934 C C . ASN A 1 366 ? -28.428 -28.493 -3.666 1.00 84.62 366 ASN A C 1
ATOM 2936 O O . ASN A 1 366 ? -29.085 -27.457 -3.506 1.00 84.62 366 ASN A O 1
ATOM 2940 N N . ASN A 1 367 ? -27.173 -28.654 -3.244 1.00 88.00 367 ASN A N 1
ATOM 2941 C CA . ASN A 1 367 ? -26.421 -27.671 -2.461 1.00 88.00 367 ASN A CA 1
ATOM 2942 C C . ASN A 1 367 ? -25.455 -26.827 -3.314 1.00 88.00 367 ASN A C 1
ATOM 2944 O O . ASN A 1 367 ? -24.786 -25.944 -2.784 1.00 88.00 367 ASN A O 1
ATOM 2948 N N . PHE A 1 368 ? -25.426 -27.059 -4.628 1.00 92.06 368 PHE A N 1
ATOM 2949 C CA . PHE A 1 368 ? -24.753 -26.213 -5.607 1.00 92.06 368 PHE A CA 1
ATOM 2950 C C . PHE A 1 368 ? -25.766 -25.774 -6.671 1.00 92.06 368 PHE A C 1
ATOM 2952 O O . PHE A 1 368 ? -26.523 -26.583 -7.219 1.00 92.06 368 PHE A O 1
ATOM 2959 N N . ARG A 1 369 ? -25.839 -24.473 -6.932 1.00 91.94 369 ARG A N 1
ATOM 2960 C CA . ARG A 1 369 ? -26.738 -23.861 -7.911 1.00 91.94 369 ARG A CA 1
ATOM 2961 C C . ARG A 1 369 ? -25.905 -23.082 -8.901 1.00 91.94 369 ARG A C 1
ATOM 2963 O O . ARG A 1 369 ? -25.111 -22.242 -8.507 1.00 91.94 369 ARG A O 1
ATOM 2970 N N . PHE A 1 370 ? -26.120 -23.354 -10.175 1.00 91.69 370 PHE A N 1
ATOM 2971 C CA . PHE A 1 370 ? -25.472 -22.656 -11.269 1.00 91.69 370 PHE A CA 1
ATOM 2972 C C . PHE A 1 370 ? -26.535 -21.961 -12.112 1.00 91.69 370 PHE A C 1
ATOM 2974 O O . PHE A 1 370 ? -27.561 -22.570 -12.422 1.00 91.69 370 PHE A O 1
ATOM 2981 N N . LEU A 1 371 ? -26.290 -20.705 -12.475 1.00 92.94 371 LEU A N 1
ATOM 2982 C CA . LEU A 1 371 ? -27.164 -19.947 -13.358 1.00 92.94 371 LEU A CA 1
ATOM 2983 C C . LEU A 1 371 ? -26.345 -18.992 -14.232 1.00 92.94 371 LEU A C 1
ATOM 2985 O O . LEU A 1 371 ? -25.691 -18.080 -13.728 1.00 92.94 371 LEU A O 1
ATOM 2989 N N . ALA A 1 372 ? -26.433 -19.166 -15.549 1.00 91.69 372 ALA A N 1
ATOM 2990 C CA . ALA A 1 372 ? -25.958 -18.177 -16.508 1.00 91.69 372 ALA A CA 1
ATOM 2991 C C . ALA A 1 372 ? -27.024 -17.088 -16.684 1.00 91.69 372 ALA A C 1
ATOM 2993 O O . ALA A 1 372 ? -28.170 -17.373 -17.036 1.00 91.69 372 ALA A O 1
ATOM 2994 N N . LEU A 1 373 ? -26.660 -15.839 -16.404 1.00 91.44 373 LEU A N 1
ATOM 2995 C CA . LEU A 1 373 ? -27.588 -14.720 -16.452 1.00 91.44 373 LEU A CA 1
ATOM 2996 C C . LEU A 1 373 ? -27.773 -14.217 -17.886 1.00 91.44 373 LEU A C 1
ATOM 2998 O O . LEU A 1 373 ? -26.817 -13.935 -18.604 1.00 91.44 373 LEU A O 1
ATOM 3002 N N . GLY A 1 374 ? -29.039 -14.079 -18.267 1.00 88.25 374 GLY A N 1
ATOM 3003 C CA . GLY A 1 374 ? -29.502 -13.476 -19.511 1.00 88.25 374 GLY A CA 1
ATOM 3004 C C . GLY A 1 374 ? -30.813 -12.727 -19.273 1.00 88.25 374 GLY A C 1
ATOM 3005 O O . GLY A 1 374 ? -31.262 -12.579 -18.130 1.00 88.25 374 GLY A O 1
ATOM 3006 N N . GLN A 1 375 ? -31.447 -12.251 -20.343 1.00 84.88 375 GLN A N 1
ATOM 3007 C CA . GLN A 1 375 ? -32.701 -11.505 -20.235 1.00 84.88 375 GLN A CA 1
ATOM 3008 C C . GLN A 1 375 ? -33.774 -12.334 -19.499 1.00 84.88 375 GLN A C 1
ATOM 3010 O O . GLN A 1 375 ? -33.990 -13.503 -19.802 1.00 84.88 375 GLN A O 1
ATOM 3015 N N . GLY A 1 376 ? -34.420 -11.736 -18.493 1.00 87.00 376 GLY A N 1
ATOM 3016 C CA . GLY A 1 376 ? -35.472 -12.389 -17.701 1.00 87.00 376 GLY A CA 1
ATOM 3017 C C . GLY A 1 376 ? -34.997 -13.325 -16.578 1.00 87.00 376 GLY A C 1
ATOM 3018 O O . GLY A 1 376 ? -35.835 -13.821 -15.833 1.00 87.00 376 GLY A O 1
ATOM 3019 N N . MET A 1 377 ? -33.687 -13.538 -16.391 1.00 90.38 377 MET A N 1
ATOM 3020 C CA . MET A 1 377 ? -33.169 -14.479 -15.375 1.00 90.38 377 MET A CA 1
ATOM 3021 C C . MET A 1 377 ? -33.045 -13.893 -13.959 1.00 90.38 377 MET A C 1
ATOM 3023 O O . MET A 1 377 ? -32.858 -14.642 -12.999 1.00 90.38 377 MET A O 1
ATOM 3027 N N . ALA A 1 378 ? -33.181 -12.573 -13.803 1.00 89.38 378 ALA A N 1
ATOM 3028 C CA . ALA A 1 378 ? -33.038 -11.882 -12.518 1.00 89.38 378 ALA A CA 1
ATOM 3029 C C . ALA A 1 378 ? -33.936 -12.443 -11.384 1.00 89.38 378 ALA A C 1
ATOM 3031 O O . ALA A 1 378 ? -33.405 -12.703 -10.302 1.00 89.38 378 ALA A O 1
ATOM 3032 N N . PRO A 1 379 ? -35.244 -12.719 -11.591 1.00 92.38 379 PRO A N 1
ATOM 3033 C CA . PRO A 1 379 ? -36.094 -13.280 -10.534 1.00 92.38 379 PRO A CA 1
ATOM 3034 C C . PRO A 1 379 ? -35.669 -14.689 -10.097 1.00 92.38 379 PRO A C 1
ATOM 3036 O O . PRO A 1 379 ? -35.739 -15.034 -8.917 1.00 92.38 379 PRO A O 1
ATOM 3039 N N . LEU A 1 380 ? -35.197 -15.514 -11.038 1.00 92.94 380 LEU A N 1
ATOM 3040 C CA . LEU A 1 380 ? -34.716 -16.862 -10.734 1.00 92.94 380 LEU A CA 1
ATOM 3041 C C . LEU A 1 380 ? -33.406 -16.818 -9.938 1.00 92.94 380 LEU A C 1
ATOM 3043 O O . LEU A 1 380 ? -33.251 -17.564 -8.969 1.00 92.94 380 LEU A O 1
ATOM 3047 N N . ALA A 1 381 ? -32.497 -15.914 -10.311 1.00 93.25 381 ALA A N 1
ATOM 3048 C CA . ALA A 1 381 ? -31.250 -15.677 -9.595 1.00 93.25 381 ALA A CA 1
ATOM 3049 C C . ALA A 1 381 ? -31.511 -15.257 -8.143 1.00 93.25 381 ALA A C 1
ATOM 3051 O O . ALA A 1 381 ? -30.951 -15.850 -7.223 1.00 93.25 381 ALA A O 1
ATOM 3052 N N . GLN A 1 382 ? -32.426 -14.306 -7.936 1.00 92.25 382 GLN A N 1
ATOM 3053 C CA . GLN A 1 382 ? -32.852 -13.863 -6.610 1.00 92.25 382 GLN A CA 1
ATOM 3054 C C . GLN A 1 382 ? -33.371 -15.029 -5.755 1.00 92.25 382 GLN A C 1
ATOM 3056 O O . GLN A 1 382 ? -32.873 -15.249 -4.654 1.00 92.25 382 GLN A O 1
ATOM 3061 N N . LYS A 1 383 ? -34.274 -15.854 -6.298 1.00 92.31 383 LYS A N 1
ATOM 3062 C CA . LYS A 1 383 ? -34.791 -17.043 -5.601 1.00 92.31 383 LYS A CA 1
ATOM 3063 C C . LYS A 1 383 ? -33.687 -18.037 -5.221 1.00 92.31 383 LYS A C 1
ATOM 3065 O O . LYS A 1 383 ? -33.778 -18.712 -4.195 1.00 92.31 383 LYS A O 1
ATOM 3070 N N . HIS A 1 384 ? -32.664 -18.193 -6.064 1.00 92.88 384 HIS A N 1
ATOM 3071 C CA . HIS A 1 384 ? -31.516 -19.045 -5.750 1.00 92.88 384 HIS A CA 1
ATOM 3072 C C . HIS A 1 384 ? -30.664 -18.470 -4.622 1.00 92.88 384 HIS A C 1
ATOM 3074 O O . HIS A 1 384 ? -30.285 -19.234 -3.737 1.00 92.88 384 HIS A O 1
ATOM 3080 N N . ILE A 1 385 ? -30.416 -17.158 -4.624 1.00 91.88 385 ILE A N 1
ATOM 3081 C CA . ILE A 1 385 ? -29.654 -16.487 -3.567 1.00 91.88 385 ILE A CA 1
ATOM 3082 C C . ILE A 1 385 ? -30.399 -16.570 -2.235 1.00 91.88 385 ILE A C 1
ATOM 3084 O O . ILE A 1 385 ? -29.821 -17.049 -1.271 1.00 91.88 385 ILE A O 1
ATOM 3088 N N . GLU A 1 386 ? -31.684 -16.213 -2.184 1.00 90.62 386 GLU A N 1
ATOM 3089 C CA . GLU A 1 386 ? -32.498 -16.277 -0.957 1.00 90.62 386 GLU A CA 1
ATOM 3090 C C . GLU A 1 386 ? -32.504 -17.689 -0.358 1.00 90.62 386 GLU A C 1
ATOM 3092 O O . GLU A 1 386 ? -32.254 -17.887 0.832 1.00 90.62 386 GLU A O 1
ATOM 3097 N N . LYS A 1 387 ? -32.700 -18.707 -1.206 1.00 89.06 387 LYS A N 1
ATOM 3098 C CA . LYS A 1 387 ? -32.618 -20.108 -0.784 1.00 89.06 387 LYS A CA 1
ATOM 3099 C C . LYS A 1 387 ? -31.213 -20.478 -0.298 1.00 89.06 387 LYS A C 1
ATOM 3101 O O . LYS A 1 387 ? -31.096 -21.293 0.616 1.00 89.06 387 LYS A O 1
ATOM 3106 N N . GLY A 1 388 ? -30.169 -19.924 -0.910 1.00 89.00 388 GLY A N 1
ATOM 3107 C CA . GLY A 1 388 ? -28.781 -20.123 -0.502 1.00 89.00 388 GLY A CA 1
ATOM 3108 C C . GLY A 1 388 ? -28.457 -19.494 0.841 1.00 89.00 388 GLY A C 1
ATOM 3109 O O . GLY A 1 388 ? -27.855 -20.169 1.672 1.00 89.00 388 GLY A O 1
ATOM 3110 N N . CYS A 1 389 ? -28.948 -18.282 1.095 1.00 86.88 389 CYS A N 1
ATOM 3111 C CA . CYS A 1 389 ? -28.855 -17.615 2.389 1.00 86.88 389 CYS A CA 1
ATOM 3112 C C . CYS A 1 389 ? -29.560 -18.426 3.487 1.00 86.88 389 CYS A C 1
ATOM 3114 O O . CYS A 1 389 ? -28.989 -18.635 4.549 1.00 86.88 389 CYS A O 1
ATOM 3116 N N . GLN A 1 390 ? -30.758 -18.955 3.216 1.00 87.44 390 GLN A N 1
ATOM 3117 C CA . GLN A 1 390 ? -31.532 -19.716 4.207 1.00 87.44 390 GLN A CA 1
ATOM 3118 C C . GLN A 1 390 ? -30.986 -21.125 4.475 1.00 87.44 390 GLN A C 1
ATOM 3120 O O . GLN A 1 390 ? -31.096 -21.632 5.588 1.00 87.44 390 GLN A O 1
ATOM 3125 N N . ARG A 1 391 ? -30.464 -21.809 3.448 1.00 88.31 391 ARG A N 1
ATOM 3126 C CA . ARG A 1 391 ? -30.106 -23.239 3.531 1.00 88.31 391 ARG A CA 1
ATOM 3127 C C . ARG A 1 391 ? -28.606 -23.519 3.540 1.00 88.31 391 ARG A C 1
ATOM 3129 O O . ARG A 1 391 ? -28.237 -24.685 3.648 1.00 88.31 391 ARG A O 1
ATOM 3136 N N . GLY A 1 392 ? -27.768 -22.499 3.369 1.00 88.62 392 GLY A N 1
ATOM 3137 C CA . GLY A 1 392 ? -26.320 -22.652 3.245 1.00 88.62 392 GLY A CA 1
ATOM 3138 C C . GLY A 1 392 ? -25.929 -23.417 1.981 1.00 88.62 392 GLY A C 1
ATOM 3139 O O . GLY A 1 392 ? -25.348 -24.495 2.066 1.00 88.62 392 GLY A O 1
ATOM 3140 N N . CYS A 1 393 ? -26.268 -22.894 0.798 1.00 90.50 393 CYS A N 1
ATOM 3141 C CA . CYS A 1 393 ? -25.854 -23.487 -0.479 1.00 90.50 393 CYS A CA 1
ATOM 3142 C C . CYS A 1 393 ? -24.967 -22.544 -1.298 1.00 90.50 393 CYS A C 1
ATOM 3144 O O . CYS A 1 393 ? -24.977 -21.332 -1.101 1.00 90.50 393 CYS A O 1
ATOM 3146 N N . TRP A 1 394 ? -24.190 -23.107 -2.224 1.00 92.81 394 TRP A N 1
ATOM 3147 C CA . TRP A 1 394 ? -23.362 -22.320 -3.133 1.00 92.81 394 TRP A CA 1
ATOM 3148 C C . TRP A 1 394 ? -24.169 -21.921 -4.361 1.00 92.81 394 TRP A C 1
ATOM 3150 O O . TRP A 1 394 ? -24.796 -22.770 -4.998 1.00 92.81 394 TRP A O 1
ATOM 3160 N N . VAL A 1 395 ? -24.127 -20.636 -4.707 1.00 94.12 395 VAL A N 1
ATOM 3161 C CA . VAL A 1 395 ? -24.785 -20.081 -5.893 1.00 94.12 395 VAL A CA 1
ATOM 3162 C C . VAL A 1 395 ? -23.721 -19.454 -6.790 1.00 94.12 395 VAL A C 1
ATOM 3164 O O . VAL A 1 395 ? -23.124 -18.443 -6.436 1.00 94.12 395 VAL A O 1
ATOM 3167 N N . LEU A 1 396 ? -23.482 -20.063 -7.951 1.00 94.31 396 LEU A N 1
ATOM 3168 C CA . LEU A 1 396 ? -22.597 -19.559 -8.994 1.00 94.31 396 LEU A CA 1
ATOM 3169 C C . LEU A 1 396 ? -23.429 -18.855 -10.069 1.00 94.31 396 LEU A C 1
ATOM 3171 O O . LEU A 1 396 ? -24.209 -19.492 -10.781 1.00 94.31 396 LEU A O 1
ATOM 3175 N N . LEU A 1 397 ? -23.242 -17.542 -10.182 1.00 94.12 397 LEU A N 1
ATOM 3176 C CA . LEU A 1 397 ? -23.861 -16.711 -11.209 1.00 94.12 397 LEU A CA 1
ATOM 3177 C C . LEU A 1 397 ? -22.825 -16.374 -12.283 1.00 94.12 397 LEU A C 1
ATOM 3179 O O . LEU A 1 397 ? -21.770 -15.823 -11.978 1.00 94.12 397 LEU A O 1
ATOM 3183 N N . GLN A 1 398 ? -23.133 -16.688 -13.537 1.00 92.75 398 GLN A N 1
ATOM 3184 C CA . GLN A 1 398 ? -22.320 -16.306 -14.692 1.00 92.75 398 GLN A CA 1
ATOM 3185 C C . GLN A 1 398 ? -22.951 -15.141 -15.446 1.00 92.75 398 GLN A C 1
ATOM 3187 O O . GLN A 1 398 ? -24.155 -14.909 -15.364 1.00 92.75 398 GLN A O 1
ATOM 3192 N N . ASN A 1 399 ? -22.132 -14.428 -16.221 1.00 91.00 399 ASN A N 1
ATOM 3193 C CA . ASN A 1 399 ? -22.569 -13.332 -17.089 1.00 91.00 399 ASN A CA 1
ATOM 3194 C C . ASN A 1 399 ? -23.298 -12.195 -16.352 1.00 91.00 399 ASN A C 1
ATOM 3196 O O . ASN A 1 399 ? -24.130 -11.498 -16.926 1.00 91.00 399 ASN A O 1
ATOM 3200 N N . CYS A 1 400 ? -22.947 -11.955 -15.084 1.00 90.88 400 CYS A N 1
ATOM 3201 C CA . CYS A 1 400 ? -23.513 -10.878 -14.263 1.00 90.88 400 CYS A CA 1
ATOM 3202 C C . CYS A 1 400 ? -23.417 -9.495 -14.928 1.00 90.88 400 CYS A C 1
ATOM 3204 O O . CYS A 1 400 ? -24.309 -8.665 -14.760 1.00 90.88 400 CYS A O 1
ATOM 3206 N N . HIS A 1 401 ? -22.372 -9.269 -15.730 1.00 87.75 401 HIS A N 1
ATOM 3207 C CA . HIS A 1 401 ? -22.163 -8.031 -16.479 1.00 87.75 401 HIS A CA 1
ATOM 3208 C C . HIS A 1 401 ? -23.250 -7.759 -17.541 1.00 87.75 401 HIS A C 1
ATOM 3210 O O . HIS A 1 401 ? -23.459 -6.603 -17.895 1.00 87.75 401 HIS A O 1
ATOM 3216 N N . LEU A 1 402 ? -23.984 -8.781 -18.010 1.00 89.06 402 LEU A N 1
ATOM 3217 C CA . LEU A 1 402 ? -25.084 -8.620 -18.972 1.00 89.06 402 LEU A CA 1
ATOM 3218 C C . LEU A 1 402 ? -26.364 -8.045 -18.341 1.00 89.06 402 LEU A C 1
ATOM 3220 O O . LEU A 1 402 ? -27.233 -7.556 -19.058 1.00 89.06 402 LEU A O 1
ATOM 3224 N N . LEU A 1 403 ? -26.494 -8.080 -17.008 1.00 90.00 403 LEU A N 1
ATOM 3225 C CA . LEU A 1 403 ? -27.659 -7.574 -16.268 1.00 90.00 403 LEU A CA 1
ATOM 3226 C C . LEU A 1 403 ? -27.288 -6.400 -15.347 1.00 90.00 403 LEU A C 1
ATOM 3228 O O . LEU A 1 403 ? -27.646 -6.380 -14.168 1.00 90.00 403 LEU A O 1
ATOM 3232 N N . ALA A 1 404 ? -26.593 -5.394 -15.883 1.00 85.69 404 ALA A N 1
ATOM 3233 C CA . ALA A 1 404 ? -26.070 -4.261 -15.111 1.00 85.69 404 ALA A CA 1
ATOM 3234 C C . ALA A 1 404 ? -27.128 -3.522 -14.260 1.00 85.69 404 ALA A C 1
ATOM 3236 O O . ALA A 1 404 ? -26.845 -3.113 -13.134 1.00 85.69 404 ALA A O 1
ATOM 3237 N N . SER A 1 405 ? -28.364 -3.381 -14.755 1.00 86.69 405 SER A N 1
ATOM 3238 C CA . SER A 1 405 ? -29.459 -2.742 -14.008 1.00 86.69 405 SER A CA 1
ATOM 3239 C C . SER A 1 405 ? -29.871 -3.530 -12.759 1.00 86.69 405 SER A C 1
ATOM 3241 O O . SER A 1 405 ? -30.208 -2.933 -11.734 1.00 86.69 405 SER A O 1
ATOM 3243 N N . TRP A 1 406 ? -29.799 -4.862 -12.814 1.00 90.06 406 TRP A N 1
ATOM 3244 C CA . TRP A 1 406 ? -30.148 -5.743 -11.702 1.00 90.06 406 TRP A CA 1
ATOM 3245 C C . TRP A 1 406 ? -29.055 -5.801 -10.629 1.00 90.06 406 TRP A C 1
ATOM 3247 O O . TRP A 1 406 ? -29.382 -5.996 -9.461 1.00 90.06 406 TRP A O 1
ATOM 3257 N N . LEU A 1 407 ? -27.786 -5.539 -10.969 1.00 88.31 407 LEU A N 1
ATOM 3258 C CA . LEU A 1 407 ? -26.675 -5.562 -10.003 1.00 88.31 407 LEU A CA 1
ATOM 3259 C C . LEU A 1 407 ? -26.896 -4.629 -8.801 1.00 88.31 407 LEU A C 1
ATOM 3261 O O . LEU A 1 407 ? -26.519 -4.971 -7.685 1.00 88.31 407 LEU A O 1
ATOM 3265 N N . LYS A 1 408 ? -27.584 -3.493 -8.989 1.00 87.56 408 LYS A N 1
ATOM 3266 C CA . LYS A 1 408 ? -27.972 -2.598 -7.880 1.00 87.56 408 LYS A CA 1
ATOM 3267 C C . LYS A 1 408 ? -28.961 -3.254 -6.912 1.00 87.56 408 LYS A C 1
ATOM 3269 O O . LYS A 1 408 ? -28.910 -3.007 -5.713 1.00 87.56 408 LYS A O 1
ATOM 3274 N N . SER A 1 409 ? -29.872 -4.069 -7.437 1.00 89.56 409 SER A N 1
ATOM 3275 C CA . SER A 1 409 ? -30.841 -4.819 -6.630 1.00 89.56 409 SER A CA 1
ATOM 3276 C C . SER A 1 409 ? -30.167 -6.000 -5.936 1.00 89.56 409 SER A C 1
ATOM 3278 O O . SER A 1 409 ? -30.427 -6.244 -4.763 1.00 89.56 409 SER A O 1
ATOM 3280 N N . LEU A 1 410 ? -29.248 -6.676 -6.633 1.00 88.75 410 LEU A N 1
ATOM 3281 C CA . LEU A 1 410 ? -28.408 -7.724 -6.060 1.00 88.75 410 LEU A CA 1
ATOM 3282 C C . LEU A 1 410 ? -27.585 -7.202 -4.873 1.00 88.75 410 LEU A C 1
ATOM 3284 O O . LEU A 1 410 ? -27.574 -7.841 -3.828 1.00 88.75 410 LEU A O 1
ATOM 3288 N N . ALA A 1 411 ? -26.955 -6.029 -5.003 1.00 86.38 411 ALA A N 1
ATOM 3289 C CA . ALA A 1 411 ? -26.204 -5.406 -3.913 1.00 86.38 411 ALA A CA 1
ATOM 3290 C C . ALA A 1 411 ? -27.079 -5.190 -2.666 1.00 86.38 411 ALA A C 1
ATOM 3292 O O . ALA A 1 411 ? -26.726 -5.655 -1.586 1.00 86.38 411 ALA A O 1
ATOM 3293 N N . LYS A 1 412 ? -28.272 -4.600 -2.832 1.00 86.81 412 LYS A N 1
ATOM 3294 C CA . LYS A 1 412 ? -29.234 -4.415 -1.731 1.00 86.81 412 LYS A CA 1
ATOM 3295 C C . LYS A 1 412 ? -29.662 -5.730 -1.083 1.00 86.81 412 LYS A C 1
ATOM 3297 O O . LYS A 1 412 ? -29.821 -5.785 0.129 1.00 86.81 412 LYS A O 1
ATOM 3302 N N . LEU A 1 413 ? -29.857 -6.782 -1.877 1.00 85.75 413 LEU A N 1
ATOM 3303 C CA . LEU A 1 413 ? -30.242 -8.098 -1.369 1.00 85.75 413 LEU A CA 1
ATOM 3304 C C . LEU A 1 413 ? -29.127 -8.724 -0.518 1.00 85.75 413 LEU A C 1
ATOM 3306 O O . LEU A 1 413 ? -29.395 -9.294 0.537 1.00 85.75 413 LEU A O 1
ATOM 3310 N N . LEU A 1 414 ? -27.875 -8.578 -0.954 1.00 83.69 414 LEU A N 1
ATOM 3311 C CA . LEU A 1 414 ? -26.701 -9.070 -0.231 1.00 83.69 414 LEU A CA 1
ATOM 3312 C C . LEU A 1 414 ? -26.412 -8.254 1.041 1.00 83.69 414 LEU A C 1
ATOM 3314 O O . LEU A 1 414 ? -25.927 -8.812 2.023 1.00 83.69 414 LEU A O 1
ATOM 3318 N N . GLU A 1 415 ? -26.726 -6.957 1.043 1.00 79.69 415 GLU A N 1
ATOM 3319 C CA . GLU A 1 415 ? -26.656 -6.098 2.232 1.00 79.69 415 GLU A CA 1
ATOM 3320 C C . GLU A 1 415 ? -27.782 -6.401 3.230 1.00 79.69 415 GLU A C 1
ATOM 3322 O O . GLU A 1 415 ? -27.514 -6.550 4.420 1.00 79.69 415 GLU A O 1
ATOM 3327 N N . GLY A 1 416 ? -29.025 -6.548 2.760 1.00 65.19 416 GLY A N 1
ATOM 3328 C CA . GLY A 1 416 ? -30.192 -6.828 3.604 1.00 65.19 416 GLY A CA 1
ATOM 3329 C C . GLY A 1 416 ? -30.070 -8.141 4.380 1.00 65.19 416 GLY A C 1
ATOM 3330 O O . GLY A 1 416 ? -30.369 -8.181 5.569 1.00 65.19 416 GLY A O 1
ATOM 3331 N N . GLY A 1 417 ? -29.507 -9.183 3.757 1.00 57.44 417 GLY A N 1
ATOM 3332 C CA . GLY A 1 417 ? -29.227 -10.454 4.432 1.00 57.44 417 GLY A CA 1
ATOM 3333 C C . GLY A 1 417 ? -28.174 -10.377 5.550 1.00 57.44 417 GLY A C 1
ATOM 3334 O O . GLY A 1 417 ? -28.044 -11.328 6.316 1.00 57.44 417 GLY A O 1
ATOM 3335 N N . ARG A 1 418 ? -27.414 -9.275 5.671 1.00 52.88 418 ARG A N 1
ATOM 3336 C CA . ARG A 1 418 ? -26.489 -9.056 6.799 1.00 52.88 418 ARG A CA 1
ATOM 3337 C C . ARG A 1 418 ? -27.188 -8.505 8.041 1.00 52.88 418 ARG A C 1
ATOM 3339 O O . ARG A 1 418 ? -26.725 -8.794 9.134 1.00 52.88 418 ARG A O 1
ATOM 3346 N N . ALA A 1 419 ? -28.267 -7.738 7.881 1.00 41.53 419 ALA A N 1
ATOM 3347 C CA . ALA A 1 419 ? -28.959 -7.081 8.993 1.00 41.53 419 ALA A CA 1
ATOM 3348 C C . ALA A 1 419 ? -29.908 -8.016 9.766 1.00 41.53 419 ALA A C 1
ATOM 3350 O O . ALA A 1 419 ? -30.228 -7.741 10.914 1.00 41.53 419 ALA A O 1
ATOM 3351 N N . GLU A 1 420 ? -30.357 -9.115 9.153 1.00 36.28 420 GLU A N 1
ATOM 3352 C CA . GLU A 1 420 ? -31.281 -10.075 9.782 1.00 36.28 420 GLU A CA 1
ATOM 3353 C C . GLU A 1 420 ? -30.571 -11.202 10.562 1.00 36.28 420 GLU A C 1
ATOM 3355 O O . GLU A 1 420 ? -31.234 -12.010 11.209 1.00 36.28 420 GLU A O 1
ATOM 3360 N N . ALA A 1 421 ? -29.235 -11.278 10.501 1.00 36.72 421 ALA A N 1
ATOM 3361 C CA . ALA A 1 421 ? -28.431 -12.349 11.108 1.00 36.72 421 ALA A CA 1
ATOM 3362 C C . ALA A 1 421 ? -27.411 -11.864 12.163 1.00 36.72 421 ALA A C 1
ATOM 3364 O O . ALA A 1 421 ? -26.649 -12.678 12.688 1.00 36.72 421 ALA A O 1
ATOM 3365 N N . SER A 1 422 ? -27.389 -10.560 12.449 1.00 31.39 422 SER A N 1
ATOM 3366 C CA . SER A 1 422 ? -26.673 -9.915 13.562 1.00 31.39 422 SER A CA 1
ATOM 3367 C C . SER A 1 422 ? -27.663 -9.521 14.643 1.00 31.39 422 SER A C 1
ATOM 3369 O O . SER A 1 422 ? -27.354 -9.742 15.832 1.00 31.39 422 SER A O 1
#